Protein AF-A0A960W9N9-F1 (afdb_monomer_lite)

Secondary structure (DSSP, 8-state):
-GGGS-HHHHHHHHHHHHHTT--HHHHHHHHHHHTTS-HHHHHHHHHHHHT-TTT-GGGTTTSTT--HHHHHHHHHHHH-HHHHHHHHHTT--HHHHHHHHTSTTHHHHHHHHHHHHHHHHHH---THHHHHHHHHHHHT-HHHHHHHHHHHHT--HHHHHHHTT-TTHHHHHHHHHHTTGGGHHHHHHHHHTT-HHHHHHHHHHHHHHHHHHGGGEEEEEEEETTEEEEEEEEEETTEEEEEEEETTS-EEEEEEEEPPPHHHHHHHHHHHHHHHHHHHHHHHHHHHHHHHHHHHHHTT-GGGHHHHHHHHHHHHHHHHHHHHHHHTPPPPP-TTS-HHHHHHHHHHHHHHHIIIIIHHHHHHHHHHHHHHHHHHHT---HHHHHHHHHHHHHHHHHHHHHHHTTT-EE-SSSSS--EE-TTTSSSGGGHHHH-------HHHHHHHHHHHHT--TT-EEEEE--SS-HHHHHHHHHHHHHHHHSTTSEEEEE-SSS-HHHHHHHHHHTT--GGGEEEE-GGGTTTS---HHHHHHHHHHHHT--GGGEEEEES--TTHHHHHHTT-EEEEPPP-TTS-PPPP-TT--TTTTSS--

Structure (mmCIF, N/CA/C/O backbone):
data_AF-A0A960W9N9-F1
#
_entry.id   AF-A0A960W9N9-F1
#
loop_
_atom_site.group_PDB
_atom_site.id
_atom_site.type_symbol
_atom_site.label_atom_id
_atom_site.label_alt_id
_atom_site.label_comp_id
_atom_site.label_asym_id
_atom_site.label_entity_id
_atom_site.label_seq_id
_atom_site.pdbx_PDB_ins_code
_atom_site.Cartn_x
_atom_site.Cartn_y
_atom_site.Cartn_z
_atom_site.occupancy
_atom_site.B_iso_or_equiv
_atom_site.auth_seq_id
_atom_site.auth_comp_id
_atom_site.auth_asym_id
_atom_site.auth_atom_id
_atom_site.pdbx_PDB_model_num
ATOM 1 N N . PHE A 1 1 ? -15.116 -11.077 15.214 1.00 41.94 1 PHE A N 1
ATOM 2 C CA . PHE A 1 1 ? -14.418 -9.921 15.804 1.00 41.94 1 PHE A CA 1
ATOM 3 C C . PHE A 1 1 ? -12.898 -10.100 15.790 1.00 41.94 1 PHE A C 1
ATOM 5 O O . PHE A 1 1 ? -12.298 -9.708 14.805 1.00 41.94 1 PHE A O 1
ATOM 12 N N . PHE A 1 2 ? -12.277 -10.793 16.759 1.00 36.09 2 PHE A N 1
ATOM 13 C CA . PHE A 1 2 ? -10.808 -10.943 16.854 1.00 36.09 2 PHE A CA 1
ATOM 14 C C . PHE A 1 2 ? -10.116 -11.471 15.586 1.00 36.09 2 PHE A C 1
ATOM 16 O O . PHE A 1 2 ? -9.052 -10.987 15.229 1.00 36.09 2 PHE A O 1
ATOM 23 N N . ARG A 1 3 ? -10.729 -12.426 14.871 1.00 33.81 3 ARG A N 1
ATOM 24 C CA . ARG A 1 3 ? -10.195 -12.954 13.598 1.00 33.81 3 ARG A CA 1
ATOM 25 C C . ARG A 1 3 ? -10.234 -11.956 12.430 1.00 33.81 3 ARG A C 1
ATOM 27 O O . ARG A 1 3 ? -9.559 -12.191 11.439 1.00 33.81 3 ARG A O 1
ATOM 34 N N . GLY A 1 4 ? -11.030 -10.891 12.541 1.00 35.19 4 GLY A N 1
ATOM 35 C CA . GLY A 1 4 ? -11.170 -9.841 11.528 1.00 35.19 4 GLY A CA 1
ATOM 36 C C . GLY A 1 4 ? -10.399 -8.554 11.839 1.00 35.19 4 GLY A C 1
ATOM 37 O O . GLY A 1 4 ? -10.338 -7.700 10.970 1.00 35.19 4 GLY A O 1
ATOM 38 N N . MET A 1 5 ? -9.821 -8.417 13.040 1.00 39.88 5 MET A N 1
ATOM 39 C CA . MET A 1 5 ? -8.949 -7.287 13.394 1.00 39.88 5 MET A CA 1
ATOM 40 C C . MET A 1 5 ? -7.557 -7.481 12.800 1.00 39.88 5 MET A C 1
ATOM 42 O O . MET A 1 5 ? -7.064 -8.621 12.775 1.00 39.88 5 MET A O 1
ATOM 46 N N . MET A 1 6 ? -6.910 -6.384 12.399 1.00 44.50 6 MET A N 1
ATOM 47 C CA . MET A 1 6 ? -5.508 -6.415 11.988 1.00 44.50 6 MET A CA 1
ATOM 48 C C . MET A 1 6 ? -4.624 -6.871 13.155 1.00 44.50 6 MET A C 1
ATOM 50 O O . MET A 1 6 ? -4.976 -6.731 14.327 1.00 44.50 6 MET A O 1
ATOM 54 N N . GLU A 1 7 ? -3.481 -7.477 12.849 1.00 41.94 7 GLU A N 1
ATOM 55 C CA . GLU A 1 7 ? -2.617 -8.099 13.857 1.00 41.94 7 GLU A CA 1
ATOM 56 C C . GLU A 1 7 ? -2.076 -7.087 14.879 1.00 41.94 7 GLU A C 1
ATOM 58 O O . GLU A 1 7 ? -2.021 -7.394 16.065 1.00 41.94 7 GLU A O 1
ATOM 63 N N . GLN A 1 8 ? -1.814 -5.849 14.453 1.00 43.81 8 GLN A N 1
ATOM 64 C CA . GLN A 1 8 ? -1.417 -4.738 15.324 1.00 43.81 8 GLN A CA 1
ATOM 65 C C . GLN A 1 8 ? -2.553 -4.269 16.238 1.00 43.81 8 GLN A C 1
ATOM 67 O O . GLN A 1 8 ? -2.349 -4.119 17.437 1.00 43.81 8 GLN A O 1
ATOM 72 N N . GLU A 1 9 ? -3.773 -4.109 15.717 1.00 41.94 9 GLU A N 1
ATOM 73 C CA . GLU A 1 9 ? -4.945 -3.768 16.538 1.00 41.94 9 GLU A CA 1
ATOM 74 C C . GLU A 1 9 ? -5.228 -4.868 17.559 1.00 41.94 9 GLU A C 1
ATOM 76 O O . GLU A 1 9 ? -5.617 -4.605 18.693 1.00 41.94 9 GLU A O 1
ATOM 81 N N . ARG A 1 10 ? -5.006 -6.123 17.159 1.00 48.94 10 ARG A N 1
ATOM 82 C CA . ARG A 1 10 ? -5.126 -7.290 18.023 1.00 48.94 10 ARG A CA 1
ATOM 83 C C . ARG A 1 10 ? -4.040 -7.309 19.092 1.00 48.94 10 ARG A C 1
ATOM 85 O O . ARG A 1 10 ? -4.369 -7.561 20.244 1.00 48.94 10 ARG A O 1
ATOM 92 N N . ALA A 1 11 ? -2.785 -7.049 18.733 1.00 46.03 11 ALA A N 1
ATOM 93 C CA . ALA A 1 11 ? -1.658 -6.989 19.659 1.00 46.03 11 ALA A CA 1
ATOM 94 C C . ALA A 1 11 ? -1.823 -5.837 20.655 1.00 46.03 11 ALA A C 1
ATOM 96 O O . ALA A 1 11 ? -1.733 -6.075 21.855 1.00 46.03 11 ALA A O 1
ATOM 97 N N . HIS A 1 12 ? -2.181 -4.643 20.180 1.00 48.12 12 HIS A N 1
ATOM 98 C CA . HIS A 1 12 ? -2.466 -3.479 21.011 1.00 48.12 12 HIS A CA 1
ATOM 99 C C . HIS A 1 12 ? -3.680 -3.710 21.917 1.00 48.12 12 HIS A C 1
ATOM 101 O O . HIS A 1 12 ? -3.610 -3.478 23.120 1.00 48.12 12 HIS A O 1
ATOM 107 N N . LEU A 1 13 ? -4.785 -4.252 21.388 1.00 50.84 13 LEU A N 1
ATOM 108 C CA . LEU A 1 13 ? -5.940 -4.617 22.207 1.00 50.84 13 LEU A CA 1
ATOM 109 C C . LEU A 1 13 ? -5.546 -5.655 23.264 1.00 50.84 13 LEU A C 1
ATOM 111 O O . LEU A 1 13 ? -5.914 -5.506 24.420 1.00 50.84 13 LEU A O 1
ATOM 115 N N . LEU A 1 14 ? -4.781 -6.691 22.911 1.00 55.34 14 LEU A N 1
ATOM 116 C CA . LEU A 1 14 ? -4.309 -7.698 23.864 1.00 55.34 14 LEU A CA 1
ATOM 117 C C . LEU A 1 14 ? -3.344 -7.116 24.902 1.00 55.34 14 LEU A C 1
ATOM 119 O O . LEU A 1 14 ? -3.404 -7.521 26.060 1.00 55.34 14 LEU A O 1
ATOM 123 N N . GLU A 1 15 ? -2.481 -6.180 24.519 1.00 56.88 15 GLU A N 1
ATOM 124 C CA . GLU A 1 15 ? -1.581 -5.454 25.412 1.00 56.88 15 GLU A CA 1
ATOM 125 C C . GLU A 1 15 ? -2.373 -4.597 26.400 1.00 56.88 15 GLU A C 1
ATOM 127 O O . GLU A 1 15 ? -2.171 -4.721 27.605 1.00 56.88 15 GLU A O 1
ATOM 132 N N . VAL A 1 16 ? -3.338 -3.808 25.920 1.00 52.38 16 VAL A N 1
ATOM 133 C CA . VAL A 1 16 ? -4.254 -3.035 26.766 1.00 52.38 16 VAL A CA 1
ATOM 134 C C . VAL A 1 16 ? -5.034 -3.977 27.684 1.00 52.38 16 VAL A C 1
ATOM 136 O O . VAL A 1 16 ? -5.051 -3.783 28.895 1.00 52.38 16 VAL A O 1
ATOM 139 N N . LEU A 1 17 ? -5.610 -5.062 27.163 1.00 57.22 17 LEU A N 1
ATOM 140 C CA . LEU A 1 17 ? -6.333 -6.047 27.975 1.00 57.22 17 LEU A CA 1
ATOM 141 C C . LEU A 1 17 ? -5.434 -6.713 29.033 1.00 57.22 17 LEU A C 1
ATOM 143 O O . LEU A 1 17 ? -5.900 -6.981 30.141 1.00 57.22 17 LEU A O 1
ATOM 147 N N . ARG A 1 18 ? -4.152 -6.957 28.726 1.00 59.28 18 ARG A N 1
ATOM 148 C CA . ARG A 1 18 ? -3.152 -7.476 29.678 1.00 59.28 18 ARG A CA 1
ATOM 149 C C . ARG A 1 18 ? -2.779 -6.434 30.729 1.00 59.28 18 ARG A C 1
ATOM 151 O O . ARG A 1 18 ? -2.795 -6.752 31.914 1.00 59.28 18 ARG A O 1
ATOM 158 N N . ARG A 1 19 ? -2.484 -5.197 30.320 1.00 62.06 19 ARG A N 1
ATOM 159 C CA . ARG A 1 19 ? -2.124 -4.081 31.211 1.00 62.06 19 ARG A CA 1
ATOM 160 C C . ARG A 1 19 ? -3.228 -3.794 32.220 1.00 62.06 19 ARG A C 1
ATOM 162 O O . ARG A 1 19 ? -2.964 -3.507 33.382 1.00 62.06 19 ARG A O 1
ATOM 169 N N . GLU A 1 20 ? -4.468 -3.898 31.766 1.00 59.50 20 GLU A N 1
ATOM 170 C CA . GLU A 1 20 ? -5.657 -3.588 32.547 1.00 59.50 20 GLU A CA 1
ATOM 171 C C . GLU A 1 20 ? -6.197 -4.803 33.337 1.00 59.50 20 GLU A C 1
ATOM 173 O O . GLU A 1 20 ? -7.249 -4.686 33.966 1.00 59.50 20 GLU A O 1
ATOM 178 N N . ASN A 1 21 ? -5.484 -5.946 33.338 1.00 62.69 21 ASN A N 1
ATOM 179 C CA . ASN A 1 21 ? -5.860 -7.210 34.002 1.00 62.69 21 ASN A CA 1
ATOM 180 C C . ASN A 1 21 ? -7.305 -7.652 33.709 1.00 62.69 21 ASN A C 1
ATOM 182 O O . ASN A 1 21 ? -8.035 -8.108 34.590 1.00 62.69 21 ASN A O 1
ATOM 186 N N . VAL A 1 22 ? -7.730 -7.500 32.458 1.00 62.78 22 VAL A N 1
ATOM 187 C CA . VAL A 1 22 ? -9.099 -7.810 32.044 1.00 62.78 22 VAL A CA 1
ATOM 188 C C . VAL A 1 22 ? -9.300 -9.322 31.990 1.00 62.78 22 VAL A C 1
ATOM 190 O O . VAL A 1 22 ? -8.474 -10.033 31.417 1.00 62.78 22 VAL A O 1
ATOM 193 N N . ASP A 1 23 ? -10.422 -9.823 32.518 1.00 68.12 23 ASP A N 1
ATOM 194 C CA . ASP A 1 23 ? -10.844 -11.210 32.291 1.00 68.12 23 ASP A CA 1
ATOM 195 C C . ASP A 1 23 ? -11.113 -11.413 30.791 1.00 68.12 23 ASP A C 1
ATOM 197 O O . ASP A 1 23 ? -12.156 -11.042 30.248 1.00 68.12 23 ASP A O 1
ATOM 201 N N . GLN A 1 24 ? -10.127 -11.982 30.098 1.00 63.19 24 GLN A N 1
ATOM 202 C CA . GLN A 1 24 ? -10.151 -12.140 28.646 1.00 63.19 24 GLN A CA 1
ATOM 203 C C . GLN A 1 24 ? -11.313 -13.023 28.175 1.00 63.19 24 GLN A C 1
ATOM 205 O O . GLN A 1 24 ? -11.804 -12.829 27.066 1.00 63.19 24 GLN A O 1
ATOM 210 N N . TYR A 1 25 ? -11.785 -13.958 29.006 1.00 65.31 25 TYR A N 1
ATOM 211 C CA . TYR A 1 25 ? -12.893 -14.847 28.667 1.00 65.31 25 TYR A CA 1
ATOM 212 C C . TYR A 1 25 ? -14.239 -14.124 28.768 1.00 65.31 25 TYR A C 1
ATOM 214 O O . TYR A 1 25 ? -15.043 -14.184 27.838 1.00 65.31 25 TYR A O 1
ATOM 222 N N . GLN A 1 26 ? -14.476 -13.387 29.855 1.00 64.44 26 GLN A N 1
ATOM 223 C CA . GLN A 1 26 ? -15.695 -12.585 30.001 1.00 64.44 26 GLN A CA 1
ATOM 224 C C . GLN A 1 26 ? -15.746 -11.433 28.990 1.00 64.44 26 GLN A C 1
ATOM 226 O O . GLN A 1 26 ? -16.806 -11.152 28.430 1.00 64.44 26 GLN A O 1
ATOM 231 N N . PHE A 1 27 ? -14.600 -10.818 28.691 1.00 68.31 27 PHE A N 1
ATOM 232 C CA . PHE A 1 27 ? -14.493 -9.813 27.638 1.00 68.31 27 PHE A CA 1
ATOM 233 C C . PHE A 1 27 ? -14.740 -10.406 26.242 1.00 68.31 27 PHE A C 1
ATOM 235 O O . PHE A 1 27 ? -15.470 -9.818 25.447 1.00 68.31 27 PHE A O 1
ATOM 242 N N . ALA A 1 28 ? -14.215 -11.600 25.945 1.00 63.75 28 ALA A N 1
ATOM 243 C CA . ALA A 1 28 ? -14.501 -12.301 24.693 1.00 63.75 28 ALA A CA 1
ATOM 244 C C . ALA A 1 28 ? -15.988 -12.670 24.556 1.00 63.75 28 ALA A C 1
ATOM 246 O O . ALA A 1 28 ? -16.558 -12.476 23.485 1.00 63.75 28 ALA A O 1
ATOM 247 N N . LEU A 1 29 ? -16.641 -13.120 25.635 1.00 64.88 29 LEU A N 1
ATOM 248 C CA . LEU A 1 29 ? -18.089 -13.365 25.662 1.00 64.88 29 LEU A CA 1
ATOM 249 C C . LEU A 1 29 ? -18.901 -12.083 25.429 1.00 64.88 29 LEU A C 1
ATOM 251 O O . LEU A 1 29 ? -19.945 -12.125 24.777 1.00 64.88 29 LEU A O 1
ATOM 255 N N . LEU A 1 30 ? -18.438 -10.949 25.961 1.00 69.94 30 LEU A N 1
ATOM 256 C CA . LEU A 1 30 ? -19.050 -9.642 25.736 1.00 69.94 30 LEU A CA 1
ATOM 257 C C . LEU A 1 30 ? -18.908 -9.207 24.274 1.00 69.94 30 LEU A C 1
ATOM 259 O O . LEU A 1 30 ? -19.885 -8.757 23.682 1.00 69.94 30 LEU A O 1
ATOM 263 N N . LEU A 1 31 ? -17.736 -9.411 23.669 1.00 62.78 31 LEU A N 1
ATOM 264 C CA . LEU A 1 31 ? -17.500 -9.143 22.250 1.00 62.78 31 LEU A CA 1
ATOM 265 C C . LEU A 1 31 ? -18.307 -10.071 21.333 1.00 62.78 31 LEU A C 1
ATOM 267 O O . LEU A 1 31 ? -18.851 -9.608 20.337 1.00 62.78 31 LEU A O 1
ATOM 271 N N . GLU A 1 32 ? -18.428 -11.361 21.658 1.00 61.69 32 GLU A N 1
ATOM 272 C CA . GLU A 1 32 ? -19.247 -12.306 20.887 1.00 61.69 32 GLU A CA 1
ATOM 273 C C . GLU A 1 32 ? -20.735 -11.960 20.939 1.00 61.69 32 GLU A C 1
ATOM 275 O O . GLU A 1 32 ? -21.400 -11.988 19.906 1.00 61.69 32 GLU A O 1
ATOM 280 N N . LYS A 1 33 ? -21.253 -11.580 22.113 1.00 60.66 33 LYS A N 1
ATOM 281 C CA . LYS A 1 33 ? -22.633 -11.087 22.250 1.00 60.66 33 LYS A CA 1
ATOM 282 C C . LYS A 1 33 ? -22.827 -9.733 21.572 1.00 60.66 33 LYS A C 1
ATOM 284 O O . LYS A 1 33 ? -23.882 -9.491 20.994 1.00 60.66 33 LYS A O 1
ATOM 289 N N . GLY A 1 34 ? -21.805 -8.880 21.610 1.00 58.25 34 GLY A N 1
ATOM 290 C CA . GLY A 1 34 ? -21.810 -7.566 20.980 1.00 58.25 34 GLY A CA 1
ATOM 291 C C . GLY A 1 34 ? -21.893 -7.610 19.455 1.00 58.25 34 GLY A C 1
ATOM 292 O O . GLY A 1 34 ? -22.412 -6.681 18.857 1.00 58.25 34 GLY A O 1
ATOM 293 N N . LEU A 1 35 ? -21.472 -8.704 18.810 1.00 52.91 35 LEU A N 1
ATOM 294 C CA . LEU A 1 35 ? -21.544 -8.842 17.348 1.00 52.91 35 LEU A CA 1
ATOM 295 C C . LEU A 1 35 ? -22.972 -8.849 16.786 1.00 52.91 35 LEU A C 1
ATOM 297 O O . LEU A 1 35 ? -23.150 -8.621 15.592 1.00 52.91 35 LEU A O 1
ATOM 301 N N . THR A 1 36 ? -23.972 -9.142 17.616 1.00 57.59 36 THR A N 1
ATOM 302 C CA . THR A 1 36 ? -25.386 -9.213 17.212 1.00 57.59 36 THR A CA 1
ATOM 303 C C . THR A 1 36 ? -26.282 -8.243 17.977 1.00 57.59 36 THR A C 1
ATOM 305 O O . THR A 1 36 ? -27.488 -8.243 17.754 1.00 57.59 36 THR A O 1
ATOM 308 N N . ALA A 1 37 ? -25.714 -7.473 18.905 1.00 62.34 37 ALA A N 1
ATOM 309 C CA . ALA A 1 37 ? -26.440 -6.587 19.806 1.00 62.34 37 ALA A CA 1
ATOM 310 C C . ALA A 1 37 ? -26.409 -5.137 19.297 1.00 62.34 37 ALA A C 1
ATOM 312 O O . ALA A 1 37 ? -25.469 -4.733 18.613 1.00 62.34 37 ALA A O 1
ATOM 313 N N . GLY A 1 38 ? -27.430 -4.349 19.634 1.00 62.69 38 GLY A N 1
ATOM 314 C CA . GLY A 1 38 ? -27.467 -2.921 19.304 1.00 62.69 38 GLY A CA 1
ATOM 315 C C . GLY A 1 38 ? -26.445 -2.103 20.106 1.00 62.69 38 GLY A C 1
ATOM 316 O O . GLY A 1 38 ? -25.980 -2.531 21.163 1.00 62.69 38 GLY A O 1
ATOM 317 N N . THR A 1 39 ? -26.125 -0.889 19.647 1.00 67.94 39 THR A N 1
ATOM 318 C CA . THR A 1 39 ? -25.152 0.020 20.289 1.00 67.94 39 THR A CA 1
ATOM 319 C C . THR A 1 39 ? -25.426 0.236 21.787 1.00 67.94 39 THR A C 1
ATOM 321 O O . THR A 1 39 ? -24.508 0.185 22.604 1.00 67.94 39 THR A O 1
ATOM 324 N N . GLU A 1 40 ? -26.693 0.400 22.175 1.00 72.44 40 GLU A N 1
ATOM 325 C CA . GLU A 1 40 ? -27.110 0.562 23.578 1.00 72.44 40 GLU A CA 1
ATOM 326 C C . GLU A 1 40 ? -26.917 -0.706 24.419 1.00 72.44 40 GLU A C 1
ATOM 328 O O . GLU A 1 40 ? -26.537 -0.638 25.590 1.00 72.44 40 GLU A O 1
ATOM 333 N N . GLU A 1 41 ? -27.164 -1.875 23.830 1.00 71.31 41 GLU A N 1
ATOM 334 C CA . GLU A 1 41 ? -27.017 -3.171 24.492 1.00 71.31 41 GLU A CA 1
ATOM 335 C C . GLU A 1 41 ? -25.538 -3.488 24.726 1.00 71.31 41 GLU A C 1
ATOM 337 O O . GLU A 1 41 ? -25.167 -3.935 25.814 1.00 71.31 41 GLU A O 1
ATOM 342 N N . ILE A 1 42 ? -24.686 -3.185 23.737 1.00 70.00 42 ILE A N 1
ATOM 343 C CA . ILE A 1 42 ? -23.227 -3.264 23.856 1.00 70.00 42 ILE A CA 1
ATOM 344 C C . ILE A 1 42 ? -22.757 -2.329 24.965 1.00 70.00 42 ILE A C 1
ATOM 346 O O . ILE A 1 42 ? -22.061 -2.768 25.880 1.00 70.00 42 ILE A O 1
ATOM 350 N N . PHE A 1 43 ? -23.166 -1.060 24.925 1.00 74.06 43 PHE A N 1
ATOM 351 C CA . PHE A 1 43 ? -22.769 -0.077 25.927 1.00 74.06 43 PHE A CA 1
ATOM 352 C C . PHE A 1 43 ? -23.200 -0.499 27.338 1.00 74.06 43 PHE A C 1
ATOM 354 O O . PHE A 1 43 ? -22.387 -0.509 28.261 1.00 74.06 43 PHE A O 1
ATOM 361 N N . THR A 1 44 ? -24.444 -0.948 27.501 1.00 75.88 44 THR A N 1
ATOM 362 C CA . THR A 1 44 ? -24.962 -1.451 28.779 1.00 75.88 44 THR A CA 1
ATOM 363 C C . THR A 1 44 ? -24.173 -2.667 29.267 1.00 75.88 44 THR A C 1
ATOM 365 O O . THR A 1 44 ? -23.834 -2.756 30.449 1.00 75.88 44 THR A O 1
ATOM 368 N N . ALA A 1 45 ? -23.841 -3.604 28.375 1.00 73.69 45 ALA A N 1
ATOM 369 C CA . ALA A 1 45 ? -23.017 -4.758 28.714 1.00 73.69 45 ALA A CA 1
ATOM 370 C C . ALA A 1 45 ? -21.609 -4.335 29.157 1.00 73.69 45 ALA A C 1
ATOM 372 O O . ALA A 1 45 ? -21.121 -4.842 30.167 1.00 73.69 45 ALA A O 1
ATOM 373 N N . VAL A 1 46 ? -20.985 -3.378 28.458 1.00 75.19 46 VAL A N 1
ATOM 374 C CA . VAL A 1 46 ? -19.663 -2.828 28.801 1.00 75.19 46 VAL A CA 1
ATOM 375 C C . VAL A 1 46 ? -19.701 -2.125 30.153 1.00 75.19 46 VAL A C 1
ATOM 377 O O . VAL A 1 46 ? -18.862 -2.410 31.001 1.00 75.19 46 VAL A O 1
ATOM 380 N N . VAL A 1 47 ? -20.692 -1.268 30.407 1.00 77.81 47 VAL A N 1
ATOM 381 C CA . VAL A 1 47 ? -20.852 -0.572 31.693 1.00 77.81 47 VAL A CA 1
ATOM 382 C C . VAL A 1 47 ? -21.053 -1.560 32.838 1.00 77.81 47 VAL A C 1
ATOM 384 O O . VAL A 1 47 ? -20.426 -1.417 33.884 1.00 77.81 47 VAL A O 1
ATOM 387 N N . ASN A 1 48 ? -21.868 -2.597 32.646 1.00 76.62 48 ASN A N 1
ATOM 388 C CA . ASN A 1 48 ? -22.067 -3.633 33.661 1.00 76.62 48 ASN A CA 1
ATOM 389 C C . ASN A 1 48 ? -20.800 -4.467 33.896 1.00 76.62 48 ASN A C 1
ATOM 391 O O . ASN A 1 48 ? -20.520 -4.864 35.026 1.00 76.62 48 ASN A O 1
ATOM 395 N N . TYR A 1 49 ? -20.028 -4.722 32.840 1.00 77.06 49 TYR A N 1
ATOM 396 C CA . TYR A 1 49 ? -18.765 -5.448 32.910 1.00 77.06 49 TYR A CA 1
ATOM 397 C C . TYR A 1 49 ? -17.682 -4.642 33.640 1.00 77.06 49 TYR A C 1
ATOM 399 O O . TYR A 1 49 ? -17.069 -5.143 34.581 1.00 77.06 49 TYR A O 1
ATOM 407 N N . VAL A 1 50 ? -17.503 -3.371 33.271 1.00 71.75 50 VAL A N 1
ATOM 408 C CA . VAL A 1 50 ? -16.559 -2.436 33.905 1.00 71.75 50 VAL A CA 1
ATOM 409 C C . VAL A 1 50 ? -16.984 -2.091 35.332 1.00 71.75 50 VAL A C 1
ATOM 411 O O . VAL A 1 50 ? -16.150 -1.982 36.227 1.00 71.75 50 VAL A O 1
ATOM 414 N N . GLY A 1 51 ? -18.288 -1.956 35.567 1.00 71.81 51 GLY A N 1
ATOM 415 C CA . GLY A 1 51 ? -18.863 -1.682 36.878 1.00 71.81 51 GLY A CA 1
ATOM 416 C C . GLY A 1 51 ? -18.798 -2.862 37.845 1.00 71.81 51 GLY A C 1
ATOM 417 O O . GLY A 1 51 ? -19.033 -2.657 39.036 1.00 71.81 51 GLY A O 1
ATOM 418 N N . ASN A 1 52 ? -18.464 -4.070 37.374 1.00 75.31 52 ASN A N 1
ATOM 419 C CA . ASN A 1 52 ? -18.341 -5.250 38.218 1.00 75.31 52 ASN A CA 1
ATOM 420 C C . ASN A 1 52 ? -17.047 -5.184 39.055 1.00 75.31 52 ASN A C 1
ATOM 422 O O . ASN A 1 52 ? -15.951 -5.358 38.512 1.00 75.31 52 ASN A O 1
ATOM 426 N N . PRO A 1 53 ? -17.141 -5.017 40.388 1.00 69.94 53 PRO A N 1
ATOM 427 C CA . PRO A 1 53 ? -15.971 -4.876 41.250 1.00 69.94 53 PRO A CA 1
ATOM 428 C C . PRO A 1 53 ? -15.120 -6.152 41.332 1.00 69.94 53 PRO A C 1
ATOM 430 O O . PRO A 1 53 ? -13.961 -6.075 41.731 1.00 69.94 53 PRO A O 1
ATOM 433 N N . ALA A 1 54 ? -15.670 -7.313 40.952 1.00 69.56 54 ALA A N 1
ATOM 434 C CA . ALA A 1 54 ? -14.917 -8.562 40.857 1.00 69.56 54 ALA A CA 1
ATOM 435 C C . ALA A 1 54 ? -14.010 -8.618 39.615 1.00 69.56 54 ALA A C 1
ATOM 437 O O . ALA A 1 54 ? -13.041 -9.370 39.616 1.00 69.56 54 ALA A O 1
ATOM 438 N N . VAL A 1 55 ? -14.322 -7.834 38.578 1.00 65.62 55 VAL A N 1
ATOM 439 C CA . VAL A 1 55 ? -13.577 -7.791 37.311 1.00 65.62 55 VAL A CA 1
ATOM 440 C C . VAL A 1 55 ? -12.670 -6.560 37.255 1.00 65.62 55 VAL A C 1
ATOM 442 O O . VAL A 1 55 ? -11.500 -6.687 36.911 1.00 65.62 55 VAL A O 1
ATOM 445 N N . TYR A 1 56 ? -13.161 -5.383 37.665 1.00 67.06 56 TYR A N 1
ATOM 446 C CA . TYR A 1 56 ? -12.368 -4.148 37.735 1.00 67.06 56 TYR A CA 1
ATOM 447 C C . TYR A 1 56 ? -12.407 -3.507 39.132 1.00 67.06 56 TYR A C 1
ATOM 449 O O . TYR A 1 56 ? -13.121 -2.523 39.360 1.00 67.06 56 TYR A O 1
ATOM 457 N N . PRO A 1 57 ? -11.574 -3.988 40.074 1.00 67.81 57 PRO A N 1
ATOM 458 C CA . PRO A 1 57 ? -11.544 -3.484 41.448 1.00 67.81 57 PRO A CA 1
ATOM 459 C C . PRO A 1 57 ? -11.245 -1.984 41.560 1.00 67.81 57 PRO A C 1
ATOM 461 O O . PRO A 1 57 ? -11.707 -1.327 42.486 1.00 67.81 57 PRO A O 1
ATOM 464 N N . ARG A 1 58 ? -10.505 -1.411 40.604 1.00 67.12 58 ARG A N 1
ATOM 465 C CA . ARG A 1 58 ? -10.155 0.020 40.601 1.00 67.12 58 ARG A CA 1
ATOM 466 C C . ARG A 1 58 ? -11.351 0.958 40.422 1.00 67.12 58 ARG A C 1
ATOM 468 O O . ARG A 1 58 ? -11.301 2.092 40.877 1.00 67.12 58 ARG A O 1
ATOM 475 N N . PHE A 1 59 ? -12.408 0.498 39.750 1.00 70.56 59 PHE A N 1
ATOM 476 C CA . PHE A 1 59 ? -13.634 1.274 39.556 1.00 70.56 59 PHE A CA 1
ATOM 477 C C . PHE A 1 59 ? -14.672 0.955 40.632 1.00 70.56 59 PHE A C 1
ATOM 479 O O . PHE A 1 59 ? -15.664 1.664 40.750 1.00 70.56 59 PHE A O 1
ATOM 486 N N . ALA A 1 60 ? -14.420 -0.058 41.469 1.00 71.56 60 ALA A N 1
ATOM 487 C CA . ALA A 1 60 ? -15.341 -0.511 42.503 1.00 71.56 60 ALA A CA 1
ATOM 488 C C . ALA A 1 60 ? -15.748 0.596 43.477 1.00 71.56 60 ALA A C 1
ATOM 490 O O . ALA A 1 60 ? -16.856 0.555 43.998 1.00 71.56 60 ALA A O 1
ATOM 491 N N . GLU A 1 61 ? -14.869 1.565 43.746 1.00 74.94 61 GLU A N 1
ATOM 492 C CA . GLU A 1 61 ? -15.158 2.684 44.645 1.00 74.94 61 GLU A CA 1
ATOM 493 C C . GLU A 1 61 ? -16.039 3.748 43.972 1.00 74.94 61 GLU A C 1
ATOM 495 O O . GLU A 1 61 ? -16.989 4.238 44.583 1.00 74.94 61 GLU A O 1
ATOM 500 N N . SER A 1 62 ? -15.797 4.049 42.691 1.00 71.94 62 SER A N 1
ATOM 501 C CA . SER A 1 62 ? -16.565 5.031 41.918 1.00 71.94 62 SER A CA 1
ATOM 502 C C . SER A 1 62 ? -17.913 4.495 41.417 1.00 71.94 62 SER A C 1
ATOM 504 O O . SER A 1 62 ? -18.835 5.293 41.216 1.00 71.94 62 SER A O 1
ATOM 506 N N . THR A 1 63 ? -18.065 3.173 41.279 1.00 76.19 63 THR A N 1
ATOM 507 C CA . THR A 1 63 ? -19.310 2.484 40.883 1.00 76.19 63 THR A CA 1
ATOM 508 C C . THR A 1 63 ? -20.075 1.872 42.062 1.00 76.19 63 THR A C 1
ATOM 510 O O . THR A 1 63 ? -21.167 1.329 41.882 1.00 76.19 63 THR A O 1
ATOM 513 N N . ARG A 1 64 ? -19.547 1.974 43.291 1.00 78.06 64 ARG A N 1
ATOM 514 C CA . ARG A 1 64 ? -20.124 1.330 44.479 1.00 78.06 64 ARG A CA 1
ATOM 515 C C . ARG A 1 64 ? -21.570 1.752 44.723 1.00 78.06 64 ARG A C 1
ATOM 517 O O . ARG A 1 64 ? -21.848 2.923 44.961 1.00 78.06 64 ARG A O 1
ATOM 524 N N . GLY A 1 65 ? -22.475 0.774 44.759 1.00 73.88 65 GLY A N 1
ATOM 525 C CA . GLY A 1 65 ? -23.887 1.004 45.078 1.00 73.88 65 GLY A CA 1
ATOM 526 C C . GLY A 1 65 ? -24.664 1.767 44.002 1.00 73.88 65 GLY A C 1
ATOM 527 O O . GLY A 1 65 ? -25.819 2.096 44.244 1.00 73.88 65 GLY A O 1
ATOM 528 N N . LYS A 1 66 ? -24.050 2.021 42.840 1.00 80.12 66 LYS A N 1
ATOM 529 C CA . LYS A 1 66 ? -24.688 2.647 41.684 1.00 80.12 66 LYS A CA 1
ATOM 530 C C . LYS A 1 66 ? -25.240 1.569 40.758 1.00 80.12 66 LYS A C 1
ATOM 532 O O . LYS A 1 66 ? -24.603 0.545 40.520 1.00 80.12 66 LYS A O 1
ATOM 537 N N . SER A 1 67 ? -26.437 1.798 40.246 1.00 79.88 67 SER A N 1
ATOM 538 C CA . SER A 1 67 ? -27.029 1.029 39.157 1.00 79.88 67 SER A CA 1
ATOM 539 C C . SER A 1 67 ? -26.257 1.246 37.851 1.00 79.88 67 SER A C 1
ATOM 541 O O . SER A 1 67 ? -25.568 2.252 37.682 1.00 79.88 67 SER A O 1
ATOM 543 N N . GLY A 1 68 ? -26.399 0.327 36.890 1.00 71.25 68 GLY A N 1
ATOM 544 C CA . GLY A 1 68 ? -25.780 0.475 35.566 1.00 71.25 68 GLY A CA 1
ATOM 545 C C . GLY A 1 68 ? -26.168 1.783 34.863 1.00 71.25 68 GLY A C 1
ATOM 546 O O . GLY A 1 68 ? -25.333 2.386 34.200 1.00 71.25 68 GLY A O 1
ATOM 547 N N . VAL A 1 69 ? -27.393 2.276 35.085 1.00 79.38 69 VAL A N 1
ATOM 548 C CA . VAL A 1 69 ? -27.857 3.572 34.561 1.00 79.38 69 VAL A CA 1
ATOM 549 C C . VAL A 1 69 ? -27.122 4.737 35.227 1.00 79.38 69 VAL A C 1
ATOM 551 O O . VAL A 1 69 ? -26.647 5.626 34.538 1.00 79.38 69 VAL A O 1
ATOM 554 N N . GLU A 1 70 ? -26.947 4.728 36.550 1.00 83.44 70 GLU A N 1
ATOM 555 C CA . GLU A 1 70 ? -26.189 5.783 37.245 1.00 83.44 70 GLU A CA 1
ATOM 556 C C . GLU A 1 70 ? -24.710 5.801 36.834 1.00 83.44 70 GLU A C 1
ATOM 558 O O . GLU A 1 70 ? -24.097 6.865 36.762 1.00 83.44 70 GLU A O 1
ATOM 563 N N . ILE A 1 71 ? -24.130 4.635 36.538 1.00 79.50 71 ILE A N 1
ATOM 564 C CA . ILE A 1 71 ? -22.769 4.538 35.999 1.00 79.50 71 ILE A CA 1
ATOM 565 C C . ILE A 1 71 ? -22.727 5.074 34.561 1.00 79.50 71 ILE A C 1
ATOM 567 O O . ILE A 1 71 ? -21.823 5.837 34.237 1.00 79.50 71 ILE A O 1
ATOM 571 N N . ALA A 1 72 ? -23.708 4.737 33.719 1.00 78.25 72 ALA A N 1
ATOM 572 C CA . ALA A 1 72 ? -23.833 5.274 32.364 1.00 78.25 72 ALA A CA 1
ATOM 573 C C . ALA A 1 72 ? -23.912 6.809 32.360 1.00 78.25 72 ALA A C 1
ATOM 575 O O . ALA A 1 72 ? -23.158 7.454 31.628 1.00 78.25 72 ALA A O 1
ATOM 576 N N . VAL A 1 73 ? -24.758 7.394 33.212 1.00 82.12 73 VAL A N 1
ATOM 577 C CA . VAL A 1 73 ? -24.890 8.852 33.384 1.00 82.12 73 VAL A CA 1
ATOM 578 C C . VAL A 1 73 ? -23.541 9.476 33.735 1.00 82.12 73 VAL A C 1
ATOM 580 O O . VAL A 1 73 ? -23.107 10.420 33.082 1.00 82.12 73 VAL A O 1
ATOM 583 N N . LEU A 1 74 ? -22.827 8.894 34.704 1.00 81.06 74 LEU A N 1
ATOM 584 C CA . LEU A 1 74 ? -21.496 9.366 35.089 1.00 81.06 74 LEU A CA 1
ATOM 585 C C . LEU A 1 74 ? -20.497 9.295 33.939 1.00 81.06 74 LEU A C 1
ATOM 587 O O . LEU A 1 74 ? -19.668 10.188 33.808 1.00 81.06 74 LEU A O 1
ATOM 591 N N . VAL A 1 75 ? -20.550 8.251 33.115 1.00 76.94 75 VAL A N 1
ATOM 592 C CA . VAL A 1 75 ? -19.685 8.145 31.938 1.00 76.94 75 VAL A CA 1
ATOM 593 C C . VAL A 1 75 ? -20.002 9.268 30.943 1.00 76.94 75 VAL A C 1
ATOM 595 O O . VAL A 1 75 ? -19.084 9.973 30.536 1.00 76.94 75 VAL A O 1
ATOM 598 N N . ALA A 1 76 ? -21.277 9.512 30.625 1.00 80.31 76 ALA A N 1
ATOM 599 C CA . ALA A 1 76 ? -21.672 10.603 29.727 1.00 80.31 76 ALA A CA 1
ATOM 600 C C . ALA A 1 76 ? -21.217 11.978 30.239 1.00 80.31 76 ALA A C 1
ATOM 602 O O . ALA A 1 76 ? -20.588 12.741 29.505 1.00 80.31 76 ALA A O 1
ATOM 603 N N . ASP A 1 77 ? -21.476 12.251 31.520 1.00 83.81 77 ASP A N 1
ATOM 604 C CA . ASP A 1 77 ? -21.174 13.527 32.176 1.00 83.81 77 ASP A CA 1
ATOM 605 C C . ASP A 1 77 ? -19.679 13.827 32.270 1.00 83.81 77 ASP A C 1
ATOM 607 O O . ASP A 1 77 ? -19.302 14.983 32.428 1.00 83.81 77 ASP A O 1
ATOM 611 N N . ASN A 1 78 ? -18.821 12.807 32.200 1.00 81.31 78 ASN A N 1
ATOM 612 C CA . ASN A 1 78 ? -17.371 12.985 32.246 1.00 81.31 78 ASN A CA 1
ATOM 613 C C . ASN A 1 78 ? -16.713 12.908 30.861 1.00 81.31 78 ASN A C 1
ATOM 615 O O . ASN A 1 78 ? -15.622 13.447 30.690 1.00 81.31 78 ASN A O 1
ATOM 619 N N . SER A 1 79 ? -17.339 12.246 29.882 1.00 78.75 79 SER A N 1
ATOM 620 C CA . SER A 1 79 ? -16.763 12.060 28.545 1.00 78.75 79 SER A CA 1
ATOM 621 C C . SER A 1 79 ? -17.045 13.228 27.599 1.00 78.75 79 SER A C 1
ATOM 623 O O . SER A 1 79 ? -16.115 13.711 26.960 1.00 78.75 79 SER A O 1
ATOM 625 N N . PHE A 1 80 ? -18.296 13.695 27.505 1.00 84.94 80 PHE A N 1
ATOM 626 C CA . PHE A 1 80 ? -18.661 14.834 26.651 1.00 84.94 80 PHE A CA 1
ATOM 627 C C . PHE A 1 80 ? -19.889 15.569 27.227 1.00 84.94 80 PHE A C 1
ATOM 629 O O . PHE A 1 80 ? -21.010 15.371 26.752 1.00 84.94 80 PHE A O 1
ATOM 636 N N . PRO A 1 81 ? -19.697 16.430 28.246 1.00 86.12 81 PRO A N 1
ATOM 637 C CA . PRO A 1 81 ? -20.797 17.025 29.009 1.00 86.12 81 PRO A CA 1
ATOM 638 C C . PRO A 1 81 ? -21.771 17.844 28.152 1.00 86.12 81 PRO A C 1
ATOM 640 O O . PRO A 1 81 ? -22.981 17.738 28.328 1.00 86.12 81 PRO A O 1
ATOM 643 N N . GLU A 1 82 ? -21.251 18.623 27.198 1.00 86.19 82 GLU A N 1
ATOM 644 C CA . GLU A 1 82 ? -22.057 19.487 26.322 1.00 86.19 82 GLU A CA 1
ATOM 645 C C . GLU A 1 82 ? -22.983 18.669 25.411 1.00 86.19 82 GLU A C 1
ATOM 647 O O . GLU A 1 82 ? -24.183 18.934 25.332 1.00 86.19 82 GLU A O 1
ATOM 652 N N . LEU A 1 83 ? -22.454 17.615 24.777 1.00 86.50 83 LEU A N 1
ATOM 653 C CA . LEU A 1 83 ? -23.252 16.694 23.969 1.00 86.50 83 LEU A CA 1
ATOM 654 C C . LEU A 1 83 ? -24.271 15.939 24.832 1.00 86.50 83 LEU A C 1
ATOM 656 O O . LEU A 1 83 ? -25.415 15.774 24.417 1.00 86.50 83 LEU A O 1
ATOM 660 N N . ALA A 1 84 ? -23.882 15.506 26.035 1.00 87.19 84 ALA A N 1
ATOM 661 C CA . ALA A 1 84 ? -24.782 14.819 26.955 1.00 87.19 84 ALA A CA 1
ATOM 662 C C . ALA A 1 84 ? -25.970 15.707 27.358 1.00 87.19 84 ALA A C 1
ATOM 664 O O . ALA A 1 84 ? -27.121 15.282 27.272 1.00 87.19 84 ALA A O 1
ATOM 665 N N . GLU A 1 85 ? -25.708 16.957 27.750 1.00 88.38 85 GLU A N 1
ATOM 666 C CA . GLU A 1 85 ? -26.742 17.944 28.076 1.00 88.38 85 GLU A CA 1
ATOM 667 C C . GLU A 1 85 ? -27.673 18.193 26.887 1.00 88.38 85 GLU A C 1
ATOM 669 O O . GLU A 1 85 ? -28.895 18.225 27.048 1.00 88.38 85 GLU A O 1
ATOM 674 N N . LYS A 1 86 ? -27.107 18.292 25.682 1.00 83.56 86 LYS A N 1
ATOM 675 C CA . LYS A 1 86 ? -27.873 18.504 24.459 1.00 83.56 86 LYS A CA 1
ATOM 676 C C . LYS A 1 86 ? -28.773 17.318 24.106 1.00 83.56 86 LYS A C 1
ATOM 678 O O . LYS A 1 86 ? -29.948 17.500 23.821 1.00 83.56 86 LYS A O 1
ATOM 683 N N . LEU A 1 87 ? -28.272 16.089 24.174 1.00 84.00 87 LEU A N 1
ATOM 684 C CA . LEU A 1 87 ? -29.083 14.892 23.916 1.00 84.00 87 LEU A CA 1
ATOM 685 C C . LEU A 1 87 ? -30.197 14.718 24.968 1.00 84.00 87 LEU A C 1
ATOM 687 O O . LEU A 1 87 ? -31.304 14.281 24.644 1.00 84.00 87 LEU A O 1
ATOM 691 N N . ARG A 1 88 ? -29.936 15.103 26.225 1.00 87.12 88 ARG A N 1
ATOM 692 C CA . ARG A 1 88 ? -30.951 15.116 27.293 1.00 87.12 88 ARG A CA 1
ATOM 693 C C . ARG A 1 88 ? -32.018 16.173 27.080 1.00 87.12 88 ARG A C 1
ATOM 695 O O . ARG A 1 88 ? -33.187 15.894 27.327 1.00 87.12 88 ARG A O 1
ATOM 702 N N . SER A 1 89 ? -31.641 17.374 26.641 1.00 82.31 89 SER A N 1
ATOM 703 C CA . SER A 1 89 ? -32.608 18.441 26.366 1.00 82.31 89 SER A CA 1
ATOM 704 C C . SER A 1 89 ? -33.537 18.079 25.206 1.00 82.31 89 SER A C 1
ATOM 706 O O . SER A 1 89 ? -34.699 18.482 25.219 1.00 82.31 89 SER A O 1
ATOM 708 N N . GLN A 1 90 ? -33.063 17.234 24.284 1.00 74.81 90 GLN A N 1
ATOM 709 C CA . GLN A 1 90 ? -33.879 16.614 23.242 1.00 74.81 90 GLN A CA 1
ATOM 710 C C . GLN A 1 90 ? -34.803 15.506 23.785 1.00 74.81 90 GLN A C 1
ATOM 712 O O . GLN A 1 90 ? -35.770 15.149 23.134 1.00 74.81 90 GLN A O 1
ATOM 717 N N . GLY A 1 91 ? -34.602 14.993 25.004 1.00 77.25 91 GLY A N 1
ATOM 718 C CA . GLY A 1 91 ? -35.490 14.008 25.639 1.00 77.25 91 GLY A CA 1
ATOM 719 C C . GLY A 1 91 ? -35.073 12.547 25.452 1.00 77.25 91 GLY A C 1
ATOM 720 O O . GLY A 1 91 ? -35.886 11.644 25.665 1.00 77.25 91 GLY A O 1
ATOM 721 N N . MET A 1 92 ? -33.817 12.292 25.071 1.00 79.88 92 MET A N 1
ATOM 722 C CA . MET A 1 92 ? -33.279 10.932 24.981 1.00 79.88 92 MET A CA 1
ATOM 723 C C . MET A 1 92 ? -33.092 10.292 26.361 1.00 79.88 92 MET A C 1
ATOM 725 O O . MET A 1 92 ? -32.852 10.971 27.360 1.00 79.88 92 MET A O 1
ATOM 729 N N . ASN A 1 93 ? -33.175 8.960 26.419 1.00 84.56 93 ASN A N 1
ATOM 730 C CA . ASN A 1 93 ? -32.914 8.233 27.659 1.00 84.56 93 ASN A CA 1
ATOM 731 C C . ASN A 1 93 ? -31.409 8.244 27.999 1.00 84.56 93 ASN A C 1
ATOM 733 O O . ASN A 1 93 ? -30.563 8.279 27.107 1.00 84.56 93 ASN A O 1
ATOM 737 N N . GLU A 1 94 ? -31.072 8.170 29.288 1.00 83.75 94 GLU A N 1
ATOM 738 C CA . GLU A 1 94 ? -29.681 8.293 29.754 1.00 83.75 94 GLU A CA 1
ATOM 739 C C . GLU A 1 94 ? -28.740 7.221 29.187 1.00 83.75 94 GLU A C 1
ATOM 741 O O . GLU A 1 94 ? -27.570 7.496 28.964 1.00 83.75 94 GLU A O 1
ATOM 746 N N . VAL A 1 95 ? -29.223 6.009 28.901 1.00 80.69 95 VAL A N 1
ATOM 747 C CA . VAL A 1 95 ? -28.384 4.944 28.326 1.00 80.69 95 VAL A CA 1
ATOM 748 C C . VAL A 1 95 ? -28.025 5.262 26.872 1.00 80.69 95 VAL A C 1
ATOM 750 O O . VAL A 1 95 ? -26.869 5.103 26.484 1.00 80.69 95 VAL A O 1
ATOM 753 N N . SER A 1 96 ? -28.982 5.768 26.091 1.00 80.56 96 SER A N 1
ATOM 754 C CA . SER A 1 96 ? -28.778 6.252 24.721 1.00 80.56 96 SER A CA 1
ATOM 755 C C . SER A 1 96 ? -27.838 7.456 24.680 1.00 80.56 96 SER A C 1
ATOM 757 O O . SER A 1 96 ? -26.927 7.496 23.853 1.00 80.56 96 SER A O 1
ATOM 759 N N . VAL A 1 97 ? -28.032 8.417 25.597 1.00 84.25 97 VAL A N 1
ATOM 760 C CA . VAL A 1 97 ? -27.163 9.596 25.751 1.00 84.25 97 VAL A CA 1
ATOM 761 C C . VAL A 1 97 ? -25.725 9.142 25.969 1.00 84.25 97 VAL A C 1
ATOM 763 O O . VAL A 1 97 ? -24.825 9.544 25.233 1.00 84.25 97 VAL A O 1
ATOM 766 N N . SER A 1 98 ? -25.507 8.249 26.934 1.00 82.38 98 SER A N 1
ATOM 767 C CA . SER A 1 98 ? -24.176 7.742 27.240 1.00 82.38 98 SER A CA 1
ATOM 768 C C . SER A 1 98 ? -23.564 6.956 26.091 1.00 82.38 98 SER A C 1
ATOM 770 O O . SER A 1 98 ? -22.396 7.176 25.785 1.00 82.38 98 SER A O 1
ATOM 772 N N . ALA A 1 99 ? -24.338 6.095 25.424 1.00 77.81 99 ALA A N 1
ATOM 773 C CA . ALA A 1 99 ? -23.867 5.315 24.283 1.00 77.81 99 ALA A CA 1
ATOM 774 C C . ALA A 1 99 ? -23.398 6.207 23.117 1.00 77.81 99 ALA A C 1
ATOM 776 O O . ALA A 1 99 ? -22.360 5.930 22.517 1.00 77.81 99 ALA A O 1
ATOM 777 N N . LEU A 1 100 ? -24.112 7.303 22.828 1.00 77.56 100 LEU A N 1
ATOM 778 C CA . LEU A 1 100 ? -23.715 8.285 21.809 1.00 77.56 100 LEU A CA 1
ATOM 779 C C . LEU A 1 100 ? -22.479 9.083 22.217 1.00 77.56 100 LEU A C 1
ATOM 781 O O . LEU A 1 100 ? -21.573 9.272 21.406 1.00 77.56 100 LEU A O 1
ATOM 785 N N . VAL A 1 101 ? -22.429 9.532 23.469 1.00 82.06 101 VAL A N 1
ATOM 786 C CA . VAL A 1 101 ? -21.340 10.363 23.996 1.00 82.06 101 VAL A CA 1
ATOM 787 C C . VAL A 1 101 ? -20.001 9.627 24.002 1.00 82.06 101 VAL A C 1
ATOM 789 O O . VAL A 1 101 ? -18.966 10.247 23.767 1.00 82.06 101 VAL A O 1
ATOM 792 N N . VAL A 1 102 ? -20.003 8.310 24.225 1.00 70.75 102 VAL A N 1
ATOM 793 C CA . VAL A 1 102 ? -18.773 7.499 24.175 1.00 70.75 102 VAL A CA 1
ATOM 794 C C . VAL A 1 102 ? -18.469 6.917 22.798 1.00 70.75 102 VAL A C 1
ATOM 796 O O . VAL A 1 102 ? -17.474 6.209 22.639 1.00 70.75 102 VAL A O 1
ATOM 799 N N . SER A 1 103 ? -19.327 7.158 21.806 1.00 69.69 103 SER A N 1
ATOM 800 C CA . SER A 1 103 ? -19.100 6.648 20.459 1.00 69.69 103 SER A CA 1
ATOM 801 C C . SER A 1 103 ? -17.939 7.403 19.783 1.00 69.69 103 SER A C 1
ATOM 803 O O . SER A 1 103 ? -17.783 8.610 19.998 1.00 69.69 103 SER A O 1
ATOM 805 N N . PRO A 1 104 ? -17.125 6.738 18.935 1.00 59.59 104 PRO A N 1
ATOM 806 C CA . PRO A 1 104 ? -15.997 7.376 18.248 1.00 59.59 104 PRO A CA 1
ATOM 807 C C . PRO A 1 104 ? -16.330 8.690 17.507 1.00 59.59 104 PRO A C 1
ATOM 809 O O . PRO A 1 104 ? -15.467 9.566 17.462 1.00 59.59 104 PRO A O 1
ATOM 812 N N . PRO A 1 105 ? -17.547 8.896 16.954 1.00 68.19 105 PRO A N 1
ATOM 813 C CA . PRO A 1 105 ? -17.900 10.154 16.305 1.00 68.19 105 PRO A CA 1
ATOM 814 C C . PRO A 1 105 ? -18.634 11.183 17.196 1.00 68.19 105 PRO A C 1
ATOM 816 O O . PRO A 1 105 ? -19.335 12.029 16.646 1.00 68.19 105 PRO A O 1
ATOM 819 N N . ALA A 1 106 ? -18.492 11.186 18.531 1.00 72.62 106 ALA A N 1
ATOM 820 C CA . ALA A 1 106 ? -19.214 12.116 19.425 1.00 72.62 106 ALA A CA 1
ATOM 821 C C . ALA A 1 106 ? -19.147 13.602 18.994 1.00 72.62 106 ALA A C 1
ATOM 823 O O . ALA A 1 106 ? -20.171 14.280 18.921 1.00 72.62 106 ALA A O 1
ATOM 824 N N . VAL A 1 107 ? -17.967 14.096 18.595 1.00 73.19 107 VAL A N 1
ATOM 825 C CA . VAL A 1 107 ? -17.802 15.466 18.057 1.00 73.19 107 VAL A CA 1
ATOM 826 C C . VAL A 1 107 ? -18.647 15.685 16.793 1.00 73.19 107 VAL A C 1
ATOM 828 O O . VAL A 1 107 ? -19.292 16.721 16.651 1.00 73.19 107 VAL A O 1
ATOM 831 N N . LYS A 1 108 ? -18.679 14.705 15.880 1.00 73.69 108 LYS A N 1
ATOM 832 C CA . LYS A 1 108 ? -19.461 14.775 14.633 1.00 73.69 108 LYS A CA 1
ATOM 833 C C . LYS A 1 108 ? -20.968 14.751 14.913 1.00 73.69 108 LYS A C 1
ATOM 835 O O . LYS A 1 108 ? -21.717 15.441 14.231 1.00 73.69 108 LYS A O 1
ATOM 840 N N . ILE A 1 109 ? -21.406 14.004 15.930 1.00 76.81 109 ILE A N 1
ATOM 841 C CA . ILE A 1 109 ? -22.809 13.979 16.375 1.00 76.81 109 ILE A CA 1
ATOM 842 C C . ILE A 1 109 ? -23.217 15.346 16.933 1.00 76.81 109 ILE A C 1
ATOM 844 O O . ILE A 1 109 ? -24.278 15.852 16.577 1.00 76.81 109 ILE A O 1
ATOM 848 N N . MET A 1 110 ? -22.367 15.969 17.758 1.00 78.25 110 MET A N 1
ATOM 849 C CA . MET A 1 110 ? -22.626 17.306 18.299 1.00 78.25 110 MET A CA 1
ATOM 850 C C . MET A 1 110 ? -22.767 18.353 17.190 1.00 78.25 110 MET A C 1
ATOM 852 O O . MET A 1 110 ? -23.764 19.071 17.155 1.00 78.25 110 MET A O 1
ATOM 856 N N . LEU A 1 111 ? -21.826 18.370 16.240 1.00 72.75 111 LEU A N 1
ATOM 857 C CA . LEU A 1 111 ? -21.883 19.250 15.069 1.00 72.75 111 LEU A CA 1
ATOM 858 C C . LEU A 1 111 ? -23.150 19.013 14.235 1.00 72.75 111 LEU A C 1
ATOM 860 O O . LEU A 1 111 ? -23.786 19.967 13.795 1.00 72.75 111 LEU A O 1
ATOM 864 N N . GLY A 1 112 ? -23.548 17.751 14.059 1.00 72.44 112 GLY A N 1
ATOM 865 C CA . GLY A 1 112 ? -24.788 17.392 13.376 1.00 72.44 112 GLY A CA 1
ATOM 866 C C . GLY A 1 112 ? -26.037 17.919 14.059 1.00 72.44 112 GLY A C 1
ATOM 867 O O . GLY A 1 112 ? -26.911 18.476 13.403 1.00 72.44 112 GLY A O 1
ATOM 868 N N . LEU A 1 113 ? -26.102 17.798 15.382 1.00 75.62 113 LEU A N 1
ATOM 869 C CA . LEU A 1 113 ? -27.199 18.337 16.178 1.00 75.62 113 LEU A CA 1
ATOM 870 C C . LEU A 1 113 ? -27.245 19.865 16.144 1.00 75.62 113 LEU A C 1
ATOM 872 O O . LEU A 1 113 ? -28.320 20.436 16.016 1.00 75.62 113 LEU A O 1
ATOM 876 N N . ASP A 1 114 ? -26.100 20.546 16.264 1.00 74.50 114 ASP A N 1
ATOM 877 C CA . ASP A 1 114 ? -26.017 22.013 16.123 1.00 74.50 114 ASP A CA 1
ATOM 878 C C . ASP A 1 114 ? -26.534 22.475 14.761 1.00 74.50 114 ASP A C 1
ATOM 880 O O . ASP A 1 114 ? -27.238 23.481 14.652 1.00 74.50 114 ASP A O 1
ATOM 884 N N . PHE A 1 115 ? -26.205 21.710 13.727 1.00 71.50 115 PHE A N 1
ATOM 885 C CA . PHE A 1 115 ? -26.653 21.973 12.378 1.00 71.50 115 PHE A CA 1
ATOM 886 C C . PHE A 1 115 ? -28.165 21.732 12.195 1.00 71.50 115 PHE A C 1
ATOM 888 O O . PHE A 1 115 ? -28.845 22.581 11.615 1.00 71.50 115 PHE A O 1
ATOM 895 N N . LEU A 1 116 ? -28.716 20.632 12.719 1.00 69.88 116 LEU A N 1
ATOM 896 C CA . LEU A 1 116 ? -30.148 20.319 12.617 1.00 69.88 116 LEU A CA 1
ATOM 897 C C . LEU A 1 116 ? -31.029 21.283 13.422 1.00 69.88 116 LEU A C 1
ATOM 899 O O . LEU A 1 116 ? -32.011 21.779 12.872 1.00 69.88 116 LEU A O 1
ATOM 903 N N . ASP A 1 117 ? -30.651 21.627 14.658 1.00 69.38 117 ASP A N 1
ATOM 904 C CA . ASP A 1 117 ? -31.383 22.603 15.486 1.00 69.38 117 ASP A CA 1
ATOM 905 C C . ASP A 1 117 ? -31.522 23.960 14.773 1.00 69.38 117 ASP A C 1
ATOM 907 O O . ASP A 1 117 ? -32.542 24.651 14.864 1.00 69.38 117 ASP A O 1
ATOM 911 N N . PHE A 1 118 ? -30.490 24.357 14.023 1.00 65.75 118 PHE A N 1
ATOM 912 C CA . PHE A 1 118 ? -30.539 25.561 13.203 1.00 65.75 118 PHE A CA 1
ATOM 913 C C . PHE A 1 118 ? -31.559 25.437 12.059 1.00 65.75 118 PHE A C 1
ATOM 915 O O . PHE A 1 118 ? -32.345 26.367 11.856 1.00 65.75 118 PHE A O 1
ATOM 922 N N . LEU A 1 119 ? -31.597 24.309 11.339 1.00 60.97 119 LEU A N 1
ATOM 923 C CA . LEU A 1 119 ? -32.582 24.074 10.271 1.00 60.97 119 LEU A CA 1
ATOM 924 C C . LEU A 1 119 ? -34.025 24.061 10.808 1.00 60.97 119 LEU A C 1
ATOM 926 O O . LEU A 1 119 ? -34.934 24.603 10.170 1.00 60.97 119 LEU A O 1
ATOM 930 N N . GLU A 1 120 ? -34.241 23.491 11.996 1.00 64.94 120 GLU A N 1
ATOM 931 C CA . GLU A 1 120 ? -35.550 23.477 12.663 1.00 64.94 120 GLU A CA 1
ATOM 932 C C . GLU A 1 120 ? -36.067 24.895 12.947 1.00 64.94 120 GLU A C 1
ATOM 934 O O . GLU A 1 120 ? -37.257 25.177 12.758 1.00 64.94 120 GLU A O 1
ATOM 939 N N . SER A 1 121 ? -35.167 25.818 13.306 1.00 60.66 121 SER A N 1
ATOM 940 C CA . SER A 1 121 ? -35.512 27.217 13.586 1.00 60.66 121 SER A CA 1
ATOM 941 C C . SER A 1 121 ? -36.041 28.000 12.368 1.00 60.66 121 SER A C 1
ATOM 943 O O . SER A 1 121 ? -36.775 28.973 12.554 1.00 60.66 121 SER A O 1
ATOM 945 N N . ASP A 1 122 ? -35.734 27.572 11.133 1.00 55.06 122 ASP A N 1
ATOM 946 C CA . ASP A 1 122 ? -36.135 28.260 9.889 1.00 55.06 122 ASP A CA 1
ATOM 947 C C . ASP A 1 122 ? -37.368 27.624 9.207 1.00 55.06 122 ASP A C 1
ATOM 949 O O . ASP A 1 122 ? -38.115 28.322 8.517 1.00 55.06 122 ASP A O 1
ATOM 953 N N . LYS A 1 123 ? -37.641 26.321 9.415 1.00 50.31 123 LYS A N 1
ATOM 954 C CA . LYS A 1 123 ? -38.718 25.592 8.701 1.00 50.31 123 LYS A CA 1
ATOM 955 C C . LYS A 1 123 ? -39.975 25.281 9.507 1.00 50.31 123 LYS A C 1
ATOM 957 O O . LYS A 1 123 ? -40.992 24.956 8.893 1.00 50.31 123 LYS A O 1
ATOM 962 N N . GLY A 1 124 ? -39.940 25.322 10.842 1.00 49.97 124 GLY A N 1
ATOM 963 C CA . GLY A 1 124 ? -41.081 24.886 11.662 1.00 49.97 124 GLY A CA 1
ATOM 964 C C . GLY A 1 124 ? -41.533 23.442 11.374 1.00 49.97 124 GLY A C 1
ATOM 965 O O . GLY A 1 124 ? -42.663 23.073 11.701 1.00 49.97 124 GLY A O 1
ATOM 966 N N . ARG A 1 125 ? -40.673 22.637 10.729 1.00 50.47 125 ARG A N 1
ATOM 967 C CA . ARG A 1 125 ? -40.821 21.184 10.656 1.00 50.47 125 ARG A CA 1
ATOM 968 C C . ARG A 1 125 ? -40.480 20.649 12.044 1.00 50.47 125 ARG A C 1
ATOM 970 O O . ARG A 1 125 ? -39.566 21.149 12.686 1.00 50.47 125 ARG A O 1
ATOM 977 N N . ALA A 1 126 ? -41.349 19.771 12.527 1.00 45.12 126 ALA A N 1
ATOM 978 C CA . ALA A 1 126 ? -41.516 19.463 13.934 1.00 45.12 126 ALA A CA 1
ATOM 979 C C . ALA A 1 126 ? -40.218 18.981 14.594 1.00 45.12 126 ALA A C 1
ATOM 981 O O . ALA A 1 126 ? -39.481 18.211 13.994 1.00 45.12 126 ALA A O 1
ATOM 982 N N . VAL A 1 127 ? -40.071 19.372 15.862 1.00 49.66 127 VAL A N 1
ATOM 983 C CA . VAL A 1 127 ? -39.189 18.889 16.949 1.00 49.66 127 VAL A CA 1
ATOM 984 C C . VAL A 1 127 ? -38.817 17.390 16.896 1.00 49.66 127 VAL A C 1
ATOM 986 O O . VAL A 1 127 ? -37.875 16.948 17.543 1.00 49.66 127 VAL A O 1
ATOM 989 N N . ASP A 1 128 ? -39.556 16.589 16.133 1.00 56.44 128 ASP A N 1
ATOM 990 C CA . ASP A 1 128 ? -39.364 15.159 15.965 1.00 56.44 128 ASP A CA 1
ATOM 991 C C . ASP A 1 128 ? -38.116 14.802 15.127 1.00 56.44 128 ASP A C 1
ATOM 993 O O . ASP A 1 128 ? -37.553 13.736 15.355 1.00 56.44 128 ASP A O 1
ATOM 997 N N . SER A 1 129 ? -37.644 15.655 14.205 1.00 57.59 129 SER A N 1
ATOM 998 C CA . SER A 1 129 ? -36.512 15.346 13.303 1.00 57.59 129 SER A CA 1
ATOM 999 C C . SER A 1 129 ? -35.136 15.407 13.991 1.00 57.59 129 SER A C 1
ATOM 1001 O O . SER A 1 129 ? -34.336 14.478 13.848 1.00 57.59 129 SER A O 1
ATOM 1003 N N . ALA A 1 130 ? -34.843 16.441 14.793 1.00 61.38 130 ALA A N 1
ATOM 1004 C CA . ALA A 1 130 ? -33.613 16.499 15.598 1.00 61.38 130 ALA A CA 1
ATOM 1005 C C . ALA A 1 130 ? -33.572 15.425 16.696 1.00 61.38 130 ALA A C 1
ATOM 1007 O O . ALA A 1 130 ? -32.495 15.029 17.132 1.00 61.38 130 ALA A O 1
ATOM 1008 N N . LEU A 1 131 ? -34.735 14.917 17.107 1.00 61.66 131 LEU A N 1
ATOM 1009 C CA . LEU A 1 131 ? -34.890 13.784 18.019 1.00 61.66 131 LEU A CA 1
ATOM 1010 C C . LEU A 1 131 ? -34.672 12.430 17.324 1.00 61.66 131 LEU A C 1
ATOM 1012 O O . LEU A 1 131 ? -34.039 11.528 17.882 1.00 61.66 131 LEU A O 1
ATOM 1016 N N . GLN A 1 132 ? -35.181 12.286 16.099 1.00 63.31 132 GLN A N 1
ATOM 1017 C CA . GLN A 1 132 ? -35.041 11.077 15.286 1.00 63.31 132 GLN A CA 1
ATOM 1018 C C . GLN A 1 132 ? -33.616 10.892 14.775 1.00 63.31 132 GLN A C 1
ATOM 1020 O O . GLN A 1 132 ? -33.150 9.758 14.715 1.00 63.31 132 GLN A O 1
ATOM 1025 N N . PHE A 1 133 ? -32.885 11.972 14.488 1.00 70.75 133 PHE A N 1
ATOM 1026 C CA . PHE A 1 133 ? -31.526 11.878 13.961 1.00 70.75 133 PHE A CA 1
ATOM 1027 C C . PHE A 1 133 ? -30.541 11.141 14.900 1.00 70.75 133 PHE A C 1
ATOM 1029 O O . PHE A 1 133 ? -29.948 10.157 14.457 1.00 70.75 133 PHE A O 1
ATOM 1036 N N . PRO A 1 134 ? -30.380 11.493 16.193 1.00 71.88 134 PRO A N 1
ATOM 1037 C CA . PRO A 1 134 ? -29.530 10.749 17.129 1.00 71.88 134 PRO A CA 1
ATOM 1038 C C . PRO A 1 134 ? -30.006 9.316 17.383 1.00 71.88 134 PRO A C 1
ATOM 1040 O O . PRO A 1 134 ? -29.188 8.408 17.532 1.00 71.88 134 PRO A O 1
ATOM 1043 N N . ALA A 1 135 ? -31.324 9.095 17.423 1.00 67.06 135 ALA A N 1
ATOM 1044 C CA . ALA A 1 135 ? -31.906 7.766 17.600 1.00 67.06 135 ALA A CA 1
ATOM 1045 C C . ALA A 1 135 ? -31.647 6.861 16.378 1.00 67.06 135 ALA A C 1
ATOM 1047 O O . ALA A 1 135 ? -31.312 5.679 16.513 1.00 67.06 135 ALA A O 1
ATOM 1048 N N . ALA A 1 136 ? -31.735 7.419 15.172 1.00 67.19 136 ALA A N 1
ATOM 1049 C CA . ALA A 1 136 ? -31.411 6.734 13.931 1.00 67.19 136 ALA A CA 1
ATOM 1050 C C . ALA A 1 136 ? -29.907 6.475 13.788 1.00 67.19 136 ALA A C 1
ATOM 1052 O O . ALA A 1 136 ? -29.509 5.406 13.333 1.00 67.19 136 ALA A O 1
ATOM 1053 N N . MET A 1 137 ? -29.088 7.416 14.251 1.00 68.19 137 MET A N 1
ATOM 1054 C CA . MET A 1 137 ? -27.636 7.301 14.358 1.00 68.19 137 MET A CA 1
ATOM 1055 C C . MET A 1 137 ? -27.202 6.167 15.297 1.00 68.19 137 MET A C 1
ATOM 1057 O O . MET A 1 137 ? -26.335 5.374 14.940 1.00 68.19 137 MET A O 1
ATOM 1061 N N . LEU A 1 138 ? -27.835 6.034 16.470 1.00 62.78 138 LEU A N 1
ATOM 1062 C CA . LEU A 1 138 ? -27.599 4.921 17.403 1.00 62.78 138 LEU A CA 1
ATOM 1063 C C . LEU A 1 138 ? -27.934 3.555 16.810 1.00 62.78 138 LEU A C 1
ATOM 1065 O O . LEU A 1 138 ? -27.254 2.567 17.097 1.00 62.78 138 LEU A O 1
ATOM 1069 N N . SER A 1 139 ? -29.010 3.505 16.028 1.00 63.12 139 SER A N 1
ATOM 1070 C CA . SER A 1 139 ? -29.527 2.278 15.425 1.00 63.12 139 SER A CA 1
ATOM 1071 C C . SER A 1 139 ? -28.906 1.963 14.061 1.00 63.12 139 SER A C 1
ATOM 1073 O O . SER A 1 139 ? -29.136 0.871 13.544 1.00 63.12 139 SER A O 1
ATOM 1075 N N . GLY A 1 140 ? -28.141 2.892 13.469 1.00 65.88 140 GLY A N 1
ATOM 1076 C CA . GLY A 1 140 ? -27.669 2.796 12.084 1.00 65.88 140 GLY A CA 1
ATOM 1077 C C . GLY A 1 140 ? -28.817 2.633 11.082 1.00 65.88 140 GLY A C 1
ATOM 1078 O O . GLY A 1 140 ? -28.654 1.977 10.053 1.00 65.88 140 GLY A O 1
ATOM 1079 N N . SER A 1 141 ? -30.010 3.137 11.418 1.00 70.56 141 SER A N 1
ATOM 1080 C CA . SER A 1 141 ? -31.221 2.842 10.655 1.00 70.56 141 SER A CA 1
ATOM 1081 C C . SER A 1 141 ? -31.228 3.555 9.303 1.00 70.56 141 SER A C 1
ATOM 1083 O O . SER A 1 141 ? -30.820 4.709 9.167 1.00 70.56 141 SER A O 1
ATOM 1085 N N . GLN A 1 142 ? -31.759 2.867 8.294 1.00 76.75 142 GLN A N 1
ATOM 1086 C CA . GLN A 1 142 ? -31.949 3.431 6.959 1.00 76.75 142 GLN A CA 1
ATOM 1087 C C . GLN A 1 142 ? -32.916 4.629 6.969 1.00 76.75 142 GLN A C 1
ATOM 1089 O O . GLN A 1 142 ? -32.781 5.530 6.148 1.00 76.75 142 GLN A O 1
ATOM 1094 N N . GLU A 1 143 ? -33.873 4.660 7.899 1.00 76.19 143 GLU A N 1
ATOM 1095 C CA . GLU A 1 143 ? -34.890 5.713 7.994 1.00 76.19 143 GLU A CA 1
ATOM 1096 C C . GLU A 1 143 ? -34.275 7.089 8.284 1.00 76.19 143 GLU A C 1
ATOM 1098 O O . GLU A 1 143 ? -34.558 8.037 7.551 1.00 76.19 143 GLU A O 1
ATOM 1103 N N . GLY A 1 144 ? -33.364 7.201 9.259 1.00 72.44 144 GLY A N 1
ATOM 1104 C CA . GLY A 1 144 ? -32.715 8.491 9.539 1.00 72.44 144 GLY A CA 1
ATOM 1105 C C . GLY A 1 144 ? -31.749 8.943 8.451 1.00 72.44 144 GLY A C 1
ATOM 1106 O O . GLY A 1 144 ? -31.610 10.141 8.209 1.00 72.44 144 GLY A O 1
ATOM 1107 N N . LEU A 1 145 ? -31.131 8.005 7.728 1.00 79.00 145 LEU A N 1
ATOM 1108 C CA . LEU A 1 145 ? -30.350 8.335 6.538 1.00 79.00 145 LEU A CA 1
ATOM 1109 C C . LEU A 1 145 ? -31.242 8.921 5.433 1.00 79.00 145 LEU A C 1
ATOM 1111 O O . LEU A 1 145 ? -30.886 9.931 4.832 1.00 79.00 145 LEU A O 1
ATOM 1115 N N . LEU A 1 146 ? -32.417 8.335 5.183 1.00 81.44 146 LEU A N 1
ATOM 1116 C CA . LEU A 1 146 ? -33.367 8.855 4.194 1.00 81.44 146 LEU A CA 1
ATOM 1117 C C . LEU A 1 146 ? -33.891 10.250 4.569 1.00 81.44 146 LEU A C 1
ATOM 1119 O O . LEU A 1 146 ? -34.022 11.108 3.695 1.00 81.44 146 LEU A O 1
ATOM 1123 N N . GLU A 1 147 ? -34.146 10.504 5.852 1.00 75.88 147 GLU A N 1
ATOM 1124 C CA . GLU A 1 147 ? -34.547 11.827 6.338 1.00 75.88 147 GLU A CA 1
ATOM 1125 C C . GLU A 1 147 ? -33.436 12.870 6.139 1.00 75.88 147 GLU A C 1
ATOM 1127 O O . GLU A 1 147 ? -33.684 13.951 5.598 1.00 75.88 147 GLU A O 1
ATOM 1132 N N . LEU A 1 148 ? -32.192 12.516 6.478 1.00 76.88 148 LEU A N 1
ATOM 1133 C CA . LEU A 1 148 ? -31.017 13.359 6.261 1.00 76.88 148 LEU A CA 1
ATOM 1134 C C . LEU A 1 148 ? -30.831 13.703 4.770 1.00 76.88 148 LEU A C 1
ATOM 1136 O O . LEU A 1 148 ? -30.576 14.857 4.420 1.00 76.88 148 LEU A O 1
ATOM 1140 N N . ILE A 1 149 ? -31.023 12.724 3.881 1.00 81.44 149 ILE A N 1
ATOM 1141 C CA . ILE A 1 149 ? -30.991 12.912 2.422 1.00 81.44 149 ILE A CA 1
ATOM 1142 C C . ILE A 1 149 ? -32.108 13.859 1.961 1.00 81.44 149 ILE A C 1
ATOM 1144 O O . ILE A 1 149 ? -31.875 14.747 1.134 1.00 81.44 149 ILE A O 1
ATOM 1148 N N . SER A 1 150 ? -33.319 13.701 2.501 1.00 78.25 150 SER A N 1
ATOM 1149 C CA . SER A 1 150 ? -34.447 14.583 2.193 1.00 78.25 150 SER A CA 1
ATOM 1150 C C . SER A 1 150 ? -34.142 16.029 2.583 1.00 78.25 150 SER A C 1
ATOM 1152 O O . SER A 1 150 ? -34.377 16.942 1.792 1.00 78.25 150 SER A O 1
ATOM 1154 N N . LEU A 1 151 ? -33.573 16.254 3.772 1.00 75.69 151 LEU A N 1
ATOM 1155 C CA . LEU A 1 151 ? -33.177 17.585 4.240 1.00 75.69 151 LEU A CA 1
ATOM 1156 C C . LEU A 1 151 ? -32.085 18.201 3.355 1.00 75.69 151 LEU A C 1
ATOM 1158 O O . LEU A 1 151 ? -32.187 19.374 2.984 1.00 75.69 151 LEU A O 1
ATOM 1162 N N . TYR A 1 152 ? -31.090 17.402 2.961 1.00 78.50 152 TYR A N 1
ATOM 1163 C CA . TYR A 1 152 ? -30.001 17.841 2.090 1.00 78.50 152 TYR A CA 1
ATOM 1164 C C . TYR A 1 152 ? -30.513 18.394 0.751 1.00 78.50 152 TYR A C 1
ATOM 1166 O O . TYR A 1 152 ? -30.103 19.476 0.324 1.00 78.50 152 TYR A O 1
ATOM 1174 N N . TYR A 1 153 ? -31.469 17.711 0.113 1.00 78.06 153 TYR A N 1
ATOM 1175 C CA . TYR A 1 153 ? -32.011 18.134 -1.183 1.00 78.06 153 TYR A CA 1
ATOM 1176 C C . TYR A 1 153 ? -33.151 19.164 -1.115 1.00 78.06 153 TYR A C 1
ATOM 1178 O O . TYR A 1 153 ? -33.441 19.808 -2.126 1.00 78.06 153 TYR A O 1
ATOM 1186 N N . GLU A 1 154 ? -33.806 19.343 0.034 1.00 73.12 154 GLU A N 1
ATOM 1187 C CA . GLU A 1 154 ? -34.945 20.262 0.215 1.00 73.12 154 GLU A CA 1
ATOM 1188 C C . GLU A 1 154 ? -34.563 21.623 0.831 1.00 73.12 154 GLU A C 1
ATOM 1190 O O . GLU A 1 154 ? -35.397 22.295 1.451 1.00 73.12 154 GLU A O 1
ATOM 1195 N N . SER A 1 155 ? -33.306 22.056 0.685 1.00 60.72 155 SER A N 1
ATOM 1196 C CA . SER A 1 155 ? -32.842 23.314 1.281 1.00 60.72 155 SER A CA 1
ATOM 1197 C C . SER A 1 155 ? -33.323 24.586 0.533 1.00 60.72 155 SER A C 1
ATOM 1199 O O . SER A 1 155 ? -33.303 24.661 -0.698 1.00 60.72 155 SER A O 1
ATOM 1201 N N . SER A 1 156 ? -33.783 25.599 1.277 1.00 55.72 156 SER A N 1
ATOM 1202 C CA . SER A 1 156 ? -34.381 26.873 0.848 1.00 55.72 156 SER A CA 1
ATOM 1203 C C . SER A 1 156 ? -33.338 27.899 0.366 1.00 55.72 156 SER A C 1
ATOM 1205 O O . SER A 1 156 ? -32.144 27.750 0.595 1.00 55.72 156 SER A O 1
ATOM 1207 N N . GLU A 1 157 ? -33.768 28.990 -0.281 1.00 50.94 157 GLU A N 1
ATOM 1208 C CA . GLU A 1 157 ? -32.886 30.100 -0.712 1.00 50.94 157 GLU A CA 1
ATOM 1209 C C . GLU A 1 157 ? -32.141 30.798 0.445 1.00 50.94 157 GLU A C 1
ATOM 1211 O O . GLU A 1 157 ? -31.003 31.223 0.266 1.00 50.94 157 GLU A O 1
ATOM 1216 N N . LYS A 1 158 ? -32.732 30.879 1.646 1.00 49.66 158 LYS A N 1
ATOM 1217 C CA . LYS A 1 158 ? -32.057 31.416 2.844 1.00 49.66 158 LYS A CA 1
ATOM 1218 C C . LYS A 1 158 ? -31.004 30.457 3.388 1.00 49.66 158 LYS A C 1
ATOM 1220 O O . LYS A 1 158 ? -29.937 30.898 3.810 1.00 49.66 158 LYS A O 1
ATOM 1225 N N . GLU A 1 159 ? -31.286 29.157 3.336 1.00 54.59 159 GLU A N 1
ATOM 1226 C CA . GLU A 1 159 ? -30.301 28.120 3.637 1.00 54.59 159 GLU A CA 1
ATOM 1227 C C . GLU A 1 159 ? -29.155 28.218 2.620 1.00 54.59 159 GLU A C 1
ATOM 1229 O O . GLU A 1 159 ? -28.012 28.353 3.035 1.00 54.59 159 GLU A O 1
ATOM 1234 N N . LYS A 1 160 ? -29.434 28.351 1.313 1.00 53.38 160 LYS A N 1
ATOM 1235 C CA . LYS A 1 160 ? -28.420 28.635 0.272 1.00 53.38 160 LYS A CA 1
ATOM 1236 C C . LYS A 1 160 ? -27.593 29.899 0.558 1.00 53.38 160 LYS A C 1
ATOM 1238 O O . LYS A 1 160 ? -26.384 29.904 0.324 1.00 53.38 160 LYS A O 1
ATOM 1243 N N . GLU A 1 161 ? -28.198 30.951 1.112 1.00 51.03 161 GLU A N 1
ATOM 1244 C CA . GLU A 1 161 ? -27.490 32.173 1.517 1.00 51.03 161 GLU A CA 1
ATOM 1245 C C . GLU A 1 161 ? -26.553 31.946 2.722 1.00 51.03 161 GLU A C 1
ATOM 1247 O O . GLU A 1 161 ? -25.464 32.520 2.772 1.00 51.03 161 GLU A O 1
ATOM 1252 N N . TYR A 1 162 ? -26.916 31.084 3.675 1.00 53.84 162 TYR A N 1
ATOM 1253 C CA . TYR A 1 162 ? -26.049 30.707 4.799 1.00 53.84 162 TYR A CA 1
ATOM 1254 C C . TYR A 1 162 ? -24.940 29.721 4.373 1.00 53.84 162 TYR A C 1
ATOM 1256 O O . TYR A 1 162 ? -23.780 29.920 4.736 1.00 53.84 162 TYR A O 1
ATOM 1264 N N . ILE A 1 163 ? -25.261 28.750 3.504 1.00 50.88 163 ILE A N 1
ATOM 1265 C CA . ILE A 1 163 ? -24.322 27.837 2.815 1.00 50.88 163 ILE A CA 1
ATOM 1266 C C . ILE A 1 163 ? -23.232 28.630 2.089 1.00 50.88 163 ILE A C 1
ATOM 1268 O O . ILE A 1 163 ? -22.051 28.305 2.173 1.00 50.88 163 ILE A O 1
ATOM 1272 N N . SER A 1 164 ? -23.608 29.728 1.430 1.00 47.09 164 SER A N 1
ATOM 1273 C CA . SER A 1 164 ? -22.668 30.589 0.704 1.00 47.09 164 SER A CA 1
ATOM 1274 C C . SER A 1 164 ? -21.698 31.378 1.601 1.00 47.09 164 SER A C 1
ATOM 1276 O O . SER A 1 164 ? -20.676 31.865 1.119 1.00 47.09 164 SER A O 1
ATOM 1278 N N . LYS A 1 165 ? -21.988 31.510 2.906 1.00 47.94 165 LYS A N 1
ATOM 1279 C CA . LYS A 1 165 ? -21.195 32.308 3.861 1.00 47.94 165 LYS A CA 1
ATOM 1280 C C . LYS A 1 165 ? -20.171 31.483 4.652 1.00 47.94 165 LYS A C 1
ATOM 1282 O O . LYS A 1 165 ? -19.339 32.081 5.336 1.00 47.94 165 LYS A O 1
ATOM 1287 N N . ARG A 1 166 ? -20.180 30.144 4.556 1.00 54.03 166 ARG A N 1
ATOM 1288 C CA . ARG A 1 166 ? -19.207 29.257 5.221 1.00 54.03 166 ARG A CA 1
ATOM 1289 C C . ARG A 1 166 ? -18.688 28.158 4.279 1.00 54.03 166 ARG A C 1
ATOM 1291 O O . ARG A 1 166 ? -19.453 27.274 3.909 1.00 54.03 166 ARG A O 1
ATOM 1298 N N . PRO A 1 167 ? -17.376 28.124 3.978 1.00 51.09 167 PRO A N 1
ATOM 1299 C CA . PRO A 1 167 ? -16.748 27.020 3.241 1.00 51.09 167 PRO A CA 1
ATOM 1300 C C . PRO A 1 167 ? -16.941 25.622 3.872 1.00 51.09 167 PRO A C 1
ATOM 1302 O O . PRO A 1 167 ? -16.743 24.622 3.191 1.00 51.09 167 PRO A O 1
ATOM 1305 N N . SER A 1 168 ? -17.325 25.541 5.154 1.00 56.41 168 SER A N 1
ATOM 1306 C CA . SER A 1 168 ? -17.458 24.304 5.937 1.00 56.41 168 SER A CA 1
ATOM 1307 C C . SER A 1 168 ? -18.754 23.521 5.704 1.00 56.41 168 SER A C 1
ATOM 1309 O O . SER A 1 168 ? -18.834 22.372 6.108 1.00 56.41 168 SER A O 1
ATOM 1311 N N . TYR A 1 169 ? -19.763 24.073 5.028 1.00 68.06 169 TYR A N 1
ATOM 1312 C CA . TYR A 1 169 ? -21.096 23.457 4.998 1.00 68.06 169 TYR A CA 1
ATOM 1313 C C . TYR A 1 169 ? -21.175 22.130 4.223 1.00 68.06 169 TYR A C 1
ATOM 1315 O O . TYR A 1 169 ? -21.803 21.166 4.654 1.00 68.06 169 TYR A O 1
ATOM 1323 N N . ARG A 1 170 ? -20.502 22.047 3.069 1.00 73.25 170 ARG A N 1
ATOM 1324 C CA . ARG A 1 170 ? -20.396 20.789 2.310 1.00 73.25 170 ARG A CA 1
ATOM 1325 C C . ARG A 1 170 ? -19.629 19.730 3.103 1.00 73.25 170 ARG A C 1
ATOM 1327 O O . ARG A 1 170 ? -19.966 18.552 3.043 1.00 73.25 170 ARG A O 1
ATOM 1334 N N . GLN A 1 171 ? -18.645 20.167 3.890 1.00 76.19 171 GLN A N 1
ATOM 1335 C CA . GLN A 1 171 ? -17.897 19.307 4.801 1.00 76.19 171 GLN A CA 1
ATOM 1336 C C . GLN A 1 171 ? -18.757 18.858 5.988 1.00 76.19 171 GLN A C 1
ATOM 1338 O O . GLN A 1 171 ? -18.633 17.714 6.397 1.00 76.19 171 GLN A O 1
ATOM 1343 N N . GLU A 1 172 ? -19.645 19.708 6.505 1.00 75.69 172 GLU A N 1
ATOM 1344 C CA . GLU A 1 172 ? -20.600 19.373 7.569 1.00 75.69 172 GLU A CA 1
ATOM 1345 C C . GLU A 1 172 ? -21.604 18.308 7.088 1.00 75.69 172 GLU A C 1
ATOM 1347 O O . GLU A 1 172 ? -21.761 17.284 7.746 1.00 75.69 172 GLU A O 1
ATOM 1352 N N . TRP A 1 173 ? -22.185 18.440 5.887 1.00 80.56 173 TRP A N 1
ATOM 1353 C CA . TRP A 1 173 ? -22.997 17.360 5.297 1.00 80.56 173 TRP A CA 1
ATOM 1354 C C . TRP A 1 173 ? -22.194 16.090 5.035 1.00 80.56 173 TRP A C 1
ATOM 1356 O O . TRP A 1 173 ? -22.661 14.998 5.349 1.00 80.56 173 TRP A O 1
ATOM 1366 N N . ALA A 1 174 ? -20.980 16.208 4.493 1.00 83.06 174 ALA A N 1
ATOM 1367 C CA . ALA A 1 174 ? -20.100 15.061 4.293 1.00 83.06 174 ALA A CA 1
ATOM 1368 C C . ALA A 1 174 ? -19.785 14.358 5.623 1.00 83.06 174 ALA A C 1
ATOM 1370 O O . ALA A 1 174 ? -19.765 13.133 5.678 1.00 83.06 174 ALA A O 1
ATOM 1371 N N . GLN A 1 175 ? -19.589 15.112 6.708 1.00 78.81 175 GLN A N 1
ATOM 1372 C CA . GLN A 1 175 ? -19.415 14.560 8.049 1.00 78.81 175 GLN A CA 1
ATOM 1373 C C . GLN A 1 175 ? -20.665 13.808 8.505 1.00 78.81 175 GLN A C 1
ATOM 1375 O O . GLN A 1 175 ? -20.521 12.690 8.996 1.00 78.81 175 GLN A O 1
ATOM 1380 N N . LEU A 1 176 ? -21.865 14.351 8.282 1.00 79.31 176 LEU A N 1
ATOM 1381 C CA . LEU A 1 176 ? -23.121 13.685 8.642 1.00 79.31 176 LEU A CA 1
ATOM 1382 C C . LEU A 1 176 ? -23.359 12.409 7.843 1.00 79.31 176 LEU A C 1
ATOM 1384 O O . LEU A 1 176 ? -23.683 11.382 8.428 1.00 79.31 176 LEU A O 1
ATOM 1388 N N . PHE A 1 177 ? -23.134 12.426 6.531 1.00 83.56 177 PHE A N 1
ATOM 1389 C CA . PHE A 1 177 ? -23.239 11.216 5.717 1.00 83.56 177 PHE A CA 1
ATOM 1390 C C . PHE A 1 177 ? -22.131 10.202 6.032 1.00 83.56 177 PHE A C 1
ATOM 1392 O O . PHE A 1 177 ? -22.395 9.003 5.997 1.00 83.56 177 PHE A O 1
ATOM 1399 N N . SER A 1 178 ? -20.929 10.646 6.435 1.00 83.31 178 SER A N 1
ATOM 1400 C CA . SER A 1 178 ? -19.834 9.732 6.811 1.00 83.31 178 SER A CA 1
ATOM 1401 C C . SER A 1 178 ? -20.151 8.875 8.034 1.00 83.31 178 SER A C 1
ATOM 1403 O O . SER A 1 178 ? -19.569 7.807 8.199 1.00 83.31 178 SER A O 1
ATOM 1405 N N . LEU A 1 179 ? -21.090 9.317 8.875 1.00 78.12 179 LEU A N 1
ATOM 1406 C CA . LEU A 1 179 ? -21.576 8.545 10.014 1.00 78.12 179 LEU A CA 1
ATOM 1407 C C . LEU A 1 179 ? -22.296 7.253 9.606 1.00 78.12 179 LEU A C 1
ATOM 1409 O O . LEU A 1 179 ? -22.262 6.277 10.348 1.00 78.12 179 LEU A O 1
ATOM 1413 N N . TYR A 1 180 ? -22.912 7.246 8.423 1.00 79.44 180 TYR A N 1
ATOM 1414 C CA . TYR A 1 180 ? -23.600 6.091 7.844 1.00 79.44 180 TYR A CA 1
ATOM 1415 C C . TYR A 1 180 ? -22.699 5.283 6.904 1.00 79.44 180 TYR A C 1
ATOM 1417 O O . TYR A 1 180 ? -23.179 4.397 6.202 1.00 79.44 180 TYR A O 1
ATOM 1425 N N . GLY A 1 181 ? -21.404 5.605 6.854 1.00 80.38 181 GLY A N 1
ATOM 1426 C CA . GLY A 1 181 ? -20.452 4.937 5.985 1.00 80.38 181 GLY A CA 1
ATOM 1427 C C . GLY A 1 181 ? -20.717 5.174 4.498 1.00 80.38 181 GLY A C 1
ATOM 1428 O O . GLY A 1 181 ? -21.323 6.162 4.068 1.00 80.38 181 GLY A O 1
ATOM 1429 N N . VAL A 1 182 ? -20.224 4.239 3.694 1.00 84.00 182 VAL A N 1
ATOM 1430 C CA . VAL A 1 182 ? -20.316 4.277 2.231 1.00 84.00 182 VAL A CA 1
ATOM 1431 C C . VAL A 1 182 ? -21.729 3.937 1.733 1.00 84.00 182 VAL A C 1
ATOM 1433 O O . VAL A 1 182 ? -22.094 4.240 0.598 1.00 84.00 182 VAL A O 1
ATOM 1436 N N . GLU A 1 183 ? -22.552 3.352 2.601 1.00 81.00 183 GLU A N 1
ATOM 1437 C CA . GLU A 1 183 ? -23.956 3.014 2.384 1.00 81.00 183 GLU A CA 1
ATOM 1438 C C . GLU A 1 183 ? -24.843 4.249 2.169 1.00 81.00 183 GLU A C 1
ATOM 1440 O O . GLU A 1 183 ? -25.901 4.144 1.548 1.00 81.00 183 GLU A O 1
ATOM 1445 N N . SER A 1 184 ? -24.394 5.427 2.611 1.00 86.19 184 SER A N 1
ATOM 1446 C CA . SER A 1 184 ? -25.050 6.709 2.326 1.00 86.19 184 SER A CA 1
ATOM 1447 C C . SER A 1 184 ? -25.065 7.061 0.838 1.00 86.19 184 SER A C 1
ATOM 1449 O O . SER A 1 184 ? -26.023 7.657 0.342 1.00 86.19 184 SER A O 1
ATOM 1451 N N . VAL A 1 185 ? -24.027 6.660 0.103 1.00 88.81 185 VAL A N 1
ATOM 1452 C CA . VAL A 1 185 ? -23.788 7.118 -1.266 1.00 88.81 185 VAL A CA 1
ATOM 1453 C C . VAL A 1 185 ? -24.823 6.569 -2.262 1.00 88.81 185 VAL A C 1
ATOM 1455 O O . VAL A 1 185 ? -25.377 7.368 -3.016 1.00 88.81 185 VAL A O 1
ATOM 1458 N N . PRO A 1 186 ? -25.159 5.263 -2.293 1.00 86.88 186 PRO A N 1
ATOM 1459 C CA . PRO A 1 186 ? -26.211 4.761 -3.177 1.00 86.88 186 PRO A CA 1
ATOM 1460 C C . PRO A 1 186 ? -27.572 5.425 -2.937 1.00 86.88 186 PRO A C 1
ATOM 1462 O O . PRO A 1 186 ? -28.247 5.779 -3.898 1.00 86.88 186 PRO A O 1
ATOM 1465 N N . LEU A 1 187 ? -27.956 5.648 -1.675 1.00 87.44 187 LEU A N 1
ATOM 1466 C CA . LEU A 1 187 ? -29.249 6.257 -1.345 1.00 87.44 187 LEU A CA 1
ATOM 1467 C C . LEU A 1 187 ? -29.298 7.746 -1.712 1.00 87.44 187 LEU A C 1
ATOM 1469 O O . LEU A 1 187 ? -30.333 8.231 -2.169 1.00 87.44 187 LEU A O 1
ATOM 1473 N N . LEU A 1 188 ? -28.177 8.464 -1.578 1.00 88.81 188 LEU A N 1
ATOM 1474 C CA . LEU A 1 188 ? -28.035 9.822 -2.111 1.00 88.81 188 LEU A CA 1
ATOM 1475 C C . LEU A 1 188 ? -28.255 9.841 -3.629 1.00 88.81 188 LEU A C 1
ATOM 1477 O O . LEU A 1 188 ? -29.016 10.670 -4.128 1.00 88.81 188 LEU A O 1
ATOM 1481 N N . LEU A 1 189 ? -27.652 8.891 -4.354 1.00 88.12 189 LEU A N 1
ATOM 1482 C CA . LEU A 1 189 ? -27.803 8.780 -5.808 1.00 88.12 189 LEU A CA 1
ATOM 1483 C C . LEU A 1 189 ? -29.245 8.467 -6.216 1.00 88.12 189 LEU A C 1
ATOM 1485 O O . LEU A 1 189 ? -29.768 9.070 -7.153 1.00 88.12 189 LEU A O 1
ATOM 1489 N N . GLU A 1 190 ? -29.900 7.552 -5.502 1.00 87.94 190 GLU A N 1
ATOM 1490 C CA . GLU A 1 190 ? -31.310 7.221 -5.719 1.00 87.94 190 GLU A CA 1
ATOM 1491 C C . GLU A 1 190 ? -32.230 8.427 -5.470 1.00 87.94 190 GLU A C 1
ATOM 1493 O O . GLU A 1 190 ? -33.159 8.657 -6.240 1.00 87.94 190 GLU A O 1
ATOM 1498 N N . ALA A 1 191 ? -31.963 9.249 -4.452 1.00 85.31 191 ALA A N 1
ATOM 1499 C CA . ALA A 1 191 ? -32.762 10.442 -4.158 1.00 85.31 191 ALA A CA 1
ATOM 1500 C C . ALA A 1 191 ? -32.470 11.642 -5.085 1.00 85.31 191 ALA A C 1
ATOM 1502 O O . ALA A 1 191 ? -33.317 12.533 -5.252 1.00 85.31 191 ALA A O 1
ATOM 1503 N N . ALA A 1 192 ? -31.286 11.675 -5.702 1.00 85.06 192 ALA A N 1
ATOM 1504 C CA . ALA A 1 192 ? -30.930 12.645 -6.736 1.00 85.06 192 ALA A CA 1
ATOM 1505 C C . ALA A 1 192 ? -31.600 12.363 -8.089 1.00 85.06 192 ALA A C 1
ATOM 1507 O O . ALA A 1 192 ? -31.674 13.266 -8.923 1.00 85.06 192 ALA A O 1
ATOM 1508 N N . HIS A 1 193 ? -32.040 11.119 -8.304 1.00 79.62 193 HIS A N 1
ATOM 1509 C CA . HIS A 1 193 ? -32.466 10.548 -9.579 1.00 79.62 193 HIS A CA 1
ATOM 1510 C C . HIS A 1 193 ? -33.208 11.528 -10.504 1.00 79.62 193 HIS A C 1
ATOM 1512 O O . HIS A 1 193 ? -34.229 12.108 -10.140 1.00 79.62 193 HIS A O 1
ATOM 1518 N N . GLU A 1 194 ? -32.683 11.671 -11.727 1.00 70.25 194 GLU A N 1
ATOM 1519 C CA . GLU A 1 194 ? -33.236 12.482 -12.827 1.00 70.25 194 GLU A CA 1
ATOM 1520 C C . GLU A 1 194 ? -33.368 13.995 -12.555 1.00 70.25 194 GLU A C 1
ATOM 1522 O O . GLU A 1 194 ? -33.968 14.711 -13.356 1.00 70.25 194 GLU A O 1
ATOM 1527 N N . ILE A 1 195 ? -32.748 14.513 -11.487 1.00 83.38 195 ILE A N 1
ATOM 1528 C CA . ILE A 1 195 ? -32.690 15.950 -11.190 1.00 83.38 195 ILE A CA 1
ATOM 1529 C C . ILE A 1 195 ? -31.237 16.434 -11.352 1.00 83.38 195 ILE A C 1
ATOM 1531 O O . ILE A 1 195 ? -30.418 16.210 -10.454 1.00 83.38 195 ILE A O 1
ATOM 1535 N N . PRO A 1 196 ? -30.885 17.096 -12.476 1.00 81.25 196 PRO A N 1
ATOM 1536 C CA . PRO A 1 196 ? -29.508 17.495 -12.783 1.00 81.25 196 PRO A CA 1
ATOM 1537 C C . PRO A 1 196 ? -28.822 18.295 -11.671 1.00 81.25 196 PRO A C 1
ATOM 1539 O O . PRO A 1 196 ? -27.651 18.069 -11.377 1.00 81.25 196 PRO A O 1
ATOM 1542 N N . GLU A 1 197 ? -29.553 19.188 -11.004 1.00 80.69 197 GLU A N 1
ATOM 1543 C CA . GLU A 1 197 ? -29.027 20.003 -9.909 1.00 80.69 197 GLU A CA 1
ATOM 1544 C C . GLU A 1 197 ? -28.642 19.150 -8.694 1.00 80.69 197 GLU A C 1
ATOM 1546 O O . GLU A 1 197 ? -27.621 19.401 -8.059 1.00 80.69 197 GLU A O 1
ATOM 1551 N N . ARG A 1 198 ? -29.422 18.107 -8.385 1.00 84.88 198 ARG A N 1
ATOM 1552 C CA . ARG A 1 198 ? -29.142 17.198 -7.262 1.00 84.88 198 ARG A CA 1
ATOM 1553 C C . ARG A 1 198 ? -27.964 16.280 -7.550 1.00 84.88 198 ARG A C 1
ATOM 1555 O O . ARG A 1 198 ? -27.186 15.998 -6.641 1.00 84.88 198 ARG A O 1
ATOM 1562 N N . ILE A 1 199 ? -27.822 15.846 -8.802 1.00 81.38 199 ILE A N 1
ATOM 1563 C CA . ILE A 1 199 ? -26.668 15.064 -9.258 1.00 81.38 199 ILE A CA 1
ATOM 1564 C C . ILE A 1 199 ? -25.391 15.903 -9.124 1.00 81.38 199 ILE A C 1
ATOM 1566 O O . ILE A 1 199 ? -24.414 15.422 -8.557 1.00 81.38 199 ILE A O 1
ATOM 1570 N N . ALA A 1 200 ? -25.420 17.174 -9.541 1.00 80.69 200 ALA A N 1
ATOM 1571 C CA . ALA A 1 200 ? -24.290 18.089 -9.372 1.00 80.69 200 ALA A CA 1
ATOM 1572 C C . ALA A 1 200 ? -23.949 18.332 -7.887 1.00 80.69 200 ALA A C 1
ATOM 1574 O O . ALA A 1 200 ? -22.789 18.232 -7.496 1.00 80.69 200 ALA A O 1
ATOM 1575 N N . MET A 1 201 ? -24.956 18.565 -7.034 1.00 83.38 201 MET A N 1
ATOM 1576 C CA . MET A 1 201 ? -24.751 18.698 -5.582 1.00 83.38 201 MET A CA 1
ATOM 1577 C C . MET A 1 201 ? -24.106 17.445 -4.974 1.00 83.38 201 MET A C 1
ATOM 1579 O O . MET A 1 201 ? -23.163 17.543 -4.191 1.00 83.38 201 MET A O 1
ATOM 1583 N N . MET A 1 202 ? -24.582 16.260 -5.365 1.00 86.62 202 MET A N 1
ATOM 1584 C CA . MET A 1 202 ? -24.014 14.990 -4.919 1.00 86.62 202 MET A CA 1
ATOM 1585 C C . MET A 1 202 ? -22.564 14.813 -5.382 1.00 86.62 202 MET A C 1
ATOM 1587 O O . MET A 1 202 ? -21.726 14.391 -4.589 1.00 86.62 202 MET A O 1
ATOM 1591 N N . GLN A 1 203 ? -22.256 15.135 -6.642 1.00 83.94 203 GLN A N 1
ATOM 1592 C CA . GLN A 1 203 ? -20.895 15.073 -7.187 1.00 83.94 203 GLN A CA 1
ATOM 1593 C C . GLN A 1 203 ? -19.919 15.898 -6.347 1.00 83.94 203 GLN A C 1
ATOM 1595 O O . GLN A 1 203 ? -18.861 15.399 -5.971 1.00 83.94 203 GLN A O 1
ATOM 1600 N N . GLU A 1 204 ? -20.301 17.123 -5.983 1.00 82.88 204 GLU A N 1
ATOM 1601 C CA . GLU A 1 204 ? -19.478 17.979 -5.128 1.00 82.88 204 GLU A CA 1
ATOM 1602 C C . GLU A 1 204 ? -19.330 17.428 -3.700 1.00 82.88 204 GLU A C 1
ATOM 1604 O O . GLU A 1 204 ? -18.277 17.591 -3.081 1.00 82.88 204 GLU A O 1
ATOM 1609 N N . LEU A 1 205 ? -20.374 16.787 -3.163 1.00 86.50 205 LEU A N 1
ATOM 1610 C CA . LEU A 1 205 ? -20.381 16.207 -1.819 1.00 86.50 205 LEU A CA 1
ATOM 1611 C C . LEU A 1 205 ? -19.477 14.972 -1.705 1.00 86.50 205 LEU A C 1
ATOM 1613 O O . LEU A 1 205 ? -18.823 14.801 -0.677 1.00 86.50 205 LEU A O 1
ATOM 1617 N N . ILE A 1 206 ? -19.426 14.125 -2.739 1.00 88.31 206 ILE A N 1
ATOM 1618 C CA . ILE A 1 206 ? -18.667 12.864 -2.719 1.00 88.31 206 ILE A CA 1
ATOM 1619 C C . ILE A 1 206 ? -17.182 13.095 -2.437 1.00 88.31 206 ILE A C 1
ATOM 1621 O O . ILE A 1 206 ? -16.589 12.340 -1.671 1.00 88.31 206 ILE A O 1
ATOM 1625 N N . ASP A 1 207 ? -16.583 14.149 -2.989 1.00 84.19 207 ASP A N 1
ATOM 1626 C CA . ASP A 1 207 ? -15.168 14.452 -2.755 1.00 84.19 207 ASP A CA 1
ATOM 1627 C C . ASP A 1 207 ? -14.870 14.739 -1.280 1.00 84.19 207 ASP A C 1
ATOM 1629 O O . ASP A 1 207 ? -13.853 14.291 -0.745 1.00 84.19 207 ASP A O 1
ATOM 1633 N N . ASP A 1 208 ? -15.752 15.474 -0.601 1.00 86.44 208 ASP A N 1
ATOM 1634 C CA . ASP A 1 208 ? -15.598 15.746 0.827 1.00 86.44 208 ASP A CA 1
ATOM 1635 C C . ASP A 1 208 ? -16.001 14.537 1.677 1.00 86.44 208 ASP A C 1
ATOM 1637 O O . ASP A 1 208 ? -15.361 14.282 2.695 1.00 86.44 208 ASP A O 1
ATOM 1641 N N . LEU A 1 209 ? -16.983 13.743 1.241 1.00 86.81 209 LEU A N 1
ATOM 1642 C CA . LEU A 1 209 ? -17.358 12.493 1.899 1.00 86.81 209 LEU A CA 1
ATOM 1643 C C . LEU A 1 209 ? -16.216 11.474 1.861 1.00 86.81 209 LEU A C 1
ATOM 1645 O O . LEU A 1 209 ? -15.895 10.899 2.895 1.00 86.81 209 LEU A O 1
ATOM 1649 N N . ASN A 1 210 ? -15.532 11.315 0.727 1.00 85.44 210 ASN A N 1
ATOM 1650 C CA . ASN A 1 210 ? -14.339 10.470 0.613 1.00 85.44 210 ASN A CA 1
ATOM 1651 C C . ASN A 1 210 ? -13.244 10.894 1.601 1.00 85.44 210 ASN A C 1
ATOM 1653 O O . ASN A 1 210 ? -12.614 10.045 2.224 1.00 85.44 210 ASN A O 1
ATOM 1657 N N . LYS A 1 211 ? -13.043 12.204 1.812 1.00 83.69 211 LYS A N 1
ATOM 1658 C CA . LYS A 1 211 ? -12.094 12.692 2.832 1.00 83.69 211 LYS A CA 1
ATOM 1659 C C . LYS A 1 211 ? -12.514 12.300 4.250 1.00 83.69 211 LYS A C 1
ATOM 1661 O O . LYS A 1 211 ? -11.646 12.088 5.087 1.00 83.69 211 LYS A O 1
ATOM 1666 N N . GLN A 1 212 ? -13.819 12.227 4.528 1.00 82.25 212 GLN A N 1
ATOM 1667 C CA . GLN A 1 212 ? -14.348 11.854 5.845 1.00 82.25 212 GLN A CA 1
ATOM 1668 C C . GLN A 1 212 ? -14.389 10.339 6.084 1.00 82.25 212 GLN A C 1
ATOM 1670 O O . GLN A 1 212 ? -14.212 9.915 7.224 1.00 82.25 212 GLN A O 1
ATOM 1675 N N . LEU A 1 213 ? -14.632 9.542 5.038 1.00 75.75 213 LEU A N 1
ATOM 1676 C CA . LEU A 1 213 ? -14.630 8.074 5.081 1.00 75.75 213 LEU A CA 1
ATOM 1677 C C . LEU A 1 213 ? -13.209 7.492 5.183 1.00 75.75 213 LEU A C 1
ATOM 1679 O O . LEU A 1 213 ? -13.039 6.349 5.605 1.00 75.75 213 LEU A O 1
ATOM 1683 N N . GLY A 1 214 ? -12.189 8.278 4.832 1.00 74.06 214 GLY A N 1
ATOM 1684 C CA . GLY A 1 214 ? -10.792 7.864 4.885 1.00 74.06 214 GLY A CA 1
ATOM 1685 C C . GLY A 1 214 ? -10.409 6.965 3.711 1.00 74.06 214 GLY A C 1
ATOM 1686 O O . GLY A 1 214 ? -11.012 7.003 2.644 1.00 74.06 214 GLY A O 1
ATOM 1687 N N . THR A 1 215 ? -9.365 6.160 3.887 1.00 67.69 215 THR A N 1
ATOM 1688 C CA . THR A 1 215 ? -8.773 5.353 2.808 1.00 67.69 215 THR A CA 1
ATOM 1689 C C . THR A 1 215 ? -9.414 3.969 2.641 1.00 67.69 215 THR A C 1
ATOM 1691 O O . THR A 1 215 ? -9.049 3.229 1.732 1.00 67.69 215 THR A O 1
ATOM 1694 N N . GLN A 1 216 ? -10.388 3.620 3.488 1.00 67.56 216 GLN A N 1
ATOM 1695 C CA . GLN A 1 216 ? -11.069 2.315 3.502 1.00 67.56 216 GLN A CA 1
ATOM 1696 C C . GLN A 1 216 ? -12.308 2.254 2.598 1.00 67.56 216 GLN A C 1
ATOM 1698 O O . GLN A 1 216 ? -12.866 1.178 2.368 1.00 67.56 216 GLN A O 1
ATOM 1703 N N . ALA A 1 217 ? -12.753 3.400 2.084 1.00 81.25 217 ALA A N 1
ATOM 1704 C CA . ALA A 1 217 ? -13.844 3.490 1.132 1.00 81.25 217 ALA A CA 1
ATOM 1705 C C . ALA A 1 217 ? -13.577 4.600 0.114 1.00 81.25 217 ALA A C 1
ATOM 1707 O O . ALA A 1 217 ? -12.945 5.611 0.408 1.00 81.25 217 ALA A O 1
ATOM 1708 N N . TYR A 1 218 ? -14.074 4.405 -1.098 1.00 84.25 218 TYR A N 1
ATOM 1709 C CA . TYR A 1 218 ? -13.965 5.351 -2.194 1.00 84.25 218 TYR A CA 1
ATOM 1710 C C . TYR A 1 218 ? -15.261 5.345 -2.993 1.00 84.25 218 TYR A C 1
ATOM 1712 O O . TYR A 1 218 ? -15.716 4.290 -3.423 1.00 84.25 218 TYR A O 1
ATOM 1720 N N . ALA A 1 219 ? -15.826 6.517 -3.248 1.00 87.56 219 ALA A N 1
ATOM 1721 C CA . ALA A 1 219 ? -16.895 6.709 -4.214 1.00 87.56 219 ALA A CA 1
ATOM 1722 C C . ALA A 1 219 ? -16.446 7.705 -5.287 1.00 87.56 219 ALA A C 1
ATOM 1724 O O . ALA A 1 219 ? -15.864 8.738 -4.977 1.00 87.56 219 ALA A O 1
ATOM 1725 N N . GLY A 1 220 ? -16.711 7.429 -6.558 1.00 87.75 220 GLY A N 1
ATOM 1726 C CA . GLY A 1 220 ? -16.291 8.318 -7.635 1.00 87.75 220 GLY A CA 1
ATOM 1727 C C . GLY A 1 220 ? -17.082 8.112 -8.912 1.00 87.75 220 GLY A C 1
ATOM 1728 O O . GLY A 1 220 ? -17.462 6.991 -9.255 1.00 87.75 220 GLY A O 1
ATOM 1729 N N . PHE A 1 221 ? -17.337 9.207 -9.622 1.00 85.88 221 PHE A N 1
ATOM 1730 C CA . PHE A 1 221 ? -17.949 9.154 -10.942 1.00 85.88 221 PHE A CA 1
ATOM 1731 C C . PHE A 1 221 ? -16.897 8.795 -11.997 1.00 85.88 221 PHE A C 1
ATOM 1733 O O . PHE A 1 221 ? -15.785 9.326 -12.006 1.00 85.88 221 PHE A O 1
ATOM 1740 N N . HIS A 1 222 ? -17.248 7.878 -12.895 1.00 85.12 222 HIS A N 1
ATOM 1741 C CA . HIS A 1 222 ? -16.394 7.408 -13.981 1.00 85.12 222 HIS A CA 1
ATOM 1742 C C . HIS A 1 222 ? -17.165 7.365 -15.299 1.00 85.12 222 HIS A C 1
ATOM 1744 O O . HIS A 1 222 ? -18.388 7.272 -15.327 1.00 85.12 222 HIS A O 1
ATOM 1750 N N . GLN A 1 223 ? -16.427 7.382 -16.407 1.00 81.44 223 GLN A N 1
ATOM 1751 C CA . GLN A 1 223 ? -16.969 7.108 -17.735 1.00 81.44 223 GLN A CA 1
ATOM 1752 C C . GLN A 1 223 ? -16.756 5.630 -18.066 1.00 81.44 223 GLN A C 1
ATOM 1754 O O . GLN A 1 223 ? -15.622 5.146 -18.037 1.00 81.44 223 GLN A O 1
ATOM 1759 N N . HIS A 1 224 ? -17.830 4.915 -18.392 1.00 73.81 224 HIS A N 1
ATOM 1760 C CA . HIS A 1 224 ? -17.786 3.522 -18.827 1.00 73.81 224 HIS A CA 1
ATOM 1761 C C . HIS A 1 224 ? -18.673 3.343 -20.057 1.00 73.81 224 HIS A C 1
ATOM 1763 O O . HIS A 1 224 ? -19.854 3.668 -20.026 1.00 73.81 224 HIS A O 1
ATOM 1769 N N . GLU A 1 225 ? -18.078 2.891 -21.165 1.00 77.25 225 GLU A N 1
ATOM 1770 C CA . GLU A 1 225 ? -18.771 2.698 -22.452 1.00 77.25 225 GLU A CA 1
ATOM 1771 C C . GLU A 1 225 ? -19.547 3.939 -22.951 1.00 77.25 225 GLU A C 1
ATOM 1773 O O . GLU A 1 225 ? -20.554 3.832 -23.644 1.00 77.25 225 GLU A O 1
ATOM 1778 N N . GLY A 1 226 ? -19.067 5.143 -22.615 1.00 74.75 226 GLY A N 1
ATOM 1779 C CA . GLY A 1 226 ? -19.700 6.412 -22.997 1.00 74.75 226 GLY A CA 1
ATOM 1780 C C . GLY A 1 226 ? -20.876 6.841 -22.112 1.00 74.75 226 GLY A C 1
ATOM 1781 O O . GLY A 1 226 ? -21.500 7.859 -22.408 1.00 74.75 226 GLY A O 1
ATOM 1782 N N . ALA A 1 227 ? -21.167 6.100 -21.039 1.00 78.56 227 ALA A N 1
ATOM 1783 C CA . ALA A 1 227 ? -22.112 6.483 -20.000 1.00 78.56 227 ALA A CA 1
ATOM 1784 C C . ALA A 1 227 ? -21.380 6.864 -18.704 1.00 78.56 227 ALA A C 1
ATOM 1786 O O . ALA A 1 227 ? -20.377 6.254 -18.326 1.00 78.56 227 ALA A O 1
ATOM 1787 N N . GLU A 1 228 ? -21.912 7.861 -18.000 1.00 84.44 228 GLU A N 1
ATOM 1788 C CA . GLU A 1 228 ? -21.467 8.187 -16.650 1.00 84.44 228 GLU A CA 1
ATOM 1789 C C . GLU A 1 228 ? -22.009 7.146 -15.659 1.00 84.44 228 GLU A C 1
ATOM 1791 O O . GLU A 1 228 ? -23.187 6.778 -15.687 1.00 84.44 228 GLU A O 1
ATOM 1796 N N . ILE A 1 229 ? -21.129 6.654 -14.795 1.00 89.38 229 ILE A N 1
ATOM 1797 C CA . ILE A 1 229 ? -21.418 5.671 -13.752 1.00 89.38 229 ILE A CA 1
ATOM 1798 C C . ILE A 1 229 ? -20.836 6.151 -12.426 1.00 89.38 229 ILE A C 1
ATOM 1800 O O . ILE A 1 229 ? -19.853 6.889 -12.403 1.00 89.38 229 ILE A O 1
ATOM 1804 N N . LEU A 1 230 ? -21.404 5.689 -11.318 1.00 89.88 230 LEU A N 1
ATOM 1805 C CA .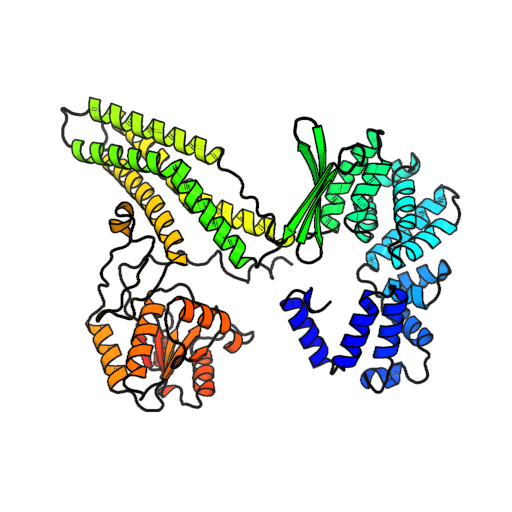 LEU A 1 230 ? -20.843 5.874 -9.989 1.00 89.88 230 LEU A CA 1
ATOM 1806 C C . LEU A 1 230 ? -20.218 4.561 -9.522 1.00 89.88 230 LEU A C 1
ATOM 1808 O O . LEU A 1 230 ? -20.908 3.550 -9.397 1.00 89.88 230 LEU A O 1
ATOM 1812 N N . ARG A 1 231 ? -18.917 4.564 -9.245 1.00 91.75 231 ARG A N 1
ATOM 1813 C CA . ARG A 1 231 ? -18.207 3.412 -8.688 1.00 91.75 231 ARG A CA 1
ATOM 1814 C C . ARG A 1 231 ? -17.968 3.637 -7.206 1.00 91.75 231 ARG A C 1
ATOM 1816 O O . ARG A 1 231 ? -17.507 4.700 -6.809 1.00 91.75 231 ARG A O 1
ATOM 1823 N N . ILE A 1 232 ? -18.265 2.625 -6.410 1.00 91.38 232 ILE A N 1
ATOM 1824 C CA . ILE A 1 232 ? -18.111 2.629 -4.963 1.00 91.38 232 ILE A CA 1
ATOM 1825 C C . ILE A 1 232 ? -17.277 1.412 -4.583 1.00 91.38 232 ILE A C 1
ATOM 1827 O O . ILE A 1 232 ? -17.673 0.291 -4.877 1.00 91.38 232 ILE A O 1
ATOM 1831 N N . ALA A 1 233 ? -16.138 1.621 -3.940 1.00 89.50 233 ALA A N 1
ATOM 1832 C CA . ALA A 1 233 ? -15.277 0.580 -3.408 1.00 89.50 233 ALA A CA 1
ATOM 1833 C C . ALA A 1 233 ? -15.205 0.702 -1.883 1.00 89.50 233 ALA A C 1
ATOM 1835 O O . ALA A 1 233 ? -15.048 1.807 -1.373 1.00 89.50 233 ALA A O 1
ATOM 1836 N N . PHE A 1 234 ? -15.323 -0.403 -1.154 1.00 89.75 234 PHE A N 1
ATOM 1837 C CA . PHE A 1 234 ? -15.151 -0.432 0.301 1.00 89.75 234 PHE A CA 1
ATOM 1838 C C . PHE A 1 234 ? -14.669 -1.801 0.780 1.00 89.75 234 PHE A C 1
ATOM 1840 O O . PHE A 1 234 ? -14.905 -2.819 0.125 1.00 89.75 234 PHE A O 1
ATOM 1847 N N . GLU A 1 235 ? -13.998 -1.832 1.927 1.00 86.25 235 GLU A N 1
ATOM 1848 C CA . GLU A 1 235 ? -13.536 -3.076 2.542 1.00 86.25 235 GLU A CA 1
ATOM 1849 C C . GLU A 1 235 ? -14.649 -3.695 3.403 1.00 86.25 235 GLU A C 1
ATOM 1851 O O . GLU A 1 235 ? -15.230 -3.044 4.270 1.00 86.25 235 GLU A O 1
ATOM 1856 N N . LYS A 1 236 ? -14.960 -4.977 3.190 1.00 82.88 236 LYS A N 1
ATOM 1857 C CA . LYS A 1 236 ? -15.900 -5.738 4.021 1.00 82.88 236 LYS A CA 1
ATOM 1858 C C . LYS A 1 236 ? -15.450 -7.187 4.130 1.00 82.88 236 LYS A C 1
ATOM 1860 O O . LYS A 1 236 ? -15.271 -7.855 3.123 1.00 82.88 236 LYS A O 1
ATOM 1865 N N . ASN A 1 237 ? -15.324 -7.704 5.354 1.00 79.25 237 ASN A N 1
ATOM 1866 C CA . ASN A 1 237 ? -15.011 -9.116 5.622 1.00 79.25 237 ASN A CA 1
ATOM 1867 C C . ASN A 1 237 ? -13.761 -9.649 4.880 1.00 79.25 237 ASN A C 1
ATOM 1869 O O . ASN A 1 237 ? -13.824 -10.727 4.298 1.00 79.25 237 ASN A O 1
ATOM 1873 N N . GLN A 1 238 ? -12.636 -8.917 4.899 1.00 78.25 238 GLN A N 1
ATOM 1874 C CA . GLN A 1 238 ? -11.408 -9.258 4.144 1.00 78.25 238 GLN A CA 1
ATOM 1875 C C . GLN A 1 238 ? -11.599 -9.293 2.617 1.00 78.25 238 GLN A C 1
ATOM 1877 O O . GLN A 1 238 ? -10.860 -9.963 1.898 1.00 78.25 238 GLN A O 1
ATOM 1882 N N . GLN A 1 239 ? -12.593 -8.571 2.106 1.00 86.62 239 GLN A N 1
ATOM 1883 C CA . GLN A 1 239 ? -12.822 -8.412 0.679 1.00 86.62 239 GLN A CA 1
ATOM 1884 C C . GLN A 1 239 ? -12.922 -6.933 0.333 1.00 86.62 239 GLN A C 1
ATOM 1886 O O . GLN A 1 239 ? -13.531 -6.155 1.066 1.00 86.62 239 GLN A O 1
ATOM 1891 N N . ASN A 1 240 ? -12.380 -6.562 -0.818 1.00 89.56 240 ASN A N 1
ATOM 1892 C CA . ASN A 1 240 ? -12.741 -5.317 -1.466 1.00 89.56 240 ASN A CA 1
ATOM 1893 C C . ASN A 1 240 ? -14.035 -5.549 -2.239 1.00 89.56 240 ASN A C 1
ATOM 1895 O O . ASN A 1 240 ? -14.086 -6.355 -3.173 1.00 89.56 240 ASN A O 1
ATOM 1899 N N . VAL A 1 241 ? -15.081 -4.838 -1.838 1.00 92.06 241 VAL A N 1
ATOM 1900 C CA . VAL A 1 241 ? -16.371 -4.821 -2.516 1.00 92.06 241 VAL A CA 1
ATOM 1901 C C . VAL A 1 241 ? -16.393 -3.611 -3.427 1.00 92.06 241 VAL A C 1
ATOM 1903 O O . VAL A 1 241 ? -16.261 -2.484 -2.960 1.00 92.06 241 VAL A O 1
ATOM 1906 N N . ILE A 1 242 ? -16.573 -3.834 -4.724 1.00 92.31 242 ILE A N 1
ATOM 1907 C CA . ILE A 1 242 ? -16.668 -2.769 -5.716 1.00 92.31 242 ILE A CA 1
ATOM 1908 C C . ILE A 1 242 ? -18.043 -2.841 -6.367 1.00 92.31 242 ILE A C 1
ATOM 1910 O O . ILE A 1 242 ? -18.342 -3.755 -7.129 1.00 92.31 242 ILE A O 1
ATOM 1914 N N . ARG A 1 243 ? -18.882 -1.851 -6.094 1.00 93.00 243 ARG A N 1
ATOM 1915 C CA . ARG A 1 243 ? -20.211 -1.701 -6.679 1.00 93.00 243 ARG A CA 1
ATOM 1916 C C . ARG A 1 243 ? -20.206 -0.600 -7.718 1.00 93.00 243 ARG A C 1
ATOM 1918 O O . ARG A 1 243 ? -19.714 0.497 -7.468 1.00 93.00 243 ARG A O 1
ATOM 1925 N N . THR A 1 244 ? -20.799 -0.877 -8.865 1.00 93.00 244 THR A N 1
ATOM 1926 C CA . THR A 1 244 ? -20.977 0.105 -9.930 1.00 93.00 244 THR A CA 1
ATOM 1927 C C . THR A 1 244 ? -22.453 0.390 -10.096 1.00 93.00 244 THR A C 1
ATOM 1929 O O . THR A 1 244 ? -23.234 -0.527 -10.333 1.00 93.00 244 THR A O 1
ATOM 1932 N N . TYR A 1 245 ? -22.830 1.657 -10.008 1.00 90.50 245 TYR A N 1
ATOM 1933 C CA . TYR A 1 245 ? -24.190 2.143 -10.165 1.00 90.50 245 TYR A CA 1
ATOM 1934 C C . TYR A 1 245 ? -24.301 3.005 -11.418 1.00 90.50 245 TYR A C 1
ATOM 1936 O O . TYR A 1 245 ? -23.384 3.732 -11.794 1.00 90.50 245 TYR A O 1
ATOM 1944 N N . SER A 1 246 ? -25.460 2.952 -12.058 1.00 88.50 246 SER A N 1
ATOM 1945 C CA . SER A 1 246 ? -25.862 3.970 -13.028 1.00 88.50 246 SER A CA 1
ATOM 1946 C C . SER A 1 246 ? -26.137 5.293 -12.311 1.00 88.50 246 SER A C 1
ATOM 1948 O O . SER A 1 246 ? -26.520 5.282 -11.143 1.00 88.50 246 SER A O 1
ATOM 1950 N N . ILE A 1 247 ? -26.076 6.426 -13.019 1.00 84.44 247 ILE A N 1
ATOM 1951 C CA . ILE A 1 247 ? -26.542 7.725 -12.484 1.00 84.44 247 ILE A CA 1
ATOM 1952 C C . ILE A 1 247 ? -28.012 7.708 -12.026 1.00 84.44 247 ILE A C 1
ATOM 1954 O O . ILE A 1 247 ? -28.458 8.605 -11.323 1.00 84.44 247 ILE A O 1
ATOM 1958 N N . GLN A 1 248 ? -28.772 6.681 -12.419 1.00 80.06 248 GLN A N 1
ATOM 1959 C CA . GLN A 1 248 ? -30.146 6.455 -11.987 1.00 80.06 248 GLN A CA 1
ATOM 1960 C C . GLN A 1 248 ? -30.257 5.784 -10.607 1.00 80.06 248 GLN A C 1
ATOM 1962 O O . GLN A 1 248 ? -31.375 5.497 -10.191 1.00 80.06 248 GLN A O 1
ATOM 1967 N N . GLY A 1 249 ? -29.150 5.467 -9.932 1.00 78.25 249 GLY A N 1
ATOM 1968 C CA . GLY A 1 249 ? -29.168 4.741 -8.656 1.00 78.25 249 GLY A CA 1
ATOM 1969 C C . GLY A 1 249 ? -29.245 3.219 -8.800 1.00 78.25 249 GLY A C 1
ATOM 1970 O O . GLY A 1 249 ? -29.144 2.499 -7.817 1.00 78.25 249 GLY A O 1
ATOM 1971 N N . LYS A 1 250 ? -29.370 2.677 -10.019 1.00 87.69 250 LYS A N 1
ATOM 1972 C CA . LYS A 1 250 ? -29.447 1.219 -10.218 1.00 87.69 250 LYS A CA 1
ATOM 1973 C C . LYS A 1 250 ? -28.064 0.586 -10.180 1.00 87.69 250 LYS A C 1
ATOM 1975 O O . LYS A 1 250 ? -27.206 0.992 -10.967 1.00 87.69 250 LYS A O 1
ATOM 1980 N N . LEU A 1 251 ? -27.892 -0.436 -9.341 1.00 90.19 251 LEU A N 1
ATOM 1981 C CA . LEU A 1 251 ? -26.706 -1.293 -9.328 1.00 90.19 251 LEU A CA 1
ATOM 1982 C C . LEU A 1 251 ? -26.573 -2.019 -10.676 1.00 90.19 251 LEU A C 1
ATOM 1984 O O . LEU A 1 251 ? -27.489 -2.716 -11.111 1.00 90.19 251 LEU A O 1
ATOM 1988 N N . ILE A 1 252 ? -25.430 -1.835 -11.330 1.00 91.06 252 ILE A N 1
ATOM 1989 C CA . ILE A 1 252 ? -25.063 -2.463 -12.603 1.00 91.06 252 ILE A CA 1
ATOM 1990 C C . ILE A 1 252 ? -24.240 -3.723 -12.329 1.00 91.06 252 ILE A C 1
ATOM 1992 O O . ILE A 1 252 ? -24.570 -4.795 -12.831 1.00 91.06 252 ILE A O 1
ATOM 1996 N N . THR A 1 253 ? -23.182 -3.601 -11.521 1.00 92.75 253 THR A N 1
ATOM 1997 C CA . THR A 1 253 ? -22.283 -4.709 -11.172 1.00 92.75 253 THR A CA 1
ATOM 1998 C C . THR A 1 253 ? -21.837 -4.636 -9.716 1.00 92.75 253 THR A C 1
ATOM 2000 O O . THR A 1 253 ? -21.724 -3.555 -9.137 1.00 92.75 253 THR A O 1
ATOM 2003 N N . GLU A 1 254 ? -21.558 -5.801 -9.135 1.00 93.81 254 GLU A N 1
ATOM 2004 C CA . GLU A 1 254 ? -20.866 -5.954 -7.857 1.00 93.81 254 GLU A CA 1
ATOM 2005 C C . GLU A 1 254 ? -19.701 -6.929 -8.068 1.00 93.81 254 GLU A C 1
ATOM 2007 O O . GLU A 1 254 ? -19.904 -8.063 -8.501 1.00 93.81 254 GLU A O 1
ATOM 2012 N N . GLU A 1 255 ? -18.482 -6.468 -7.803 1.00 93.38 255 GLU A N 1
ATOM 2013 C CA . GLU A 1 255 ? -17.263 -7.271 -7.823 1.00 93.38 255 GLU A CA 1
ATOM 2014 C C . GLU A 1 255 ? -16.775 -7.483 -6.391 1.00 93.38 255 GLU A C 1
ATOM 2016 O O . GLU A 1 255 ? -16.748 -6.550 -5.585 1.00 93.38 255 GLU A O 1
ATOM 2021 N N . LEU A 1 256 ? -16.361 -8.711 -6.093 1.00 91.88 256 LEU A N 1
ATOM 2022 C CA . LEU A 1 256 ? -15.828 -9.103 -4.796 1.00 91.88 256 LEU A CA 1
ATOM 2023 C C . LEU A 1 256 ? -14.413 -9.627 -5.001 1.00 91.88 256 LEU A C 1
ATOM 2025 O O . LEU A 1 256 ? -14.218 -10.631 -5.688 1.00 91.88 256 LEU A O 1
ATOM 2029 N N . HIS A 1 257 ? -13.441 -8.955 -4.395 1.00 90.81 257 HIS A N 1
ATOM 2030 C CA . HIS A 1 257 ? -12.033 -9.321 -4.494 1.00 90.81 257 HIS A CA 1
ATOM 2031 C C . HIS A 1 257 ? -11.501 -9.667 -3.114 1.00 90.81 257 HIS A C 1
ATOM 2033 O O . HIS A 1 257 ? -11.547 -8.845 -2.206 1.00 90.81 257 HIS A O 1
ATOM 2039 N N . GLU A 1 258 ? -11.003 -10.887 -2.949 1.00 89.12 258 GLU A N 1
ATOM 2040 C CA . GLU A 1 258 ? -10.348 -11.299 -1.707 1.00 89.12 258 GLU A CA 1
ATOM 2041 C C . GLU A 1 258 ? -9.088 -10.460 -1.464 1.00 89.12 258 GLU A C 1
ATOM 2043 O O . GLU A 1 258 ? -8.303 -10.239 -2.393 1.00 89.12 258 GLU A O 1
ATOM 2048 N N . ILE A 1 259 ? -8.921 -9.985 -0.227 1.00 83.12 259 ILE A N 1
ATOM 2049 C CA . ILE A 1 259 ? -7.736 -9.254 0.218 1.00 83.12 259 ILE A CA 1
ATOM 2050 C C . ILE A 1 259 ? -6.691 -10.273 0.669 1.00 83.12 259 ILE A C 1
ATOM 2052 O O . ILE A 1 259 ? -6.900 -11.012 1.630 1.00 83.12 259 ILE A O 1
ATOM 2056 N N . PHE A 1 260 ? -5.544 -10.281 -0.002 1.00 73.56 260 PHE A N 1
ATOM 2057 C CA . PHE A 1 260 ? -4.413 -11.133 0.361 1.00 73.56 260 PHE A CA 1
ATOM 2058 C C . PHE A 1 260 ? -3.353 -10.343 1.147 1.00 73.56 260 PHE A C 1
ATOM 2060 O O . PHE A 1 260 ? -3.341 -9.108 1.102 1.00 73.56 260 PHE A O 1
ATOM 2067 N N . PRO A 1 261 ? -2.423 -11.024 1.848 1.00 65.31 261 PRO A N 1
ATOM 2068 C CA . PRO A 1 261 ? -1.331 -10.359 2.552 1.00 65.31 261 PRO A CA 1
ATOM 2069 C C . PRO A 1 261 ? -0.548 -9.415 1.632 1.00 65.31 261 PRO A C 1
ATOM 2071 O O . PRO A 1 261 ? -0.079 -9.827 0.566 1.00 65.31 261 PRO A O 1
ATOM 2074 N N . TYR A 1 262 ? -0.375 -8.163 2.064 1.00 55.88 262 TYR A N 1
ATOM 2075 C CA . TYR A 1 262 ? 0.171 -7.072 1.250 1.00 55.88 262 TYR A CA 1
ATOM 2076 C C . TYR A 1 262 ? 1.484 -7.435 0.545 1.00 55.88 262 TYR A C 1
ATOM 2078 O O . TYR A 1 262 ? 1.597 -7.282 -0.669 1.00 55.88 262 TYR A O 1
ATOM 2086 N N . ASN A 1 263 ? 2.436 -8.022 1.276 1.00 52.25 263 ASN A N 1
ATOM 2087 C CA . ASN A 1 263 ? 3.737 -8.422 0.731 1.00 52.25 263 ASN A CA 1
ATOM 2088 C C . ASN A 1 263 ? 3.627 -9.486 -0.370 1.00 52.25 263 ASN A C 1
ATOM 2090 O O . ASN A 1 263 ? 4.410 -9.477 -1.316 1.00 52.25 263 ASN A O 1
ATOM 2094 N N . THR A 1 264 ? 2.642 -10.383 -0.278 1.00 58.72 264 THR A N 1
ATOM 2095 C CA . THR A 1 264 ? 2.415 -11.415 -1.301 1.00 58.72 264 THR A CA 1
ATOM 2096 C C . THR A 1 264 ? 1.864 -10.791 -2.579 1.00 58.72 264 THR A C 1
ATOM 2098 O O . THR A 1 264 ? 2.343 -11.093 -3.670 1.00 58.72 264 THR A O 1
ATOM 2101 N N . VAL A 1 265 ? 0.894 -9.879 -2.454 1.00 62.97 265 VAL A N 1
ATOM 2102 C CA . VAL A 1 265 ? 0.305 -9.207 -3.619 1.00 62.97 265 VAL A CA 1
ATOM 2103 C C . VAL A 1 265 ? 1.299 -8.252 -4.259 1.00 62.97 265 VAL A C 1
ATOM 2105 O O . VAL A 1 265 ? 1.468 -8.294 -5.470 1.00 62.97 265 VAL A O 1
ATOM 2108 N N . LEU A 1 266 ? 2.004 -7.436 -3.473 1.00 62.12 266 LEU A N 1
ATOM 2109 C CA . LEU A 1 266 ? 3.014 -6.508 -3.983 1.00 62.12 266 LEU A CA 1
ATOM 2110 C C . LEU A 1 266 ? 4.113 -7.246 -4.756 1.00 62.12 266 LEU A C 1
ATOM 2112 O O . LEU A 1 266 ? 4.486 -6.827 -5.851 1.00 62.12 266 LEU A O 1
ATOM 2116 N N . ARG A 1 267 ? 4.571 -8.386 -4.228 1.00 61.16 267 ARG A N 1
ATOM 2117 C CA . ARG A 1 267 ? 5.503 -9.281 -4.918 1.00 61.16 267 ARG A CA 1
ATOM 2118 C C . ARG A 1 267 ? 4.944 -9.742 -6.265 1.00 61.16 267 ARG A C 1
ATOM 2120 O O . ARG A 1 267 ? 5.615 -9.588 -7.281 1.00 61.16 267 ARG A O 1
ATOM 2127 N N . GLN A 1 268 ? 3.707 -10.238 -6.294 1.00 68.62 268 GLN A N 1
ATOM 2128 C CA . GLN A 1 268 ? 3.070 -10.671 -7.540 1.00 68.62 268 GLN A CA 1
ATOM 2129 C C . GLN A 1 268 ? 2.910 -9.520 -8.546 1.00 68.62 268 GLN A C 1
ATOM 2131 O O . GLN A 1 268 ? 3.194 -9.700 -9.726 1.00 68.62 268 GLN A O 1
ATOM 2136 N N . LEU A 1 269 ? 2.540 -8.321 -8.085 1.00 72.31 269 LEU A N 1
ATOM 2137 C CA . LEU A 1 269 ? 2.425 -7.131 -8.931 1.00 72.31 269 LEU A CA 1
ATOM 2138 C C . LEU A 1 269 ? 3.766 -6.751 -9.571 1.00 72.31 269 LEU A C 1
ATOM 2140 O O . LEU A 1 269 ? 3.801 -6.397 -10.747 1.00 72.31 269 LEU A O 1
ATOM 2144 N N . ILE A 1 270 ? 4.873 -6.849 -8.829 1.00 67.81 270 ILE A N 1
ATOM 2145 C CA . ILE A 1 270 ? 6.223 -6.605 -9.358 1.00 67.81 270 ILE A CA 1
ATOM 2146 C C . ILE A 1 270 ? 6.598 -7.666 -10.403 1.00 67.81 270 ILE A C 1
ATOM 2148 O O . ILE A 1 270 ? 7.140 -7.319 -11.456 1.00 67.81 270 ILE A O 1
ATOM 2152 N N . ILE A 1 271 ? 6.279 -8.943 -10.164 1.00 69.62 271 ILE A N 1
ATOM 2153 C CA . ILE A 1 271 ? 6.509 -10.029 -11.134 1.00 69.62 271 ILE A CA 1
ATOM 2154 C C . ILE A 1 271 ? 5.733 -9.762 -12.423 1.00 69.62 271 ILE A C 1
ATOM 2156 O O . ILE A 1 271 ? 6.322 -9.753 -13.507 1.00 69.62 271 ILE A O 1
ATOM 2160 N N . ASP A 1 272 ? 4.433 -9.493 -12.310 1.00 75.19 272 ASP A N 1
ATOM 2161 C CA . ASP A 1 272 ? 3.564 -9.213 -13.450 1.00 75.19 272 ASP A CA 1
ATOM 2162 C C . ASP A 1 272 ? 4.088 -8.006 -14.240 1.00 75.19 272 ASP A C 1
ATOM 2164 O O . ASP A 1 272 ? 4.167 -8.047 -15.472 1.00 75.19 272 ASP A O 1
ATOM 2168 N N . GLN A 1 273 ? 4.559 -6.973 -13.536 1.00 75.38 273 GLN A N 1
ATOM 2169 C CA . GLN A 1 273 ? 5.159 -5.788 -14.141 1.00 75.38 273 GLN A CA 1
ATOM 2170 C C . GLN A 1 273 ? 6.501 -6.083 -14.824 1.00 75.38 273 GLN A C 1
ATOM 2172 O O . GLN A 1 273 ? 6.783 -5.528 -15.888 1.00 75.38 273 GLN A O 1
ATOM 2177 N N . THR A 1 274 ? 7.318 -6.981 -14.272 1.00 71.88 274 THR A N 1
ATOM 2178 C CA . THR A 1 274 ? 8.574 -7.440 -14.890 1.00 71.88 274 THR A CA 1
ATOM 2179 C C . THR A 1 274 ? 8.301 -8.212 -16.183 1.00 71.88 274 THR A C 1
ATOM 2181 O O . THR A 1 274 ? 8.983 -8.024 -17.193 1.00 71.88 274 THR A O 1
ATOM 2184 N N . ILE A 1 275 ? 7.302 -9.099 -16.170 1.00 75.50 275 ILE A N 1
ATOM 2185 C CA . ILE A 1 275 ? 6.901 -9.896 -17.336 1.00 75.50 275 ILE A CA 1
ATOM 2186 C C . ILE A 1 275 ? 6.345 -8.981 -18.427 1.00 75.50 275 ILE A C 1
ATOM 2188 O O . ILE A 1 275 ? 6.714 -9.105 -19.598 1.00 75.50 275 ILE A O 1
ATOM 2192 N N . LEU A 1 276 ? 5.482 -8.040 -18.043 1.00 78.19 276 LEU A N 1
ATOM 2193 C CA . LEU A 1 276 ? 4.913 -7.049 -18.947 1.00 78.19 276 LEU A CA 1
ATOM 2194 C C . LEU A 1 276 ? 6.002 -6.173 -19.578 1.00 78.19 276 LEU A C 1
ATOM 2196 O O . LEU A 1 276 ? 5.985 -5.961 -20.791 1.00 78.19 276 LEU A O 1
ATOM 2200 N N . THR A 1 277 ? 6.972 -5.731 -18.774 1.00 75.62 277 THR A N 1
ATOM 2201 C CA . THR A 1 277 ? 8.161 -4.997 -19.228 1.00 75.62 277 THR A CA 1
ATOM 2202 C C . THR A 1 277 ? 8.918 -5.777 -20.296 1.00 75.62 277 THR A C 1
ATOM 2204 O O . THR A 1 277 ? 9.127 -5.277 -21.399 1.00 75.62 277 THR A O 1
ATOM 2207 N N . GLU A 1 278 ? 9.305 -7.017 -20.001 1.00 73.81 278 GLU A N 1
ATOM 2208 C CA . GLU A 1 278 ? 10.102 -7.822 -20.929 1.00 73.81 278 GLU A CA 1
ATOM 2209 C C . GLU A 1 278 ? 9.352 -8.049 -22.245 1.00 73.81 278 GLU A C 1
ATOM 2211 O O . GLU A 1 278 ? 9.904 -7.859 -23.327 1.00 73.81 278 GLU A O 1
ATOM 2216 N N . LYS A 1 279 ? 8.054 -8.360 -22.160 1.00 80.38 279 LYS A N 1
ATOM 2217 C CA . LYS A 1 279 ? 7.198 -8.571 -23.330 1.00 80.38 279 LYS A CA 1
ATOM 2218 C C . LYS A 1 279 ? 7.080 -7.327 -24.213 1.00 80.38 279 LYS A C 1
ATOM 2220 O O . LYS A 1 279 ? 7.005 -7.450 -25.434 1.00 80.38 279 LYS A O 1
ATOM 2225 N N . LEU A 1 280 ? 6.997 -6.140 -23.614 1.00 79.75 280 LEU A N 1
ATOM 2226 C CA . LEU A 1 280 ? 6.771 -4.893 -24.346 1.00 79.75 280 LEU A CA 1
ATOM 2227 C C . LEU A 1 280 ? 8.073 -4.266 -24.874 1.00 79.75 280 LEU A C 1
ATOM 2229 O O . LEU A 1 280 ? 8.085 -3.738 -25.991 1.00 79.75 280 LEU A O 1
ATOM 2233 N N . PHE A 1 281 ? 9.164 -4.348 -24.107 1.00 80.12 281 PHE A N 1
ATOM 2234 C CA . PHE A 1 281 ? 10.404 -3.605 -24.358 1.00 80.12 281 PHE A CA 1
ATOM 2235 C C . PHE A 1 281 ? 11.599 -4.496 -24.756 1.00 80.12 281 PHE A C 1
ATOM 2237 O O . PHE A 1 281 ? 12.493 -4.015 -25.455 1.00 80.12 281 PHE A O 1
ATOM 2244 N N . GLY A 1 282 ? 11.622 -5.782 -24.381 1.00 77.88 282 GLY A N 1
ATOM 2245 C CA . GLY A 1 282 ? 12.807 -6.654 -24.462 1.00 77.88 282 GLY A CA 1
ATOM 2246 C C . GLY A 1 282 ? 13.411 -6.813 -25.866 1.00 77.88 282 GLY A C 1
ATOM 2247 O O . GLY A 1 282 ? 14.618 -6.616 -26.057 1.00 77.88 282 GLY A O 1
ATOM 2248 N N . ASP A 1 283 ? 12.587 -7.094 -26.880 1.00 82.38 283 ASP A N 1
ATOM 2249 C CA . ASP A 1 283 ? 13.056 -7.280 -28.266 1.00 82.38 283 ASP A CA 1
ATOM 2250 C C . ASP A 1 283 ? 13.628 -5.990 -28.868 1.00 82.38 283 ASP A C 1
ATOM 2252 O O . ASP A 1 283 ? 14.666 -5.993 -29.536 1.00 82.38 283 ASP A O 1
ATOM 2256 N N . LYS A 1 284 ? 12.971 -4.859 -28.603 1.00 85.56 284 LYS A N 1
ATOM 2257 C CA . LYS A 1 284 ? 13.388 -3.543 -29.101 1.00 85.56 284 LYS A CA 1
ATOM 2258 C C . LYS A 1 284 ? 14.683 -3.082 -28.432 1.00 85.56 284 LYS A C 1
ATOM 2260 O O . LYS A 1 284 ? 15.585 -2.632 -29.131 1.00 85.56 284 LYS A O 1
ATOM 2265 N N . LEU A 1 285 ? 14.815 -3.272 -27.116 1.00 81.94 285 LEU A N 1
ATOM 2266 C CA . LEU A 1 285 ? 16.057 -3.004 -26.382 1.00 81.94 285 LEU A CA 1
ATOM 2267 C C . LEU A 1 285 ? 17.215 -3.856 -26.916 1.00 81.94 285 LEU A C 1
ATOM 2269 O O . LEU A 1 285 ? 18.283 -3.325 -27.211 1.00 81.94 285 LEU A O 1
ATOM 2273 N N . SER A 1 286 ? 16.987 -5.155 -27.134 1.00 82.12 286 SER A N 1
ATOM 2274 C CA . SER A 1 286 ? 17.989 -6.059 -27.723 1.00 82.12 286 SER A CA 1
ATOM 2275 C C . SER A 1 286 ? 18.467 -5.578 -29.093 1.00 82.12 286 SER A C 1
ATOM 2277 O O . SER A 1 286 ? 19.656 -5.649 -29.406 1.00 82.12 286 SER A O 1
ATOM 2279 N N . ARG A 1 287 ? 17.538 -5.071 -29.910 1.00 86.19 287 ARG A N 1
ATOM 2280 C CA . ARG A 1 287 ? 17.834 -4.550 -31.242 1.00 86.19 287 ARG A CA 1
ATOM 2281 C C . ARG A 1 287 ? 18.658 -3.265 -31.184 1.00 86.19 287 ARG A C 1
ATOM 2283 O O . ARG A 1 287 ? 19.634 -3.173 -31.920 1.00 86.19 287 ARG A O 1
ATOM 2290 N N . ILE A 1 288 ? 18.325 -2.319 -30.302 1.00 86.44 288 ILE A N 1
ATOM 2291 C CA . ILE A 1 288 ? 19.140 -1.107 -30.108 1.00 86.44 288 ILE A CA 1
ATOM 2292 C C . ILE A 1 288 ? 20.546 -1.488 -29.634 1.00 86.44 288 ILE A C 1
ATOM 2294 O O . ILE A 1 288 ? 21.516 -1.023 -30.220 1.00 86.44 288 ILE A O 1
ATOM 2298 N N . MET A 1 289 ? 20.683 -2.387 -28.652 1.00 85.56 289 MET A N 1
ATOM 2299 C CA . MET A 1 289 ? 21.999 -2.844 -28.181 1.00 85.56 289 MET A CA 1
ATOM 2300 C C . MET A 1 289 ? 22.856 -3.421 -29.314 1.00 85.56 289 MET A C 1
ATOM 2302 O O . MET A 1 289 ? 24.044 -3.110 -29.407 1.00 85.56 289 MET A O 1
ATOM 2306 N N . ALA A 1 290 ? 22.262 -4.240 -30.188 1.00 86.69 290 ALA A N 1
ATOM 2307 C CA . ALA A 1 290 ? 22.959 -4.815 -31.334 1.00 86.69 290 ALA A CA 1
ATOM 2308 C C . ALA A 1 290 ? 23.415 -3.738 -32.333 1.00 86.69 290 ALA A C 1
ATOM 2310 O O . ALA A 1 290 ? 24.569 -3.760 -32.759 1.00 86.69 290 ALA A O 1
ATOM 2311 N N . LEU A 1 291 ? 22.542 -2.775 -32.656 1.00 89.75 291 LEU A N 1
ATOM 2312 C CA . LEU A 1 291 ? 22.862 -1.651 -33.542 1.00 89.75 291 LEU A CA 1
ATOM 2313 C C . LEU A 1 291 ? 23.980 -0.779 -32.958 1.00 89.75 291 LEU A C 1
ATOM 2315 O O . LEU A 1 291 ? 24.952 -0.488 -33.648 1.00 89.75 291 LEU A O 1
ATOM 2319 N N . THR A 1 292 ? 23.896 -0.415 -31.677 1.00 87.31 292 THR A N 1
ATOM 2320 C CA . THR A 1 292 ? 24.907 0.415 -31.005 1.00 87.31 292 THR A CA 1
ATOM 2321 C C . THR A 1 292 ? 26.265 -0.278 -30.948 1.00 87.31 292 THR A C 1
ATOM 2323 O O . THR A 1 292 ? 27.291 0.357 -31.195 1.00 87.31 292 THR A O 1
ATOM 2326 N N . LYS A 1 293 ? 26.290 -1.589 -30.679 1.00 86.94 293 LYS A N 1
ATOM 2327 C CA . LYS A 1 293 ? 27.527 -2.377 -30.699 1.00 86.94 293 LYS A CA 1
ATOM 2328 C C . LYS A 1 293 ? 28.134 -2.443 -32.102 1.00 86.94 293 LYS A C 1
ATOM 2330 O O . LYS A 1 293 ? 29.323 -2.196 -32.255 1.00 86.94 293 LYS A O 1
ATOM 2335 N N . GLN A 1 294 ? 27.308 -2.681 -33.120 1.00 88.62 294 GLN A N 1
ATOM 2336 C CA . GLN A 1 294 ? 27.747 -2.682 -34.514 1.00 88.62 294 GLN A CA 1
ATOM 2337 C C . GLN A 1 294 ? 28.346 -1.327 -34.926 1.00 88.62 294 GLN A C 1
ATOM 2339 O O . GLN A 1 294 ? 29.370 -1.297 -35.600 1.00 88.62 294 GLN A O 1
ATOM 2344 N N . ILE A 1 295 ? 27.757 -0.208 -34.488 1.00 87.50 295 ILE A N 1
ATOM 2345 C CA . ILE A 1 295 ? 28.308 1.130 -34.750 1.00 87.50 295 ILE A CA 1
ATOM 2346 C C . ILE A 1 295 ? 29.670 1.309 -34.064 1.00 87.50 295 ILE A C 1
ATOM 2348 O O . ILE A 1 295 ? 30.606 1.801 -34.693 1.00 87.50 295 ILE A O 1
ATOM 2352 N N . LEU A 1 296 ? 29.805 0.892 -32.800 1.00 85.50 296 LEU A N 1
ATOM 2353 C CA . LEU A 1 296 ? 31.076 0.971 -32.071 1.00 85.50 296 LEU A CA 1
ATOM 2354 C C . LEU A 1 296 ? 32.184 0.126 -32.709 1.00 85.50 296 LEU A C 1
ATOM 2356 O O . LEU A 1 296 ? 33.334 0.555 -32.696 1.00 85.50 296 LEU A O 1
ATOM 2360 N N . ASP A 1 297 ? 31.841 -1.024 -33.290 1.00 83.88 297 ASP A N 1
ATOM 2361 C CA . ASP A 1 297 ? 32.791 -1.894 -33.992 1.00 83.88 297 ASP A CA 1
ATOM 2362 C C . ASP A 1 297 ? 33.226 -1.309 -35.359 1.00 83.88 297 ASP A C 1
ATOM 2364 O O . ASP A 1 297 ? 34.280 -1.670 -35.878 1.00 83.88 297 ASP A O 1
ATOM 2368 N N . MET A 1 298 ? 32.441 -0.388 -35.943 1.00 80.25 298 MET A N 1
ATOM 2369 C CA . MET A 1 298 ? 32.678 0.226 -37.265 1.00 80.25 298 MET A CA 1
ATOM 2370 C C . MET A 1 298 ? 33.345 1.614 -37.209 1.00 80.25 298 MET A C 1
ATOM 2372 O O . MET A 1 298 ? 33.733 2.152 -38.245 1.00 80.25 298 MET A O 1
ATOM 2376 N N . LYS A 1 299 ? 33.459 2.218 -36.021 1.00 62.72 299 LYS A N 1
ATOM 2377 C CA . LYS A 1 299 ? 33.724 3.658 -35.839 1.00 62.72 299 LYS A CA 1
ATOM 2378 C C . LYS A 1 299 ? 35.087 4.170 -36.330 1.00 62.72 299 LYS A C 1
ATOM 2380 O O . LYS A 1 299 ? 35.224 5.365 -36.571 1.00 62.72 299 LYS A O 1
ATOM 2385 N N . ASP A 1 300 ? 36.073 3.288 -36.497 1.00 58.03 300 ASP A N 1
ATOM 2386 C CA . ASP A 1 300 ? 37.436 3.658 -36.914 1.00 58.03 300 ASP A CA 1
ATOM 2387 C C . ASP A 1 300 ? 37.638 3.623 -38.442 1.00 58.03 300 ASP A C 1
ATOM 2389 O O . ASP A 1 300 ? 38.740 3.879 -38.934 1.00 58.03 300 ASP A O 1
ATOM 2393 N N . ASP A 1 301 ? 36.581 3.342 -39.213 1.00 64.75 301 ASP A N 1
ATOM 2394 C CA . ASP A 1 301 ? 36.653 3.210 -40.666 1.00 64.75 301 ASP A CA 1
ATOM 2395 C C . ASP A 1 301 ? 35.828 4.285 -41.398 1.00 64.75 301 ASP A C 1
ATOM 2397 O O . ASP A 1 301 ? 34.594 4.259 -41.443 1.00 64.75 301 ASP A O 1
ATOM 2401 N N . LYS A 1 302 ? 36.529 5.235 -42.034 1.00 63.75 302 LYS A N 1
ATOM 2402 C CA . LYS A 1 302 ? 35.918 6.319 -42.826 1.00 63.75 302 LYS A CA 1
ATOM 2403 C C . LYS A 1 302 ? 35.069 5.812 -43.994 1.00 63.75 302 LYS A C 1
ATOM 2405 O O . LYS A 1 302 ? 34.208 6.560 -44.456 1.00 63.75 302 LYS A O 1
ATOM 2410 N N . GLU A 1 303 ? 35.278 4.584 -44.467 1.00 70.12 303 GLU A N 1
ATOM 2411 C CA . GLU A 1 303 ? 34.488 3.996 -45.555 1.00 70.12 303 GLU A CA 1
ATOM 2412 C C . GLU A 1 303 ? 33.049 3.650 -45.126 1.00 70.12 303 GLU A C 1
ATOM 2414 O O . GLU A 1 303 ? 32.172 3.490 -45.974 1.00 70.12 303 GLU A O 1
ATOM 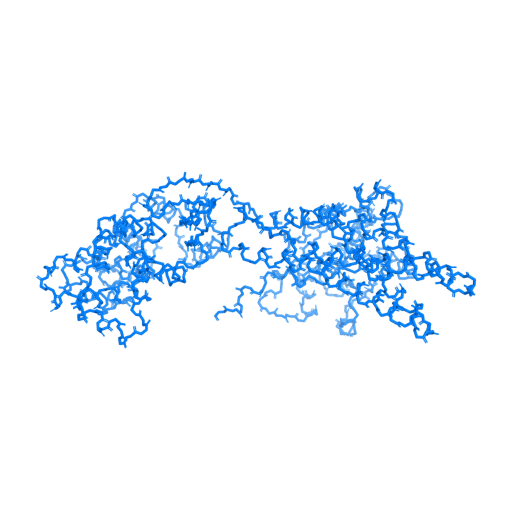2419 N N . HIS A 1 304 ? 32.765 3.610 -43.820 1.00 77.56 304 HIS A N 1
ATOM 2420 C CA . HIS A 1 304 ? 31.500 3.116 -43.273 1.00 77.56 304 HIS A CA 1
ATOM 2421 C C . HIS A 1 304 ? 30.547 4.203 -42.738 1.00 77.56 304 HIS A C 1
ATOM 2423 O O . HIS A 1 304 ? 29.494 3.878 -42.184 1.00 77.56 304 HIS A O 1
ATOM 2429 N N . MET A 1 305 ? 30.852 5.491 -42.931 1.00 79.56 305 MET A N 1
ATOM 2430 C CA . MET A 1 305 ? 30.093 6.609 -42.339 1.00 79.56 305 MET A CA 1
ATOM 2431 C C . MET A 1 305 ? 28.603 6.652 -42.719 1.00 79.56 305 MET A C 1
ATOM 2433 O O . MET A 1 305 ? 27.763 6.953 -41.870 1.00 79.56 305 MET A O 1
ATOM 2437 N N . ASP A 1 306 ? 28.243 6.321 -43.962 1.00 83.38 306 ASP A N 1
ATOM 2438 C CA . ASP A 1 306 ? 26.834 6.307 -44.392 1.00 83.38 306 ASP A CA 1
ATOM 2439 C C . ASP A 1 306 ? 26.047 5.140 -43.771 1.00 83.38 306 ASP A C 1
ATOM 2441 O O . ASP A 1 306 ? 24.867 5.279 -43.427 1.00 83.38 306 ASP A O 1
ATOM 2445 N N . ASN A 1 307 ? 26.717 4.008 -43.530 1.00 86.00 307 ASN A N 1
ATOM 2446 C CA . ASN A 1 307 ? 26.138 2.895 -42.782 1.00 86.00 307 ASN A CA 1
ATOM 2447 C C . ASN A 1 307 ? 25.969 3.258 -41.301 1.00 86.00 307 ASN A C 1
ATOM 2449 O O . ASN A 1 307 ? 24.913 2.981 -40.737 1.00 86.00 307 ASN A O 1
ATOM 2453 N N . ILE A 1 308 ? 26.952 3.931 -40.689 1.00 86.69 308 ILE A N 1
ATOM 2454 C CA . ILE A 1 308 ? 26.862 4.415 -39.301 1.00 86.69 308 ILE A CA 1
ATOM 2455 C C . ILE A 1 308 ? 25.659 5.353 -39.130 1.00 86.69 308 ILE A C 1
ATOM 2457 O O . ILE A 1 308 ? 24.870 5.155 -38.207 1.00 86.69 308 ILE A O 1
ATOM 2461 N N . ARG A 1 309 ? 25.451 6.308 -40.050 1.00 86.44 309 ARG A N 1
ATOM 2462 C CA . ARG A 1 309 ? 24.268 7.193 -40.041 1.00 86.44 309 ARG A CA 1
ATOM 2463 C C . ARG A 1 309 ? 22.959 6.414 -40.104 1.00 86.44 309 ARG A C 1
ATOM 2465 O O . ARG A 1 309 ? 22.047 6.675 -39.326 1.00 86.44 309 ARG A O 1
ATOM 2472 N N . THR A 1 310 ? 22.875 5.441 -41.008 1.00 89.12 310 THR A N 1
ATOM 2473 C CA . THR A 1 310 ? 21.661 4.635 -41.199 1.00 89.12 310 THR A CA 1
ATOM 2474 C C . THR A 1 310 ? 21.335 3.803 -39.953 1.00 89.12 310 THR A C 1
ATOM 2476 O O . THR A 1 310 ? 20.187 3.774 -39.503 1.00 89.12 310 THR A O 1
ATOM 2479 N N . LEU A 1 311 ? 22.342 3.153 -39.361 1.00 91.00 311 LEU A N 1
ATOM 2480 C CA . LEU A 1 311 ? 22.183 2.347 -38.148 1.00 91.00 311 LEU A CA 1
ATOM 2481 C C . LEU A 1 311 ? 21.815 3.211 -36.935 1.00 91.00 311 LEU A C 1
ATOM 2483 O O . LEU A 1 311 ? 20.944 2.822 -36.157 1.00 91.00 311 LEU A O 1
ATOM 2487 N N . LEU A 1 312 ? 22.435 4.387 -36.793 1.00 89.44 312 LEU A N 1
ATOM 2488 C CA . LEU A 1 312 ? 22.169 5.304 -35.687 1.00 89.44 312 LEU A CA 1
ATOM 2489 C C . LEU A 1 312 ? 20.765 5.903 -35.771 1.00 89.44 312 LEU A C 1
ATOM 2491 O O . LEU A 1 312 ? 20.037 5.871 -34.783 1.00 89.44 312 LEU A O 1
ATOM 2495 N N . SER A 1 313 ? 20.344 6.348 -36.957 1.00 89.50 313 SER A N 1
ATOM 2496 C CA . SER A 1 313 ? 18.984 6.851 -37.172 1.00 89.50 313 SER A CA 1
ATOM 2497 C C . SER A 1 313 ? 17.932 5.770 -36.880 1.00 89.50 313 SER A C 1
ATOM 2499 O O . SER A 1 313 ? 16.944 6.023 -36.191 1.00 89.50 313 SER A O 1
ATOM 2501 N N . THR A 1 314 ? 18.205 4.518 -37.277 1.00 91.44 314 THR A N 1
ATOM 2502 C CA . THR A 1 314 ? 17.359 3.363 -36.923 1.00 91.44 314 THR A CA 1
ATOM 2503 C C . THR A 1 314 ? 17.294 3.151 -35.403 1.00 91.44 314 THR A C 1
ATOM 2505 O O . THR A 1 314 ? 16.225 2.883 -34.858 1.00 91.44 314 THR A O 1
ATOM 2508 N N . ALA A 1 315 ? 18.418 3.272 -34.689 1.00 88.75 315 ALA A N 1
ATOM 2509 C CA . ALA A 1 315 ? 18.453 3.140 -33.232 1.00 88.75 315 ALA A CA 1
ATOM 2510 C C . ALA A 1 315 ? 17.667 4.263 -32.526 1.00 88.75 315 ALA A C 1
ATOM 2512 O O . ALA A 1 315 ? 16.937 3.990 -31.571 1.00 88.75 315 ALA A O 1
ATOM 2513 N N . VAL A 1 316 ? 17.768 5.505 -33.016 1.00 89.50 316 VAL A N 1
ATOM 2514 C CA . VAL A 1 316 ? 17.008 6.664 -32.515 1.00 89.50 316 VAL A CA 1
ATOM 2515 C C . VAL A 1 316 ? 15.505 6.476 -32.729 1.00 89.50 316 VAL A C 1
ATOM 2517 O O . VAL A 1 316 ? 14.721 6.755 -31.819 1.00 89.50 316 VAL A O 1
ATOM 2520 N N . GLU A 1 317 ? 15.085 5.969 -33.891 1.00 90.19 317 GLU A N 1
ATOM 2521 C CA . GLU A 1 317 ? 13.675 5.693 -34.186 1.00 90.19 317 GLU A CA 1
ATOM 2522 C C . GLU A 1 317 ? 13.092 4.637 -33.235 1.00 90.19 317 GLU A C 1
ATOM 2524 O O . GLU A 1 317 ? 12.063 4.883 -32.603 1.00 90.19 317 GLU A O 1
ATOM 2529 N N . ILE A 1 318 ? 13.797 3.518 -33.022 1.00 88.88 318 ILE A N 1
ATOM 2530 C CA . ILE A 1 318 ? 13.375 2.491 -32.052 1.00 88.88 318 ILE A CA 1
ATOM 2531 C C . ILE A 1 318 ? 13.356 3.068 -30.623 1.00 88.88 318 ILE A C 1
ATOM 2533 O O . ILE A 1 318 ? 12.460 2.755 -29.837 1.00 88.88 318 ILE A O 1
ATOM 2537 N N . GLY A 1 319 ? 14.309 3.939 -30.273 1.00 83.94 319 GLY A N 1
ATOM 2538 C CA . GLY A 1 319 ? 14.328 4.639 -28.985 1.00 83.94 319 GLY A CA 1
ATOM 2539 C C . GLY A 1 319 ? 13.101 5.536 -28.775 1.00 83.94 319 GLY A C 1
ATOM 2540 O O . GLY A 1 319 ? 12.528 5.559 -27.684 1.00 83.94 319 GLY A O 1
ATOM 2541 N N . ARG A 1 320 ? 12.642 6.216 -29.833 1.00 85.25 320 ARG A N 1
ATOM 2542 C CA . ARG A 1 320 ? 11.409 7.015 -29.817 1.00 85.25 320 ARG A CA 1
ATOM 2543 C C . ARG A 1 320 ? 10.173 6.135 -29.629 1.00 85.25 320 ARG A C 1
ATOM 2545 O O . ARG A 1 320 ? 9.356 6.439 -28.763 1.00 85.25 320 ARG A O 1
ATOM 2552 N N . GLU A 1 321 ? 10.070 5.027 -30.365 1.00 87.31 321 GLU A N 1
ATOM 2553 C CA . GLU A 1 321 ? 8.977 4.057 -30.198 1.00 87.31 321 GLU A CA 1
ATOM 2554 C C . GLU A 1 321 ? 8.892 3.529 -28.760 1.00 87.31 321 GLU A C 1
ATOM 2556 O O . GLU A 1 321 ? 7.803 3.415 -28.198 1.00 87.31 321 GLU A O 1
ATOM 2561 N N . LEU A 1 322 ? 10.039 3.221 -28.144 1.00 84.31 322 LEU A N 1
ATOM 2562 C CA . LEU A 1 322 ? 10.097 2.777 -26.752 1.00 84.31 322 LEU A CA 1
ATOM 2563 C C . LEU A 1 322 ? 9.625 3.868 -25.785 1.00 84.31 322 LEU A C 1
ATOM 2565 O O . LEU A 1 322 ? 8.889 3.570 -24.843 1.00 84.31 322 LEU A O 1
ATOM 2569 N N . SER A 1 323 ? 10.020 5.125 -26.013 1.00 81.56 323 SER A N 1
ATOM 2570 C CA . SER A 1 323 ? 9.564 6.260 -25.201 1.00 81.56 323 SER A CA 1
ATOM 2571 C C . SER A 1 323 ? 8.044 6.433 -25.276 1.00 81.56 323 SER A C 1
ATOM 2573 O O . SER A 1 323 ? 7.390 6.641 -24.252 1.00 81.56 323 SER A O 1
ATOM 2575 N N . ASP A 1 324 ? 7.458 6.292 -26.465 1.00 84.88 324 ASP A N 1
ATOM 2576 C CA . ASP A 1 324 ? 6.008 6.386 -26.648 1.00 84.88 324 ASP A CA 1
ATOM 2577 C C . ASP A 1 324 ? 5.267 5.197 -26.023 1.00 84.88 324 ASP A C 1
ATOM 2579 O O . ASP A 1 324 ? 4.241 5.389 -25.367 1.00 84.88 324 ASP A O 1
ATOM 2583 N N . LEU A 1 325 ? 5.827 3.988 -26.119 1.00 83.44 325 LEU A N 1
ATOM 2584 C CA . LEU A 1 325 ? 5.286 2.803 -25.455 1.00 83.44 325 LEU A CA 1
ATOM 2585 C C . LEU A 1 325 ? 5.249 2.977 -23.929 1.00 83.44 325 LEU A C 1
ATOM 2587 O O . LEU A 1 325 ? 4.239 2.652 -23.300 1.00 83.44 325 LEU A O 1
ATOM 2591 N N . TYR A 1 326 ? 6.304 3.558 -23.345 1.00 81.06 326 TYR A N 1
ATOM 2592 C CA . TYR A 1 326 ? 6.376 3.871 -21.915 1.00 81.06 326 TYR A CA 1
ATOM 2593 C C . TYR A 1 326 ? 5.306 4.884 -21.469 1.00 81.06 326 TYR A C 1
ATOM 2595 O O . TYR A 1 326 ? 4.722 4.730 -20.399 1.00 81.06 326 TYR A O 1
ATOM 2603 N N . LYS A 1 327 ? 4.954 5.879 -22.296 1.00 78.88 327 LYS A N 1
ATOM 2604 C CA . LYS A 1 327 ? 3.863 6.828 -21.972 1.00 78.88 327 LYS A CA 1
ATOM 2605 C C . LYS A 1 327 ? 2.494 6.152 -21.876 1.00 78.88 327 LYS A C 1
ATOM 2607 O O . LYS A 1 327 ? 1.628 6.621 -21.143 1.00 78.88 327 LYS A O 1
ATOM 2612 N N . THR A 1 328 ? 2.299 5.066 -22.621 1.00 77.12 328 THR A N 1
ATOM 2613 C CA . THR A 1 328 ? 1.063 4.265 -22.618 1.00 77.12 328 THR A CA 1
ATOM 2614 C C . THR A 1 328 ? 1.125 3.060 -21.681 1.00 77.12 328 THR A C 1
ATOM 2616 O O . THR A 1 328 ? 0.250 2.195 -21.729 1.00 77.12 328 THR A O 1
ATOM 2619 N N . TYR A 1 329 ? 2.162 2.978 -20.845 1.00 71.50 329 TYR A N 1
ATOM 2620 C CA . TYR A 1 329 ? 2.404 1.820 -20.002 1.00 71.50 329 TYR A CA 1
ATOM 2621 C C . TYR A 1 329 ? 1.244 1.612 -19.007 1.00 71.50 329 TYR A C 1
ATOM 2623 O O . TYR A 1 329 ? 0.820 2.578 -18.360 1.00 71.50 329 TYR A O 1
ATOM 2631 N N . PRO A 1 330 ? 0.675 0.393 -18.903 1.00 68.81 330 PRO A N 1
ATOM 2632 C CA . PRO A 1 330 ? -0.538 0.166 -18.125 1.00 68.81 330 PRO A CA 1
ATOM 2633 C C . PRO A 1 330 ? -0.365 0.547 -16.655 1.00 68.81 330 PRO A C 1
ATOM 2635 O O . PRO A 1 330 ? 0.637 0.220 -16.019 1.00 68.81 330 PRO A O 1
ATOM 2638 N N . ARG A 1 331 ? -1.385 1.205 -16.094 1.00 65.62 331 ARG A N 1
ATOM 2639 C CA . ARG A 1 331 ? -1.477 1.405 -14.645 1.00 65.62 331 ARG A CA 1
ATOM 2640 C C . ARG A 1 331 ? -1.811 0.074 -13.988 1.00 65.62 331 ARG A C 1
ATOM 2642 O O . ARG A 1 331 ? -2.734 -0.613 -14.424 1.00 65.62 331 ARG A O 1
ATOM 2649 N N . VAL A 1 332 ? -1.084 -0.253 -12.929 1.00 66.44 332 VAL A N 1
ATOM 2650 C CA . VAL A 1 332 ? -1.321 -1.476 -12.168 1.00 66.44 332 VAL A CA 1
ATOM 2651 C C . VAL A 1 332 ? -2.609 -1.341 -11.370 1.00 66.44 332 VAL A C 1
ATOM 2653 O O . VAL A 1 332 ? -2.810 -0.359 -10.655 1.00 66.44 332 VAL A O 1
ATOM 2656 N N . ASN A 1 333 ? -3.495 -2.317 -11.553 1.00 67.06 333 ASN A N 1
ATOM 2657 C CA . ASN A 1 333 ? -4.703 -2.472 -10.762 1.00 67.06 333 ASN A CA 1
ATOM 2658 C C . ASN A 1 333 ? -4.443 -3.553 -9.712 1.00 67.06 333 ASN A C 1
ATOM 2660 O O . ASN A 1 333 ? -4.010 -4.650 -10.061 1.00 67.06 333 ASN A O 1
ATOM 2664 N N . SER A 1 334 ? -4.705 -3.249 -8.447 1.00 78.56 334 SER A N 1
ATOM 2665 C CA . SER A 1 334 ? -4.416 -4.128 -7.315 1.00 78.56 334 SER A CA 1
ATOM 2666 C C . SER A 1 334 ? -5.679 -4.406 -6.493 1.00 78.56 334 SER A C 1
ATOM 2668 O O . SER A 1 334 ? -5.711 -4.137 -5.295 1.00 78.56 334 SER A O 1
ATOM 2670 N N . PRO A 1 335 ? -6.739 -4.982 -7.101 1.00 82.25 335 PRO A N 1
ATOM 2671 C CA . PRO A 1 335 ? -8.022 -5.165 -6.424 1.00 82.25 335 PRO A CA 1
ATOM 2672 C C . PRO A 1 335 ? -7.951 -6.155 -5.250 1.00 82.25 335 PRO A C 1
ATOM 2674 O O . PRO A 1 335 ? -8.869 -6.194 -4.442 1.00 82.25 335 PRO A O 1
ATOM 2677 N N . HIS A 1 336 ? -6.860 -6.918 -5.133 1.00 84.56 336 HIS A N 1
ATOM 2678 C CA . HIS A 1 336 ? -6.572 -7.833 -4.024 1.00 84.56 336 HIS A CA 1
ATOM 2679 C C . HIS A 1 336 ? -5.752 -7.209 -2.882 1.00 84.56 336 HIS A C 1
ATOM 2681 O O . HIS A 1 336 ? -5.457 -7.878 -1.894 1.00 84.56 336 HIS A O 1
ATOM 2687 N N . VAL A 1 337 ? -5.345 -5.945 -3.016 1.00 81.06 337 VAL A N 1
ATOM 2688 C CA . VAL A 1 337 ? -4.722 -5.161 -1.942 1.00 81.06 337 VAL A CA 1
ATOM 2689 C C . VAL A 1 337 ? -5.822 -4.403 -1.216 1.00 81.06 337 VAL A C 1
ATOM 2691 O O . VAL A 1 337 ? -6.688 -3.829 -1.877 1.00 81.06 337 VAL A O 1
ATOM 2694 N N . ALA A 1 338 ? -5.794 -4.383 0.117 1.00 78.06 338 ALA A N 1
ATOM 2695 C CA . ALA A 1 338 ? -6.715 -3.578 0.919 1.00 78.06 338 ALA A CA 1
ATOM 2696 C C . ALA A 1 338 ? -6.742 -2.125 0.406 1.00 78.06 338 ALA A C 1
ATOM 2698 O O . ALA A 1 338 ? -5.684 -1.571 0.098 1.00 78.06 338 ALA A O 1
ATOM 2699 N N . LEU A 1 339 ? -7.926 -1.522 0.264 1.00 81.25 339 LEU A N 1
ATOM 2700 C CA . LEU A 1 339 ? -8.110 -0.185 -0.321 1.00 81.25 339 LEU A CA 1
ATOM 2701 C C . LEU A 1 339 ? -7.169 0.852 0.293 1.00 81.25 339 LEU A C 1
ATOM 2703 O O . LEU A 1 339 ? -6.562 1.631 -0.447 1.00 81.25 339 LEU A O 1
ATOM 2707 N N . HIS A 1 340 ? -6.961 0.789 1.609 1.00 74.62 340 HIS A N 1
ATOM 2708 C CA . HIS A 1 340 ? -6.081 1.728 2.299 1.00 74.62 340 HIS A CA 1
ATOM 2709 C C . HIS A 1 340 ? -4.600 1.641 1.892 1.00 74.62 340 HIS A C 1
ATOM 2711 O O . HIS A 1 340 ? -3.885 2.629 2.032 1.00 74.62 340 HIS A O 1
ATOM 2717 N N . LEU A 1 341 ? -4.156 0.512 1.328 1.00 69.25 341 LEU A N 1
ATOM 2718 C CA . LEU A 1 341 ? -2.790 0.282 0.834 1.00 69.25 341 LEU A CA 1
ATOM 2719 C C . LEU A 1 341 ? -2.685 0.339 -0.698 1.00 69.25 341 LEU A C 1
ATOM 2721 O O . LEU A 1 341 ? -1.591 0.227 -1.256 1.00 69.25 341 LEU A O 1
ATOM 2725 N N . GLN A 1 342 ? -3.800 0.489 -1.424 1.00 75.62 342 GLN A N 1
ATOM 2726 C CA . GLN A 1 342 ? -3.775 0.459 -2.890 1.00 75.62 342 GLN A CA 1
ATOM 2727 C C . GLN A 1 342 ? -2.979 1.623 -3.482 1.00 75.62 342 GLN A C 1
ATOM 2729 O O . GLN A 1 342 ? -2.260 1.427 -4.466 1.00 75.62 342 GLN A O 1
ATOM 2734 N N . LYS A 1 343 ? -3.069 2.817 -2.882 1.00 73.00 343 LYS A N 1
ATOM 2735 C CA . LYS A 1 343 ? -2.296 3.988 -3.315 1.00 73.00 343 LYS A CA 1
ATOM 2736 C C . LYS A 1 343 ? -0.794 3.714 -3.210 1.00 73.00 343 LYS A C 1
ATOM 2738 O O . LYS A 1 343 ? -0.099 3.832 -4.218 1.00 73.00 343 LYS A O 1
ATOM 2743 N N . ASP A 1 344 ? -0.341 3.263 -2.047 1.00 61.34 344 ASP A N 1
ATOM 2744 C CA . ASP A 1 344 ? 1.066 2.958 -1.781 1.00 61.34 344 ASP A CA 1
ATOM 2745 C C . ASP A 1 344 ? 1.566 1.851 -2.712 1.00 61.34 344 ASP A C 1
ATOM 2747 O O . ASP A 1 344 ? 2.598 1.999 -3.364 1.00 61.34 344 ASP A O 1
ATOM 2751 N N . SER A 1 345 ? 0.775 0.783 -2.886 1.00 67.50 345 SER A N 1
ATOM 2752 C CA . SER A 1 345 ? 1.103 -0.300 -3.823 1.00 67.50 345 SER A CA 1
ATOM 2753 C C . SER A 1 345 ? 1.318 0.222 -5.243 1.00 67.50 345 SER A C 1
ATOM 2755 O O . SER A 1 345 ? 2.255 -0.175 -5.935 1.00 67.50 345 SER A O 1
ATOM 2757 N N . ARG A 1 346 ? 0.476 1.162 -5.682 1.00 73.56 346 ARG A N 1
ATOM 2758 C CA . ARG A 1 346 ? 0.554 1.744 -7.016 1.00 73.56 346 ARG A CA 1
ATOM 2759 C C . ARG A 1 346 ? 1.763 2.656 -7.153 1.00 73.56 346 ARG A C 1
ATOM 2761 O O . ARG A 1 346 ? 2.407 2.622 -8.197 1.00 73.56 346 ARG A O 1
ATOM 2768 N N . GLU A 1 347 ? 2.069 3.460 -6.144 1.00 65.50 347 GLU A N 1
ATOM 2769 C CA . GLU A 1 347 ? 3.252 4.321 -6.136 1.00 65.50 347 GLU A CA 1
ATOM 2770 C C . GLU A 1 3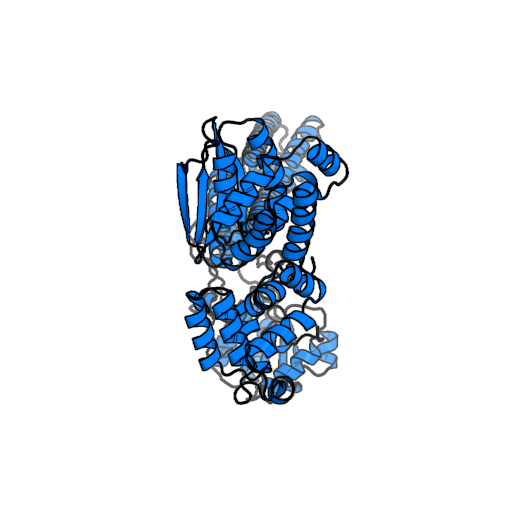47 ? 4.535 3.491 -6.183 1.00 65.50 347 GLU A C 1
ATOM 2772 O O . GLU A 1 347 ? 5.383 3.751 -7.035 1.00 65.50 347 GLU A O 1
ATOM 2777 N N . ILE A 1 348 ? 4.625 2.423 -5.384 1.00 60.03 348 ILE A N 1
ATOM 2778 C CA . ILE A 1 348 ? 5.756 1.486 -5.400 1.00 60.03 348 ILE A CA 1
ATOM 2779 C C . ILE A 1 348 ? 5.920 0.853 -6.783 1.00 60.03 348 ILE A C 1
ATOM 2781 O O . ILE A 1 348 ? 7.017 0.850 -7.341 1.00 60.03 348 ILE A O 1
ATOM 2785 N N . VAL A 1 349 ? 4.837 0.344 -7.376 1.00 69.12 349 VAL A N 1
ATOM 2786 C CA . VAL A 1 349 ? 4.913 -0.328 -8.680 1.00 69.12 349 VAL A CA 1
ATOM 2787 C C . VAL A 1 349 ? 5.177 0.663 -9.828 1.00 69.12 349 VAL A C 1
ATOM 2789 O O . VAL A 1 349 ? 5.839 0.318 -10.810 1.00 69.12 349 VAL A O 1
ATOM 2792 N N . MET A 1 350 ? 4.715 1.912 -9.719 1.00 69.50 350 MET A N 1
ATOM 2793 C CA . MET A 1 350 ? 5.053 2.972 -10.676 1.00 69.50 350 MET A CA 1
ATOM 2794 C C . MET A 1 350 ? 6.513 3.416 -10.553 1.00 69.50 350 MET A C 1
ATOM 2796 O O . MET A 1 350 ? 7.180 3.563 -11.576 1.00 69.50 350 MET A O 1
ATOM 2800 N N . GLN A 1 351 ? 7.013 3.598 -9.329 1.00 64.25 351 GLN A N 1
ATOM 2801 C CA . GLN A 1 351 ? 8.419 3.903 -9.073 1.00 64.25 351 GLN A CA 1
ATOM 2802 C C . GLN A 1 351 ? 9.305 2.781 -9.623 1.00 64.25 351 GLN A C 1
ATOM 2804 O O . GLN A 1 351 ? 10.242 3.045 -10.369 1.00 64.25 351 GLN A O 1
ATOM 2809 N N . TYR A 1 352 ? 8.918 1.526 -9.384 1.00 65.00 352 TYR A N 1
ATOM 2810 C CA . TYR A 1 352 ? 9.557 0.350 -9.966 1.00 65.00 352 TYR A CA 1
ATOM 2811 C C . TYR A 1 352 ? 9.612 0.402 -11.501 1.00 65.00 352 TYR A C 1
ATOM 2813 O O . TYR A 1 352 ? 10.679 0.232 -12.086 1.00 65.00 352 TYR A O 1
ATOM 2821 N N . ALA A 1 353 ? 8.490 0.676 -12.175 1.00 69.62 353 ALA A N 1
ATOM 2822 C CA . ALA A 1 353 ? 8.462 0.796 -13.635 1.00 69.62 353 ALA A CA 1
ATOM 2823 C C . ALA A 1 353 ? 9.367 1.932 -14.154 1.00 69.62 353 ALA A C 1
ATOM 2825 O O . ALA A 1 353 ? 10.007 1.799 -15.203 1.00 69.62 353 ALA A O 1
ATOM 2826 N N . SER A 1 354 ? 9.438 3.037 -13.407 1.00 70.06 354 SER A N 1
ATOM 2827 C CA . SER A 1 354 ? 10.308 4.170 -13.715 1.00 70.06 354 SER A CA 1
ATOM 2828 C C . SER A 1 354 ? 11.787 3.827 -13.557 1.00 70.06 354 SER A C 1
ATOM 2830 O O . SER A 1 354 ? 12.583 4.164 -14.431 1.00 70.06 354 SER A O 1
ATOM 2832 N N . ASP A 1 355 ? 12.163 3.127 -12.492 1.00 60.75 355 ASP A N 1
ATOM 2833 C CA . ASP A 1 355 ? 13.556 2.757 -12.226 1.00 60.75 355 ASP A CA 1
ATOM 2834 C C . ASP A 1 355 ? 14.039 1.628 -13.142 1.00 60.75 355 ASP A C 1
ATOM 2836 O O . ASP A 1 355 ? 15.194 1.613 -13.572 1.00 60.75 355 ASP A O 1
ATOM 2840 N N . LEU A 1 356 ? 13.141 0.705 -13.490 1.00 64.75 356 LEU A N 1
ATOM 2841 C CA . LEU A 1 356 ? 13.433 -0.405 -14.387 1.00 64.75 356 LEU A CA 1
ATOM 2842 C C . LEU A 1 356 ? 13.604 0.053 -15.840 1.00 64.75 356 LEU A C 1
ATOM 2844 O O . LEU A 1 356 ? 14.540 -0.380 -16.509 1.00 64.75 356 LEU A O 1
ATOM 2848 N N . ILE A 1 357 ? 12.695 0.899 -16.338 1.00 66.94 357 ILE A N 1
ATOM 2849 C CA . ILE A 1 357 ? 12.645 1.287 -17.755 1.00 66.94 357 ILE A CA 1
ATOM 2850 C C . ILE A 1 357 ? 12.731 2.797 -17.926 1.00 66.94 357 ILE A C 1
ATOM 2852 O O . ILE A 1 357 ? 13.536 3.253 -18.724 1.00 66.94 357 ILE A O 1
ATOM 2856 N N . GLY A 1 358 ? 11.912 3.580 -17.220 1.00 64.81 358 GLY A N 1
ATOM 2857 C CA . GLY A 1 358 ? 11.707 5.007 -17.503 1.00 64.81 358 GLY A CA 1
ATOM 2858 C C . GLY A 1 358 ? 12.985 5.853 -17.510 1.00 64.81 358 GLY A C 1
ATOM 2859 O O . GLY A 1 358 ? 13.335 6.453 -18.535 1.00 64.81 358 GLY A O 1
ATOM 2860 N N . SER A 1 359 ? 13.697 5.900 -16.384 1.00 64.94 359 SER A N 1
ATOM 2861 C CA . SER A 1 359 ? 14.911 6.714 -16.229 1.00 64.94 359 SER A CA 1
ATOM 2862 C C . SER A 1 359 ? 16.045 6.230 -17.144 1.00 64.94 359 SER A C 1
ATOM 2864 O O . SER A 1 359 ? 16.595 7.052 -17.886 1.00 64.94 359 SER A O 1
ATOM 2866 N N . PRO A 1 360 ? 16.366 4.920 -17.201 1.00 71.06 360 PRO A N 1
ATOM 2867 C CA . PRO A 1 360 ? 17.397 4.437 -18.114 1.00 71.06 360 PRO A CA 1
ATOM 2868 C C . PRO A 1 360 ? 17.029 4.593 -19.596 1.00 71.06 360 PRO A C 1
ATOM 2870 O O . PRO A 1 360 ? 17.884 4.952 -20.395 1.00 71.06 360 PRO A O 1
ATOM 2873 N N . LEU A 1 361 ? 15.769 4.385 -19.993 1.00 75.62 361 LEU A N 1
ATOM 2874 C CA . LEU A 1 361 ? 15.325 4.546 -21.383 1.00 75.62 361 LEU A CA 1
ATOM 2875 C C . LEU A 1 361 ? 15.447 5.999 -21.850 1.00 75.62 361 LEU A C 1
ATOM 2877 O O . LEU A 1 361 ? 15.850 6.253 -22.984 1.00 75.62 361 LEU A O 1
ATOM 2881 N N . THR A 1 362 ? 15.147 6.949 -20.963 1.00 75.75 362 THR A N 1
ATOM 2882 C CA . THR A 1 362 ? 15.362 8.378 -21.222 1.00 75.75 362 THR A CA 1
ATOM 2883 C C . THR A 1 362 ? 16.847 8.672 -21.444 1.00 75.75 362 THR A C 1
ATOM 2885 O O . THR A 1 362 ? 17.191 9.412 -22.367 1.00 75.75 362 THR A O 1
ATOM 2888 N N . ALA A 1 363 ? 17.734 8.048 -20.659 1.00 77.62 363 ALA A N 1
ATOM 2889 C CA . ALA A 1 363 ? 19.177 8.159 -20.849 1.00 77.62 363 ALA A CA 1
ATOM 2890 C C . ALA A 1 363 ? 19.627 7.542 -22.183 1.00 77.62 363 ALA A C 1
ATOM 2892 O O . ALA A 1 363 ? 20.322 8.208 -22.945 1.00 77.62 363 ALA A O 1
ATOM 2893 N N . VAL A 1 364 ? 19.179 6.328 -22.521 1.00 79.81 364 VAL A N 1
ATOM 2894 C CA . VAL A 1 364 ? 19.478 5.672 -23.809 1.00 79.81 364 VAL A CA 1
ATOM 2895 C C . VAL A 1 364 ? 19.060 6.563 -24.975 1.00 79.81 364 VAL A C 1
ATOM 2897 O O . VAL A 1 364 ? 19.866 6.829 -25.864 1.00 79.81 364 VAL A O 1
ATOM 2900 N N . PHE A 1 365 ? 17.826 7.069 -24.957 1.00 82.44 365 PHE A N 1
ATOM 2901 C CA . PHE A 1 365 ? 17.318 7.926 -26.023 1.00 82.44 365 PHE A CA 1
ATOM 2902 C C . PHE A 1 365 ? 18.107 9.236 -26.131 1.00 82.44 365 PHE A C 1
ATOM 2904 O O . PHE A 1 365 ? 18.552 9.587 -27.222 1.00 82.44 365 PHE A O 1
ATOM 2911 N N . GLY A 1 366 ? 18.355 9.917 -25.009 1.00 82.88 366 GLY A N 1
ATOM 2912 C CA . GLY A 1 366 ? 19.140 11.151 -24.993 1.00 82.88 366 GLY A CA 1
ATOM 2913 C C . GLY A 1 366 ? 20.566 10.954 -25.516 1.00 82.88 366 GLY A C 1
ATOM 2914 O O . GLY A 1 366 ? 21.043 11.758 -26.310 1.00 82.88 366 GLY A O 1
ATOM 2915 N N . GLN A 1 367 ? 21.235 9.862 -25.138 1.00 88.38 367 GLN A N 1
ATOM 2916 C CA . GLN A 1 367 ? 22.589 9.557 -25.611 1.00 88.38 367 GLN A CA 1
ATOM 2917 C C . GLN A 1 367 ? 22.620 9.210 -27.109 1.00 88.38 367 GLN A C 1
ATOM 2919 O O . GLN A 1 367 ? 23.530 9.647 -27.810 1.00 88.38 367 GLN A O 1
ATOM 2924 N N . LEU A 1 368 ? 21.616 8.494 -27.632 1.00 88.75 368 LEU A N 1
ATOM 2925 C CA . LEU A 1 368 ? 21.507 8.220 -29.071 1.00 88.75 368 LEU A CA 1
ATOM 2926 C C . LEU A 1 368 ? 21.253 9.498 -29.887 1.00 88.75 368 LEU A C 1
ATOM 2928 O O . LEU A 1 368 ? 21.856 9.666 -30.944 1.00 88.75 368 LEU A O 1
ATOM 2932 N N . GLN A 1 369 ? 20.425 10.422 -29.386 1.00 88.12 369 GLN A N 1
ATOM 2933 C CA . GLN A 1 369 ? 20.201 11.724 -30.029 1.00 88.12 369 GLN A CA 1
ATOM 2934 C C . GLN A 1 369 ? 21.457 12.604 -30.024 1.00 88.12 369 GLN A C 1
ATOM 2936 O O . GLN A 1 369 ? 21.744 13.277 -31.011 1.00 88.12 369 GLN A O 1
ATOM 2941 N N . LEU A 1 370 ? 22.222 12.595 -28.926 1.00 87.88 370 LEU A N 1
ATOM 2942 C CA . LEU A 1 370 ? 23.504 13.298 -28.860 1.00 87.88 370 LEU A CA 1
ATOM 2943 C C . LEU A 1 370 ? 24.510 12.692 -29.842 1.00 87.88 370 LEU A C 1
ATOM 2945 O O . LEU A 1 370 ? 25.156 13.433 -30.577 1.00 87.88 370 LEU A O 1
ATOM 2949 N N . ALA A 1 371 ? 24.598 11.360 -29.915 1.00 88.00 371 ALA A N 1
ATOM 2950 C CA . ALA A 1 371 ? 25.429 10.688 -30.907 1.00 88.00 371 ALA A CA 1
ATOM 2951 C C . ALA A 1 371 ? 25.029 11.081 -32.340 1.00 88.00 371 ALA A C 1
ATOM 2953 O O . ALA A 1 371 ? 25.903 11.327 -33.162 1.00 88.00 371 ALA A O 1
ATOM 2954 N N . GLU A 1 372 ? 23.732 11.183 -32.647 1.00 87.25 372 GLU A N 1
ATOM 2955 C CA . GLU A 1 372 ? 23.249 11.591 -33.975 1.00 87.25 372 GLU A CA 1
ATOM 2956 C C . GLU A 1 372 ? 23.671 13.032 -34.308 1.00 87.25 372 GLU A C 1
ATOM 2958 O O . GLU A 1 372 ? 24.260 13.275 -35.361 1.00 87.25 372 GLU A O 1
ATOM 2963 N N . LEU A 1 373 ? 23.481 13.966 -33.371 1.00 85.94 373 LEU A N 1
ATOM 2964 C CA . LEU A 1 373 ? 23.854 15.378 -33.521 1.00 85.94 373 LEU A CA 1
ATOM 2965 C C . LEU A 1 373 ? 25.370 15.585 -33.711 1.00 85.94 373 LEU A C 1
ATOM 2967 O O . LEU A 1 373 ? 25.815 16.368 -34.556 1.00 85.94 373 LEU A O 1
ATOM 2971 N N . PHE A 1 374 ? 26.186 14.889 -32.920 1.00 85.94 374 PHE A N 1
ATOM 2972 C CA . PHE A 1 374 ? 27.644 15.024 -32.968 1.00 85.94 374 PHE A CA 1
ATOM 2973 C C . PHE A 1 374 ? 28.277 14.266 -34.140 1.00 85.94 374 PHE A C 1
ATOM 2975 O O . PHE A 1 374 ? 29.307 14.703 -34.660 1.00 85.94 374 PHE A O 1
ATOM 2982 N N . LEU A 1 375 ? 27.618 13.215 -34.646 1.00 82.81 375 LEU A N 1
ATOM 2983 C CA . LEU A 1 375 ? 28.005 12.552 -35.893 1.00 82.81 375 LEU A CA 1
ATOM 2984 C C . LEU A 1 375 ? 27.904 13.509 -37.091 1.00 82.81 375 LEU A C 1
ATOM 2986 O O . LEU A 1 375 ? 28.776 13.502 -37.962 1.00 82.81 375 LEU A O 1
ATOM 2990 N N . GLU A 1 376 ? 26.868 14.353 -37.137 1.00 74.50 376 GLU A N 1
ATOM 2991 C CA . GLU A 1 376 ? 26.716 15.395 -38.167 1.00 74.50 376 GLU A CA 1
ATOM 2992 C C . GLU A 1 376 ? 27.793 16.485 -38.066 1.00 74.50 376 GLU A C 1
ATOM 2994 O O . GLU A 1 376 ? 28.189 17.070 -39.077 1.00 74.50 376 GLU A O 1
ATOM 2999 N N . SER A 1 377 ? 28.305 16.708 -36.855 1.00 78.19 377 SER A N 1
ATOM 3000 C CA . SER A 1 377 ? 29.333 17.706 -36.536 1.00 78.19 377 SER A CA 1
ATOM 3001 C C . SER A 1 377 ? 30.768 17.206 -36.778 1.00 78.19 377 SER A C 1
ATOM 3003 O O . SER A 1 377 ? 31.708 18.000 -36.773 1.00 78.19 377 SER A O 1
ATOM 3005 N N . GLY A 1 378 ? 30.945 15.901 -37.023 1.00 69.75 378 GLY A N 1
ATOM 3006 C CA . GLY A 1 378 ? 32.248 15.257 -37.223 1.00 69.75 378 GLY A CA 1
ATOM 3007 C C . GLY A 1 378 ? 33.028 14.980 -35.932 1.00 69.75 378 GLY A C 1
ATOM 3008 O O . GLY A 1 378 ? 34.235 14.743 -35.997 1.00 69.75 378 GLY A O 1
ATOM 3009 N N . GLU A 1 379 ? 32.362 15.029 -34.778 1.00 80.38 379 GLU A N 1
ATOM 3010 C CA . GLU A 1 379 ? 32.955 14.760 -33.466 1.00 80.38 379 GLU A CA 1
ATOM 3011 C C . GLU A 1 379 ? 32.938 13.255 -33.130 1.00 80.38 379 GLU A C 1
ATOM 3013 O O . GLU A 1 379 ? 32.220 12.469 -33.752 1.00 80.38 379 GLU A O 1
ATOM 3018 N N . ASP A 1 380 ? 33.751 12.832 -32.154 1.00 79.75 380 ASP A N 1
ATOM 3019 C CA . ASP A 1 380 ? 33.780 11.435 -31.703 1.00 79.75 380 ASP A CA 1
ATOM 3020 C C . ASP A 1 380 ? 32.521 11.100 -30.891 1.00 79.75 380 ASP A C 1
ATOM 3022 O O . ASP A 1 380 ? 32.295 11.626 -29.800 1.00 79.75 380 ASP A O 1
ATOM 3026 N N . ILE A 1 381 ? 31.714 10.177 -31.415 1.00 85.19 381 ILE A N 1
ATOM 3027 C CA . ILE A 1 381 ? 30.449 9.759 -30.804 1.00 85.19 381 ILE A CA 1
ATOM 3028 C C . ILE A 1 381 ? 30.587 8.564 -29.847 1.00 85.19 381 ILE A C 1
ATOM 3030 O O . ILE A 1 381 ? 29.604 8.144 -29.233 1.00 85.19 381 ILE A O 1
ATOM 3034 N N . SER A 1 382 ? 31.798 8.010 -29.700 1.00 82.75 382 SER A N 1
ATOM 3035 C CA . SER A 1 382 ? 32.079 6.782 -28.942 1.00 82.75 382 SER A CA 1
ATOM 3036 C C . SER A 1 382 ? 31.551 6.812 -27.515 1.00 82.75 382 SER A C 1
ATOM 3038 O O . SER A 1 382 ? 30.948 5.838 -27.065 1.00 82.75 382 SER A O 1
ATOM 3040 N N . GLN A 1 383 ? 31.765 7.927 -26.813 1.00 86.06 383 GLN A N 1
ATOM 3041 C CA . GLN A 1 383 ? 31.361 8.073 -25.418 1.00 86.06 383 GLN A CA 1
ATOM 3042 C C . GLN A 1 383 ? 29.837 8.008 -25.274 1.00 86.06 383 GLN A C 1
ATOM 3044 O O . GLN A 1 383 ? 29.330 7.339 -24.379 1.00 86.06 383 GLN A O 1
ATOM 3049 N N . TYR A 1 384 ? 29.096 8.654 -26.178 1.00 86.19 384 TYR A N 1
ATOM 3050 C CA . TYR A 1 384 ? 27.633 8.652 -26.149 1.00 86.19 384 TYR A CA 1
ATOM 3051 C C . TYR A 1 384 ? 27.073 7.249 -26.424 1.00 86.19 384 TYR A C 1
ATOM 3053 O O . TYR A 1 384 ? 26.171 6.786 -25.727 1.00 86.19 384 TYR A O 1
ATOM 3061 N N . LEU A 1 385 ? 27.655 6.524 -27.384 1.00 85.81 385 LEU A N 1
ATOM 3062 C CA . LEU A 1 385 ? 27.262 5.144 -27.688 1.00 85.81 385 LEU A CA 1
ATOM 3063 C C . LEU A 1 385 ? 27.591 4.172 -26.540 1.00 85.81 385 LEU A C 1
ATOM 3065 O O . LEU A 1 385 ? 26.797 3.275 -26.253 1.00 85.81 385 LEU A O 1
ATOM 3069 N N . GLN A 1 386 ? 28.725 4.360 -25.858 1.00 86.19 386 GLN A N 1
ATOM 3070 C CA . GLN A 1 386 ? 29.087 3.588 -24.664 1.00 86.19 386 GLN A CA 1
ATOM 3071 C C . GLN A 1 386 ? 28.123 3.859 -23.506 1.00 86.19 386 GLN A C 1
ATOM 3073 O O . GLN A 1 386 ? 27.575 2.911 -22.950 1.00 86.19 386 GLN A O 1
ATOM 3078 N N . ASN A 1 387 ? 27.813 5.126 -23.223 1.00 82.81 387 ASN A N 1
ATOM 3079 C CA . ASN A 1 387 ? 26.838 5.501 -22.196 1.00 82.81 387 ASN A CA 1
ATOM 3080 C C . ASN A 1 387 ? 25.435 4.928 -22.497 1.00 82.81 387 ASN A C 1
ATOM 3082 O O . ASN A 1 387 ? 24.717 4.503 -21.587 1.00 82.81 387 ASN A O 1
ATOM 3086 N N . ALA A 1 388 ? 25.033 4.899 -23.775 1.00 81.75 388 ALA A N 1
ATOM 3087 C CA . ALA A 1 388 ? 23.779 4.282 -24.203 1.00 81.75 388 ALA A CA 1
ATOM 3088 C C . ALA A 1 388 ? 23.785 2.762 -23.960 1.00 81.75 388 ALA A C 1
ATOM 3090 O O . ALA A 1 388 ? 22.799 2.219 -23.462 1.00 81.75 388 ALA A O 1
ATOM 3091 N N . LEU A 1 389 ? 24.890 2.072 -24.266 1.00 80.75 389 LEU A N 1
ATOM 3092 C CA . LEU A 1 389 ? 25.048 0.646 -23.964 1.00 80.75 389 LEU A CA 1
ATOM 3093 C C . LEU A 1 389 ? 25.018 0.366 -22.466 1.00 80.75 389 LEU A C 1
ATOM 3095 O O . LEU A 1 389 ? 24.280 -0.522 -22.055 1.00 80.75 389 LEU A O 1
ATOM 3099 N N . GLU A 1 390 ? 25.760 1.116 -21.655 1.00 76.50 390 GLU A N 1
ATOM 3100 C CA . GLU A 1 390 ? 25.758 0.975 -20.194 1.00 76.50 390 GLU A CA 1
ATOM 3101 C C . GLU A 1 390 ? 24.352 1.153 -19.615 1.00 76.50 390 GLU A C 1
ATOM 3103 O O . GLU A 1 390 ? 23.907 0.339 -18.810 1.00 76.50 390 GLU A O 1
ATOM 3108 N N . SER A 1 391 ? 23.602 2.145 -20.103 1.00 77.69 391 SER A N 1
ATOM 3109 C CA . SER A 1 391 ? 22.212 2.373 -19.691 1.00 77.69 391 SER A CA 1
ATOM 3110 C C . SER A 1 391 ? 21.286 1.216 -20.101 1.00 77.69 391 SER A C 1
ATOM 3112 O O . SER A 1 391 ? 20.442 0.796 -19.312 1.00 77.69 391 SER A O 1
ATOM 3114 N N . MET A 1 392 ? 21.456 0.637 -21.299 1.00 76.50 392 MET A N 1
ATOM 3115 C CA . MET A 1 392 ? 20.704 -0.558 -21.725 1.00 76.50 392 MET A CA 1
ATOM 3116 C C . MET A 1 392 ? 21.099 -1.817 -20.942 1.00 76.50 392 MET A C 1
ATOM 3118 O O . MET A 1 392 ? 20.241 -2.641 -20.619 1.00 76.50 392 MET A O 1
ATOM 3122 N N . HIS A 1 393 ? 22.382 -1.966 -20.610 1.00 68.69 393 HIS A N 1
ATOM 3123 C CA . HIS A 1 393 ? 22.863 -3.026 -19.732 1.00 68.69 393 HIS A CA 1
ATOM 3124 C C . HIS A 1 393 ? 22.275 -2.878 -18.327 1.00 68.69 393 HIS A C 1
ATOM 3126 O O . HIS A 1 393 ? 21.837 -3.887 -17.788 1.00 68.69 393 HIS A O 1
ATOM 3132 N N . ALA A 1 394 ? 22.162 -1.658 -17.793 1.00 66.88 394 ALA A N 1
ATOM 3133 C CA . ALA A 1 394 ? 21.530 -1.385 -16.504 1.00 66.88 394 ALA A CA 1
ATOM 3134 C C . ALA A 1 394 ? 20.034 -1.750 -16.489 1.00 66.88 394 ALA A C 1
ATOM 3136 O O . ALA A 1 394 ? 19.571 -2.334 -15.514 1.00 66.88 394 ALA A O 1
ATOM 3137 N N . ILE A 1 395 ? 19.283 -1.498 -17.573 1.00 66.31 395 ILE A N 1
ATOM 3138 C CA . ILE A 1 395 ? 17.877 -1.947 -17.705 1.00 66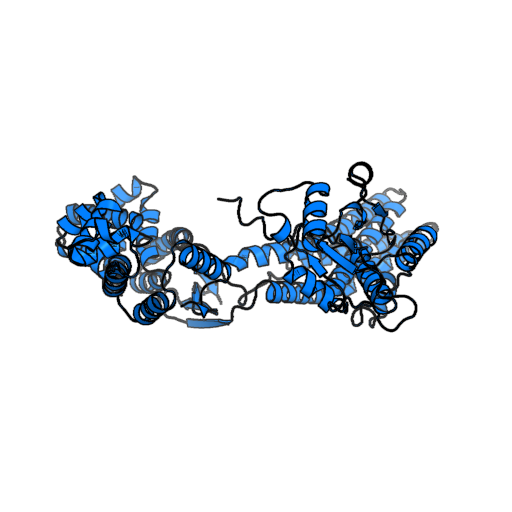.31 395 ILE A CA 1
ATOM 3139 C C . ILE A 1 395 ? 17.785 -3.468 -17.567 1.00 66.31 395 ILE A C 1
ATOM 3141 O O . ILE A 1 395 ? 16.990 -3.990 -16.783 1.00 66.31 395 ILE A O 1
ATOM 3145 N N . ARG A 1 396 ? 18.620 -4.192 -18.324 1.00 62.75 396 ARG A N 1
ATOM 3146 C CA . ARG A 1 396 ? 18.629 -5.660 -18.306 1.00 62.75 396 ARG A CA 1
ATOM 3147 C C . ARG A 1 396 ? 19.091 -6.206 -16.970 1.00 62.75 396 ARG A C 1
ATOM 3149 O O . ARG A 1 396 ? 18.436 -7.073 -16.406 1.00 62.75 396 ARG A O 1
ATOM 3156 N N . GLU A 1 397 ? 20.177 -5.670 -16.447 1.00 60.16 397 GLU A N 1
ATOM 3157 C CA . GLU A 1 397 ? 20.721 -6.042 -15.156 1.00 60.16 397 GLU A CA 1
ATOM 3158 C C . GLU A 1 397 ? 19.700 -5.809 -14.035 1.00 60.16 397 GLU A C 1
ATOM 3160 O O . GLU A 1 397 ? 19.476 -6.716 -13.243 1.00 60.16 397 GLU A O 1
ATOM 3165 N N . ASN A 1 398 ? 18.998 -4.673 -14.010 1.00 57.22 398 ASN A N 1
ATOM 3166 C CA . ASN A 1 398 ? 17.924 -4.428 -13.048 1.00 57.22 398 ASN A CA 1
ATOM 3167 C C . ASN A 1 398 ? 16.779 -5.439 -13.220 1.00 57.22 398 ASN A C 1
ATOM 3169 O O . ASN A 1 398 ? 16.340 -6.031 -12.237 1.00 57.22 398 ASN A O 1
ATOM 3173 N N . SER A 1 399 ? 16.347 -5.724 -14.453 1.00 57.28 399 SER A N 1
ATOM 3174 C CA . SER A 1 399 ? 15.286 -6.713 -14.715 1.00 57.28 399 SER A CA 1
ATOM 3175 C C . SER A 1 399 ? 15.639 -8.127 -14.236 1.00 57.28 399 SER A C 1
ATOM 3177 O O . SER A 1 399 ? 14.783 -8.830 -13.699 1.00 57.28 399 SER A O 1
ATOM 3179 N N . VAL A 1 400 ? 16.908 -8.523 -14.372 1.00 52.53 400 VAL A N 1
ATOM 3180 C CA . VAL A 1 400 ? 17.436 -9.817 -13.926 1.00 52.53 400 VAL A CA 1
ATOM 3181 C C . VAL A 1 400 ? 17.592 -9.820 -12.402 1.00 52.53 400 VAL A C 1
ATOM 3183 O O . VAL A 1 400 ? 17.085 -10.723 -11.743 1.00 52.53 400 VAL A O 1
ATOM 3186 N N . ARG A 1 401 ? 18.178 -8.765 -11.820 1.00 51.09 401 ARG A N 1
ATOM 3187 C CA . ARG A 1 401 ? 18.355 -8.591 -10.367 1.00 51.09 401 ARG A CA 1
ATOM 3188 C C . ARG A 1 401 ? 17.036 -8.646 -9.596 1.00 51.09 401 ARG A C 1
ATOM 3190 O O . ARG A 1 401 ? 17.002 -9.228 -8.521 1.00 51.09 401 ARG A O 1
ATOM 3197 N N . PHE A 1 402 ? 15.945 -8.103 -10.135 1.00 51.50 402 PHE A N 1
ATOM 3198 C CA . PHE A 1 402 ? 14.632 -8.174 -9.484 1.00 51.50 402 PHE A CA 1
ATOM 3199 C C . PHE A 1 402 ? 13.972 -9.556 -9.593 1.00 51.50 402 PHE A C 1
ATOM 3201 O O . PHE A 1 402 ? 13.321 -9.978 -8.641 1.00 51.50 402 PHE A O 1
ATOM 3208 N N . ARG A 1 403 ? 14.187 -10.305 -10.686 1.00 51.06 403 ARG A N 1
ATOM 3209 C CA . ARG A 1 403 ? 13.771 -11.723 -10.767 1.00 51.06 403 ARG A CA 1
ATOM 3210 C C . ARG A 1 403 ? 14.547 -12.600 -9.779 1.00 51.06 403 ARG A C 1
ATOM 3212 O O . ARG A 1 403 ? 13.992 -13.535 -9.214 1.00 51.06 403 ARG A O 1
ATOM 3219 N N . MET A 1 404 ? 15.807 -12.254 -9.519 1.00 46.78 404 MET A N 1
ATOM 3220 C CA . MET A 1 404 ? 16.689 -12.965 -8.587 1.00 46.78 404 MET A CA 1
ATOM 3221 C C . MET A 1 404 ? 16.274 -12.838 -7.108 1.00 46.78 404 MET A C 1
ATOM 3223 O O . MET A 1 404 ? 16.607 -13.732 -6.331 1.00 46.78 404 MET A O 1
ATOM 3227 N N . ILE A 1 405 ? 15.519 -11.796 -6.722 1.00 46.38 405 ILE A N 1
ATOM 3228 C CA . ILE A 1 405 ? 15.000 -11.599 -5.346 1.00 46.38 405 ILE A CA 1
ATOM 3229 C C . ILE A 1 405 ? 14.110 -12.772 -4.896 1.00 46.38 405 ILE A C 1
ATOM 3231 O O . ILE A 1 405 ? 14.059 -13.100 -3.714 1.00 46.38 405 ILE A O 1
ATOM 3235 N N . ASP A 1 406 ? 13.478 -13.457 -5.847 1.00 42.41 406 ASP A N 1
ATOM 3236 C CA . ASP A 1 406 ? 12.519 -14.534 -5.602 1.00 42.41 406 ASP A CA 1
ATOM 3237 C C . ASP A 1 406 ? 13.092 -15.949 -5.742 1.00 42.41 406 ASP A C 1
ATOM 3239 O O . ASP A 1 406 ? 12.404 -16.931 -5.448 1.00 42.41 406 ASP A O 1
ATOM 3243 N N . GLU A 1 407 ? 14.328 -16.068 -6.226 1.00 43.34 407 GLU A N 1
ATOM 3244 C CA . GLU A 1 407 ? 14.906 -17.342 -6.668 1.00 43.34 407 GLU A CA 1
ATOM 3245 C C . GLU A 1 407 ? 16.198 -17.712 -5.953 1.00 43.34 407 GLU A C 1
ATOM 3247 O O . GLU A 1 407 ? 16.782 -18.750 -6.260 1.00 43.34 407 GLU A O 1
ATOM 3252 N N . TYR A 1 408 ? 16.653 -16.886 -5.015 1.00 41.41 408 TYR A N 1
ATOM 3253 C CA . TYR A 1 408 ? 17.910 -17.138 -4.336 1.00 41.41 408 TYR A CA 1
ATOM 3254 C C . TYR A 1 408 ? 17.856 -18.477 -3.581 1.00 41.41 408 TYR A C 1
ATOM 3256 O O . TYR A 1 408 ? 16.996 -18.731 -2.740 1.00 41.41 408 TYR A O 1
ATOM 3264 N N . ARG A 1 409 ? 18.790 -19.366 -3.911 1.00 44.72 409 ARG A N 1
ATOM 3265 C CA . ARG A 1 409 ? 19.098 -20.562 -3.124 1.00 44.72 409 ARG A CA 1
ATOM 3266 C C . ARG A 1 409 ? 20.594 -20.624 -2.941 1.00 44.72 409 ARG A C 1
ATOM 3268 O O . ARG A 1 409 ? 21.321 -20.539 -3.925 1.00 44.72 409 ARG A O 1
ATOM 3275 N N . ILE A 1 410 ? 21.077 -20.804 -1.720 1.00 44.03 410 ILE A N 1
ATOM 3276 C CA . ILE A 1 410 ? 22.489 -21.134 -1.542 1.00 44.03 410 ILE A CA 1
ATOM 3277 C C . ILE A 1 410 ? 22.641 -22.622 -1.879 1.00 44.03 410 ILE A C 1
ATOM 3279 O O . ILE A 1 410 ? 21.943 -23.464 -1.320 1.00 44.03 410 ILE A O 1
ATOM 3283 N N . SER A 1 411 ? 23.504 -22.949 -2.843 1.00 46.47 411 SER A N 1
ATOM 3284 C CA . SER A 1 411 ? 23.886 -24.323 -3.167 1.00 46.47 411 SER A CA 1
ATOM 3285 C C . SER A 1 411 ? 24.446 -24.977 -1.911 1.00 46.47 411 SER A C 1
ATOM 3287 O O . SER A 1 411 ? 25.544 -24.643 -1.466 1.00 46.47 411 SER A O 1
ATOM 3289 N N . VAL A 1 412 ? 23.663 -25.879 -1.331 1.00 41.56 412 VAL A N 1
ATOM 3290 C CA . VAL A 1 412 ? 24.003 -26.628 -0.116 1.00 41.56 412 VAL A CA 1
ATOM 3291 C C . VAL A 1 412 ? 24.788 -27.911 -0.416 1.00 41.56 412 VAL A C 1
ATOM 3293 O O . VAL A 1 412 ? 25.388 -28.474 0.494 1.00 41.56 412 VAL A O 1
ATOM 3296 N N . ASP A 1 413 ? 24.854 -28.331 -1.686 1.00 43.00 413 ASP A N 1
ATOM 3297 C CA . ASP A 1 413 ? 25.413 -29.628 -2.103 1.00 43.00 413 ASP A CA 1
ATOM 3298 C C . ASP A 1 413 ? 26.790 -29.535 -2.802 1.00 43.00 413 ASP A C 1
ATOM 3300 O O . ASP A 1 413 ? 27.314 -30.545 -3.276 1.00 43.00 413 ASP A O 1
ATOM 3304 N N . THR A 1 414 ? 27.394 -28.343 -2.903 1.00 41.91 414 THR A N 1
ATOM 3305 C CA . THR A 1 414 ? 28.688 -28.127 -3.584 1.00 41.91 414 THR A CA 1
ATOM 3306 C C . THR A 1 414 ? 29.817 -27.816 -2.595 1.00 41.91 414 THR A C 1
ATOM 3308 O O . THR A 1 414 ? 29.597 -27.128 -1.604 1.00 41.91 414 THR A O 1
ATOM 3311 N N . GLU A 1 415 ? 31.046 -28.290 -2.868 1.00 43.47 415 GLU A N 1
ATOM 3312 C CA . GLU A 1 415 ? 32.245 -28.022 -2.035 1.00 43.47 415 GLU A CA 1
ATOM 3313 C C . GLU A 1 415 ? 32.540 -26.518 -1.858 1.00 43.47 415 GLU A C 1
ATOM 3315 O O . GLU A 1 415 ? 33.149 -26.119 -0.866 1.00 43.47 415 GLU A O 1
ATOM 3320 N N . GLU A 1 416 ? 32.069 -25.683 -2.789 1.00 44.44 416 GLU A N 1
ATOM 3321 C CA . GLU A 1 416 ? 32.048 -24.223 -2.684 1.00 44.44 416 GLU A CA 1
ATOM 3322 C C . GLU A 1 416 ? 30.580 -23.746 -2.661 1.00 44.44 416 GLU A C 1
ATOM 3324 O O . GLU A 1 416 ? 29.844 -24.029 -3.616 1.00 44.44 416 GLU A O 1
ATOM 3329 N N . PRO A 1 417 ? 30.109 -23.059 -1.601 1.00 42.75 417 PRO A N 1
ATOM 3330 C CA . PRO A 1 417 ? 28.755 -22.518 -1.563 1.00 42.75 417 PRO A CA 1
ATOM 3331 C C . PRO A 1 417 ? 28.603 -21.436 -2.637 1.00 42.75 417 PRO A C 1
ATOM 3333 O O . PRO A 1 417 ? 29.359 -20.469 -2.682 1.00 42.75 417 PRO A O 1
ATOM 3336 N N . MET A 1 418 ? 27.612 -21.597 -3.512 1.00 46.12 418 MET A N 1
ATOM 3337 C CA . MET A 1 418 ? 27.275 -20.617 -4.548 1.00 46.12 418 MET A CA 1
ATOM 3338 C C . MET A 1 418 ? 25.842 -20.132 -4.362 1.00 46.12 418 MET A C 1
ATOM 3340 O O . MET A 1 418 ? 24.986 -20.919 -3.974 1.00 46.12 418 MET A O 1
ATOM 3344 N N . ILE A 1 419 ? 25.537 -18.877 -4.693 1.00 44.19 419 ILE A N 1
ATOM 3345 C CA . ILE A 1 419 ? 24.141 -18.435 -4.816 1.00 44.19 419 ILE A CA 1
ATOM 3346 C C . ILE A 1 419 ? 23.630 -18.881 -6.194 1.00 44.19 419 ILE A C 1
ATOM 3348 O O . ILE A 1 419 ? 24.191 -18.509 -7.223 1.00 44.19 419 ILE A O 1
ATOM 3352 N N . LEU A 1 420 ? 22.592 -19.712 -6.208 1.00 43.47 420 LEU A N 1
ATOM 3353 C CA . LEU A 1 420 ? 21.917 -20.234 -7.391 1.00 43.47 420 LEU A CA 1
ATOM 3354 C C . LEU A 1 420 ? 20.622 -19.453 -7.647 1.00 43.47 420 LEU A C 1
ATOM 3356 O O . LEU A 1 420 ? 19.894 -19.133 -6.708 1.00 43.47 420 LEU A O 1
ATOM 3360 N N . PHE A 1 421 ? 20.310 -19.230 -8.927 1.00 50.81 421 PHE A N 1
ATOM 3361 C CA . PHE A 1 421 ? 19.065 -18.609 -9.403 1.00 50.81 421 PHE A CA 1
ATOM 3362 C C . PHE A 1 421 ? 18.381 -19.548 -10.415 1.00 50.81 421 PHE A C 1
ATOM 3364 O O . PHE A 1 421 ? 18.474 -19.329 -11.622 1.00 50.81 421 PHE A O 1
ATOM 3371 N N . PRO A 1 422 ? 17.787 -20.667 -9.963 1.00 41.50 422 PRO A N 1
ATOM 3372 C CA . PRO A 1 422 ? 17.510 -21.833 -10.799 1.00 41.50 422 PRO A CA 1
ATOM 3373 C C . PRO A 1 422 ? 16.533 -21.617 -11.965 1.00 41.50 422 PRO A C 1
ATOM 3375 O O . PRO A 1 422 ? 16.601 -22.403 -12.898 1.00 41.50 422 PRO A O 1
ATOM 3378 N N . LYS A 1 423 ? 15.671 -20.585 -11.986 1.00 44.59 423 LYS A N 1
ATOM 3379 C CA . LYS A 1 423 ? 14.820 -20.308 -13.168 1.00 44.59 423 LYS A CA 1
ATOM 3380 C C . LYS A 1 423 ? 15.382 -19.181 -14.041 1.00 44.59 423 LYS A C 1
ATOM 3382 O O . LYS A 1 423 ? 15.205 -19.194 -15.254 1.00 44.59 423 LYS A O 1
ATOM 3387 N N . THR A 1 424 ? 16.108 -18.236 -13.450 1.00 44.22 424 THR A N 1
ATOM 3388 C CA . THR A 1 424 ? 16.788 -17.141 -14.159 1.00 44.22 424 THR A CA 1
ATOM 3389 C C . THR A 1 424 ? 18.042 -17.632 -14.901 1.00 44.22 424 THR A C 1
ATOM 3391 O O . THR A 1 424 ? 18.388 -17.077 -15.943 1.00 44.22 424 THR A O 1
ATOM 3394 N N . PHE A 1 425 ? 18.691 -18.691 -14.399 1.00 38.75 425 PHE A N 1
ATOM 3395 C CA . PHE A 1 425 ? 19.889 -19.327 -14.966 1.00 38.75 425 PHE A CA 1
ATOM 3396 C C . PHE A 1 425 ? 19.607 -20.233 -16.179 1.00 38.75 425 PHE A C 1
ATOM 3398 O O . PHE A 1 425 ? 20.487 -20.404 -17.018 1.00 38.75 425 PHE A O 1
ATOM 3405 N N . GLU A 1 426 ? 18.402 -20.802 -16.299 1.00 38.91 426 GLU A N 1
ATOM 3406 C CA . GLU A 1 426 ? 18.037 -21.693 -17.416 1.00 38.91 426 GLU A CA 1
ATOM 3407 C C . GLU A 1 426 ? 17.833 -20.952 -18.753 1.00 38.91 426 GLU A C 1
ATOM 3409 O O . GLU A 1 426 ? 17.883 -21.574 -19.815 1.00 38.91 426 GLU A O 1
ATOM 3414 N N . ASP A 1 427 ? 17.657 -19.626 -18.732 1.00 47.00 427 ASP A N 1
ATOM 3415 C CA . ASP A 1 427 ? 17.606 -18.800 -19.942 1.00 47.00 427 ASP A CA 1
ATOM 3416 C C . ASP A 1 427 ? 19.025 -18.327 -20.312 1.00 47.00 427 ASP A C 1
ATOM 3418 O O . ASP A 1 427 ? 19.599 -17.448 -19.663 1.00 47.00 427 ASP A O 1
ATOM 3422 N N . GLU A 1 428 ? 19.601 -18.909 -21.372 1.00 47.31 428 GLU A N 1
ATOM 3423 C CA . GLU A 1 428 ? 20.962 -18.639 -21.879 1.00 47.31 428 GLU A CA 1
ATOM 3424 C C . GLU A 1 428 ? 21.260 -17.133 -22.034 1.00 47.31 428 GLU A C 1
ATOM 3426 O O . GLU A 1 428 ? 22.400 -16.690 -21.872 1.00 47.31 428 GLU A O 1
ATOM 3431 N N . LYS A 1 429 ? 20.224 -16.323 -22.293 1.00 44.59 429 LYS A N 1
ATOM 3432 C CA . LYS A 1 429 ? 20.310 -14.862 -22.438 1.00 44.59 429 LYS A CA 1
ATOM 3433 C C . LYS A 1 429 ? 20.711 -14.136 -21.149 1.00 44.59 429 LYS A C 1
ATOM 3435 O O . LYS A 1 429 ? 21.246 -13.029 -21.229 1.00 44.59 429 LYS A O 1
ATOM 3440 N N . ASN A 1 430 ? 20.489 -14.745 -19.984 1.00 43.84 430 ASN A N 1
ATOM 3441 C CA . ASN A 1 430 ? 20.794 -14.160 -18.678 1.00 43.84 430 ASN A CA 1
ATOM 3442 C C . ASN A 1 430 ? 22.189 -14.539 -18.166 1.00 43.84 430 ASN A C 1
ATOM 3444 O O . ASN A 1 430 ? 22.685 -13.876 -17.256 1.00 43.84 430 ASN A O 1
ATOM 3448 N N . SER A 1 431 ? 22.848 -15.543 -18.769 1.00 46.19 431 SER A N 1
ATOM 3449 C CA . SER A 1 431 ? 24.174 -16.061 -18.379 1.00 46.19 431 SER A CA 1
ATOM 3450 C C . SER A 1 431 ? 25.224 -14.974 -18.057 1.00 46.19 431 SER A C 1
ATOM 3452 O O . SER A 1 431 ? 25.850 -15.082 -17.000 1.00 46.19 431 SER A O 1
ATOM 3454 N N . PRO A 1 432 ? 25.374 -13.879 -18.839 1.00 48.25 432 PRO A N 1
ATOM 3455 C CA . PRO A 1 432 ? 26.353 -12.823 -18.547 1.00 48.25 432 PRO A CA 1
ATOM 3456 C C . PRO A 1 432 ? 26.122 -12.082 -17.221 1.00 48.25 432 PRO A C 1
ATOM 3458 O O . PRO A 1 432 ? 27.045 -11.461 -16.703 1.00 48.25 432 PRO A O 1
ATOM 3461 N N . TYR A 1 433 ? 24.897 -12.133 -16.694 1.00 44.78 433 TYR A N 1
ATOM 3462 C CA . TYR A 1 433 ? 24.448 -11.402 -15.510 1.00 44.78 433 TYR A CA 1
ATOM 3463 C C . TYR A 1 433 ? 24.283 -12.306 -14.274 1.00 44.78 433 TYR A C 1
ATOM 3465 O O . TYR A 1 433 ? 24.139 -11.793 -13.168 1.00 44.78 433 TYR A O 1
ATOM 3473 N N . VAL A 1 434 ? 24.309 -13.637 -14.446 1.00 42.81 434 VAL A N 1
ATOM 3474 C CA . VAL A 1 434 ? 24.024 -14.624 -13.379 1.00 42.81 434 VAL A CA 1
ATOM 3475 C C . VAL A 1 434 ? 25.192 -15.557 -13.042 1.00 42.81 434 VAL A C 1
ATOM 3477 O O . VAL A 1 434 ? 25.179 -16.168 -11.978 1.00 42.81 434 VAL A O 1
ATOM 3480 N N . SER A 1 435 ? 26.219 -15.683 -13.893 1.00 40.97 435 SER A N 1
ATOM 3481 C CA . SER A 1 435 ? 27.398 -16.514 -13.599 1.00 40.97 435 SER A CA 1
ATOM 3482 C C . SER A 1 435 ? 28.588 -15.662 -13.156 1.00 40.97 435 SER A C 1
ATOM 3484 O O . SER A 1 435 ? 29.399 -15.226 -13.976 1.00 40.97 435 SER A O 1
ATOM 3486 N N . ILE A 1 436 ? 28.713 -15.435 -11.848 1.00 43.38 436 ILE A N 1
ATOM 3487 C CA . ILE A 1 436 ? 29.819 -14.676 -11.260 1.00 43.38 436 ILE A CA 1
ATOM 3488 C C . ILE A 1 436 ? 30.522 -15.553 -10.221 1.00 43.38 436 ILE A C 1
ATOM 3490 O O . ILE A 1 436 ? 29.948 -15.891 -9.191 1.00 43.38 436 ILE A O 1
ATOM 3494 N N . LYS A 1 437 ? 31.781 -15.926 -10.486 1.00 40.50 437 LYS A N 1
ATOM 3495 C CA . LYS A 1 437 ? 32.624 -16.616 -9.497 1.00 40.50 437 LYS A CA 1
ATOM 3496 C C . LYS A 1 437 ? 32.928 -15.675 -8.331 1.00 40.50 437 LYS A C 1
ATOM 3498 O O . LYS A 1 437 ? 33.374 -14.549 -8.564 1.00 40.50 437 LYS A O 1
ATOM 3503 N N . PHE A 1 438 ? 32.740 -16.159 -7.105 1.00 44.50 438 PHE A N 1
ATOM 3504 C CA . PHE A 1 438 ? 33.189 -15.485 -5.892 1.00 44.50 438 PHE A CA 1
ATOM 3505 C C . PHE A 1 438 ? 34.710 -15.326 -5.956 1.00 44.50 438 PHE A C 1
ATOM 3507 O O . PHE A 1 438 ? 35.453 -16.302 -5.940 1.00 44.50 438 PHE A O 1
ATOM 3514 N N . THR A 1 439 ? 35.202 -14.096 -6.059 1.00 44.69 439 THR A N 1
ATOM 3515 C CA . THR A 1 439 ? 36.585 -13.803 -5.674 1.00 44.69 439 THR A CA 1
ATOM 3516 C C . THR A 1 439 ? 36.577 -13.540 -4.178 1.00 44.69 439 THR A C 1
ATOM 3518 O O . THR A 1 439 ? 36.484 -12.391 -3.753 1.00 44.69 439 THR A O 1
ATOM 3521 N N . GLU A 1 440 ? 36.587 -14.615 -3.386 1.00 50.84 440 GLU A N 1
ATOM 3522 C CA . GLU A 1 440 ? 36.810 -14.529 -1.942 1.00 50.84 440 GLU A CA 1
ATOM 3523 C C . GLU A 1 440 ? 38.192 -13.916 -1.679 1.00 50.84 440 GLU A C 1
ATOM 3525 O O . GLU A 1 440 ? 39.183 -14.268 -2.328 1.00 50.84 440 GLU A O 1
ATOM 3530 N N . ASN A 1 441 ? 38.291 -13.018 -0.697 1.00 57.69 441 ASN A N 1
ATOM 3531 C CA . ASN A 1 441 ? 39.593 -12.671 -0.142 1.00 57.69 441 ASN A CA 1
ATOM 3532 C C . ASN A 1 441 ? 40.112 -13.901 0.622 1.00 57.69 441 ASN A C 1
ATOM 3534 O O . ASN A 1 441 ? 39.639 -14.207 1.721 1.00 57.69 441 ASN A O 1
ATOM 3538 N N . ALA A 1 442 ? 41.049 -14.629 0.010 1.00 58.84 442 ALA A N 1
ATOM 3539 C CA . ALA A 1 442 ? 41.563 -15.894 0.529 1.00 58.84 442 ALA A CA 1
ATOM 3540 C C . ALA A 1 442 ? 42.187 -15.759 1.931 1.00 58.84 442 ALA A C 1
ATOM 3542 O O . ALA A 1 442 ? 42.068 -16.676 2.740 1.00 58.84 442 ALA A O 1
ATOM 3543 N N . GLU A 1 443 ? 42.805 -14.616 2.246 1.00 55.47 443 GLU A N 1
ATOM 3544 C CA . GLU A 1 443 ? 43.434 -14.371 3.550 1.00 55.47 443 GLU A CA 1
ATOM 3545 C C . GLU A 1 443 ? 42.393 -14.164 4.656 1.00 55.47 443 GLU A C 1
ATOM 3547 O O . GLU A 1 443 ? 42.488 -14.780 5.719 1.00 55.47 443 GLU A O 1
ATOM 3552 N N . LEU A 1 444 ? 41.357 -13.359 4.396 1.00 61.81 444 LEU A N 1
ATOM 3553 C CA . LEU A 1 444 ? 40.269 -13.138 5.355 1.00 61.81 444 LEU A CA 1
ATOM 3554 C C . LEU A 1 444 ? 39.440 -14.408 5.574 1.00 61.81 444 LEU A C 1
ATOM 3556 O O . LEU A 1 444 ? 39.108 -14.751 6.707 1.00 61.81 444 LEU A O 1
ATOM 3560 N N . SER A 1 445 ? 39.176 -15.153 4.502 1.00 66.94 445 SER A N 1
ATOM 3561 C CA . SER A 1 445 ? 38.436 -16.417 4.569 1.00 66.94 445 SER A CA 1
ATOM 3562 C C . SER A 1 445 ? 39.213 -17.483 5.348 1.00 66.94 445 SER A C 1
ATOM 3564 O O . SER A 1 445 ? 38.636 -18.196 6.169 1.00 66.94 445 SER A O 1
ATOM 3566 N N . ALA A 1 446 ? 40.535 -17.560 5.160 1.00 66.31 446 ALA A N 1
ATOM 3567 C CA . ALA A 1 446 ? 41.402 -18.413 5.970 1.00 66.31 446 ALA A CA 1
ATOM 3568 C C . ALA A 1 446 ? 41.426 -17.980 7.447 1.00 66.31 446 ALA A C 1
ATOM 3570 O O . ALA A 1 446 ? 41.447 -18.837 8.330 1.00 66.31 446 ALA A O 1
ATOM 3571 N N . SER A 1 447 ? 41.380 -16.673 7.723 1.00 66.75 447 SER A N 1
ATOM 3572 C CA . SER A 1 447 ? 41.322 -16.130 9.085 1.00 66.75 447 SER A CA 1
ATOM 3573 C C . SER A 1 447 ? 40.033 -16.528 9.811 1.00 66.75 447 SER A C 1
ATOM 3575 O O . SER A 1 447 ? 40.099 -17.003 10.942 1.00 66.75 447 SER A O 1
ATOM 3577 N N . ILE A 1 448 ? 38.874 -16.409 9.152 1.00 71.56 448 ILE A N 1
ATOM 3578 C CA . ILE A 1 448 ? 37.577 -16.822 9.716 1.00 71.56 448 ILE A CA 1
ATOM 3579 C C . ILE A 1 448 ? 37.562 -18.332 9.975 1.00 71.56 448 ILE A C 1
ATOM 3581 O O . ILE A 1 448 ? 37.230 -18.756 11.079 1.00 71.56 448 ILE A O 1
ATOM 3585 N N . ARG A 1 449 ? 37.998 -19.152 9.006 1.00 76.00 449 ARG A N 1
ATOM 3586 C CA . ARG A 1 449 ? 38.063 -20.616 9.182 1.00 76.00 449 ARG A CA 1
ATOM 3587 C C . ARG A 1 449 ? 38.959 -21.012 10.351 1.00 76.00 449 ARG A C 1
ATOM 3589 O O . ARG A 1 449 ? 38.561 -21.832 11.170 1.00 76.00 449 ARG A O 1
ATOM 3596 N N . LYS A 1 450 ? 40.140 -20.397 10.463 1.00 76.38 450 LYS A N 1
ATOM 3597 C CA . LYS A 1 450 ? 41.052 -20.640 11.584 1.00 76.38 450 LYS A CA 1
ATOM 3598 C C . LYS A 1 450 ? 40.405 -20.271 12.921 1.00 76.38 450 LYS A C 1
ATOM 3600 O O . LYS A 1 450 ? 40.546 -21.034 13.867 1.00 76.38 450 LYS A O 1
ATOM 3605 N N . GLN A 1 451 ? 39.685 -19.148 12.988 1.00 77.56 451 GLN A N 1
ATOM 3606 C CA . GLN A 1 451 ? 38.986 -18.726 14.203 1.00 77.56 451 GLN A CA 1
ATOM 3607 C C . GLN A 1 451 ? 37.902 -19.733 14.615 1.00 77.56 451 GLN A C 1
ATOM 3609 O O . GLN A 1 451 ? 37.823 -20.094 15.785 1.00 77.56 451 GLN A O 1
ATOM 3614 N N . VAL A 1 452 ? 37.115 -20.227 13.653 1.00 79.50 452 VAL A N 1
ATOM 3615 C CA . VAL A 1 452 ? 36.090 -21.262 13.874 1.00 79.50 452 VAL A CA 1
ATOM 3616 C C . VAL A 1 452 ? 36.716 -22.578 14.345 1.00 79.50 452 VAL A C 1
ATOM 3618 O O . VAL A 1 452 ? 36.208 -23.211 15.264 1.00 79.50 452 VAL A O 1
ATOM 3621 N N . GLU A 1 453 ? 37.848 -22.984 13.765 1.00 81.12 453 GLU A N 1
ATOM 3622 C CA . GLU A 1 453 ? 38.567 -24.199 14.170 1.00 81.12 453 GLU A CA 1
ATOM 3623 C C . GLU A 1 453 ? 39.144 -24.125 15.590 1.00 81.12 453 GLU A C 1
ATOM 3625 O O . GLU A 1 453 ? 39.294 -25.162 16.239 1.00 81.12 453 GLU A O 1
ATOM 3630 N N . THR A 1 454 ? 39.480 -22.924 16.066 1.00 81.31 454 THR A N 1
ATOM 3631 C CA . THR A 1 454 ? 40.031 -22.692 17.409 1.00 81.31 454 THR A CA 1
ATOM 3632 C C . THR A 1 454 ? 38.994 -22.248 18.441 1.00 81.31 454 THR A C 1
ATOM 3634 O O . THR A 1 454 ? 39.384 -21.923 19.563 1.00 81.31 454 THR A O 1
ATOM 3637 N N . ALA A 1 455 ? 37.709 -22.218 18.076 1.00 79.75 455 ALA A N 1
ATOM 3638 C CA . ALA A 1 455 ? 36.632 -21.753 18.942 1.00 79.75 455 ALA A CA 1
ATOM 3639 C C . ALA A 1 455 ? 36.478 -22.616 20.209 1.00 79.75 455 ALA A C 1
ATOM 3641 O O . ALA A 1 455 ? 36.664 -23.837 20.180 1.00 79.75 455 ALA A O 1
ATOM 3642 N N . GLN A 1 456 ? 36.123 -21.976 21.321 1.00 81.62 456 GLN A N 1
ATOM 3643 C CA . GLN A 1 456 ? 35.813 -22.591 22.614 1.00 81.62 456 GLN A CA 1
ATOM 3644 C C . GLN A 1 456 ? 34.296 -22.695 22.839 1.00 81.62 456 GLN A C 1
ATOM 3646 O O . GLN A 1 456 ? 33.541 -21.957 22.222 1.00 81.62 456 GLN A O 1
ATOM 3651 N N . GLU A 1 457 ? 33.860 -23.548 23.783 1.00 78.38 457 GLU A N 1
ATOM 3652 C CA . GLU A 1 457 ? 32.440 -23.878 24.076 1.00 78.38 457 GLU A CA 1
ATOM 3653 C C . GLU A 1 457 ? 31.514 -22.665 24.320 1.00 78.38 457 GLU A C 1
ATOM 3655 O O . GLU A 1 457 ? 30.295 -22.746 24.143 1.00 78.38 457 GLU A O 1
ATOM 3660 N N . ASN A 1 458 ? 32.095 -21.532 24.721 1.00 80.69 458 ASN A N 1
ATOM 3661 C CA . ASN A 1 458 ? 31.382 -20.296 25.034 1.00 80.69 458 ASN A CA 1
ATOM 3662 C C . ASN A 1 458 ? 31.527 -19.211 23.957 1.00 80.69 458 ASN A C 1
ATOM 3664 O O . ASN A 1 458 ? 30.968 -18.129 24.134 1.00 80.69 458 ASN A O 1
ATOM 3668 N N . ASP A 1 459 ? 32.252 -19.479 22.868 1.00 86.19 459 ASP A N 1
ATOM 3669 C CA . ASP A 1 459 ? 32.433 -18.518 21.784 1.00 86.19 459 ASP A CA 1
ATOM 3670 C C . ASP A 1 459 ? 31.156 -18.430 20.945 1.00 86.19 459 ASP A C 1
ATOM 3672 O O . ASP A 1 459 ? 30.611 -19.438 20.474 1.00 86.19 459 ASP A O 1
ATOM 3676 N N . VAL A 1 460 ? 30.686 -17.203 20.731 1.00 87.31 460 VAL A N 1
ATOM 3677 C CA . VAL A 1 460 ? 29.516 -16.921 19.896 1.00 87.31 460 VAL A CA 1
ATOM 3678 C C . VAL A 1 460 ? 29.942 -16.046 18.726 1.00 87.31 460 VAL A C 1
ATOM 3680 O O . VAL A 1 460 ? 30.377 -14.906 18.894 1.00 87.31 460 VAL A O 1
ATOM 3683 N N . PHE A 1 461 ? 29.789 -16.591 17.523 1.00 88.31 461 PHE A N 1
ATOM 3684 C CA . PHE A 1 461 ? 29.968 -15.871 16.270 1.00 88.31 461 PHE A CA 1
ATOM 3685 C C . PHE A 1 461 ? 28.688 -15.090 15.995 1.00 88.31 461 PHE A C 1
ATOM 3687 O O . PHE A 1 461 ? 27.635 -15.692 15.806 1.00 88.31 461 PHE A O 1
ATOM 3694 N N . VAL A 1 462 ? 28.761 -13.764 15.988 1.00 87.25 462 VAL A N 1
ATOM 3695 C CA . VAL A 1 462 ? 27.611 -12.886 15.748 1.00 87.25 462 VAL A CA 1
ATOM 3696 C C . VAL A 1 462 ? 27.751 -12.282 14.361 1.00 87.25 462 VAL A C 1
ATOM 3698 O O . VAL A 1 462 ? 28.635 -11.458 14.142 1.00 87.25 462 VAL A O 1
ATOM 3701 N N . VAL A 1 463 ? 26.894 -12.676 13.422 1.00 86.50 463 VAL A N 1
ATOM 3702 C CA . VAL A 1 463 ? 26.861 -12.086 12.079 1.00 86.50 463 VAL A CA 1
ATOM 3703 C C . VAL A 1 463 ? 25.817 -10.980 12.032 1.00 86.50 463 VAL A C 1
ATOM 3705 O O . VAL A 1 463 ? 24.632 -11.234 12.255 1.00 86.50 463 VAL A O 1
ATOM 3708 N N . TYR A 1 464 ? 26.244 -9.764 11.697 1.00 81.69 464 TYR A N 1
ATOM 3709 C CA . TYR A 1 464 ? 25.319 -8.668 11.435 1.00 81.69 464 TYR A CA 1
ATOM 3710 C C . TYR A 1 464 ? 24.643 -8.835 10.070 1.00 81.69 464 TYR A C 1
ATOM 3712 O O . TYR A 1 464 ? 25.297 -8.989 9.028 1.00 81.69 464 TYR A O 1
ATOM 3720 N N . PHE A 1 465 ? 23.315 -8.797 10.084 1.00 78.06 465 PHE A N 1
ATOM 3721 C CA . PHE A 1 465 ? 22.466 -8.950 8.920 1.00 78.06 465 PHE A CA 1
ATOM 3722 C C . PHE A 1 465 ? 21.471 -7.793 8.828 1.00 78.06 465 PHE A C 1
ATOM 3724 O O . PHE A 1 465 ? 20.446 -7.746 9.503 1.00 78.06 465 PHE A O 1
ATOM 3731 N N . ASN A 1 466 ? 21.757 -6.869 7.922 1.00 66.50 466 ASN A N 1
ATOM 3732 C CA . ASN A 1 466 ? 20.906 -5.726 7.599 1.00 66.50 466 ASN A CA 1
ATOM 3733 C C . ASN A 1 466 ? 19.723 -6.081 6.667 1.00 66.50 466 ASN A C 1
ATOM 3735 O O . ASN A 1 466 ? 18.986 -5.201 6.234 1.00 66.50 466 ASN A O 1
ATOM 3739 N N . GLY A 1 467 ? 19.537 -7.360 6.315 1.00 58.50 467 GLY A N 1
ATOM 3740 C CA . GLY A 1 467 ? 18.403 -7.793 5.499 1.00 58.50 467 GLY A CA 1
ATOM 3741 C C . GLY A 1 467 ? 18.561 -7.638 3.987 1.00 58.50 467 GLY A C 1
ATOM 3742 O O . GLY A 1 467 ? 17.593 -7.918 3.269 1.00 58.50 467 GLY A O 1
ATOM 3743 N N . ASP A 1 468 ? 19.715 -7.167 3.505 1.00 53.34 468 ASP A N 1
ATOM 3744 C CA . ASP A 1 468 ? 19.951 -6.910 2.079 1.00 53.34 468 ASP A CA 1
ATOM 3745 C C . ASP A 1 468 ? 21.334 -7.346 1.566 1.00 53.34 468 ASP A C 1
ATOM 3747 O O . ASP A 1 468 ? 21.558 -7.340 0.356 1.00 53.34 468 ASP A O 1
ATOM 3751 N N . ASN A 1 469 ? 22.241 -7.780 2.451 1.00 59.75 469 ASN A N 1
ATOM 3752 C CA . ASN A 1 469 ? 23.586 -8.202 2.076 1.00 59.75 469 ASN A CA 1
ATOM 3753 C C . ASN A 1 469 ? 23.665 -9.722 1.797 1.00 59.75 469 ASN A C 1
ATOM 3755 O O . ASN A 1 469 ? 23.715 -10.519 2.742 1.00 59.75 469 ASN A O 1
ATOM 3759 N N . PRO A 1 470 ? 23.757 -10.173 0.527 1.00 58.81 470 PRO A N 1
ATOM 3760 C CA . PRO A 1 470 ? 23.839 -11.598 0.212 1.00 58.81 470 PRO A CA 1
ATOM 3761 C C . PRO A 1 470 ? 25.189 -12.210 0.622 1.00 58.81 470 PRO A C 1
ATOM 3763 O O . PRO A 1 470 ? 25.287 -13.429 0.763 1.00 58.81 470 PRO A O 1
ATOM 3766 N N . ALA A 1 471 ? 26.218 -11.385 0.873 1.00 64.62 471 ALA A N 1
ATOM 3767 C CA . ALA A 1 471 ? 27.465 -11.857 1.464 1.00 64.62 471 ALA A CA 1
ATOM 3768 C C . ALA A 1 471 ? 27.248 -12.338 2.902 1.00 64.62 471 ALA A C 1
ATOM 3770 O O . ALA A 1 471 ? 27.736 -13.409 3.255 1.00 64.62 471 ALA A O 1
ATOM 3771 N N . SER A 1 472 ? 26.458 -11.614 3.704 1.00 71.44 472 SER A N 1
ATOM 3772 C CA . SER A 1 472 ? 26.106 -12.050 5.059 1.00 71.44 472 SER A CA 1
ATOM 3773 C C . SER A 1 472 ? 25.385 -13.399 5.032 1.00 71.44 472 SER A C 1
ATOM 3775 O O . SER A 1 472 ? 25.766 -14.288 5.780 1.00 71.44 472 SER A O 1
ATOM 3777 N N . LEU A 1 473 ? 24.424 -13.610 4.124 1.00 71.81 473 LEU A N 1
ATOM 3778 C CA . LEU A 1 473 ? 23.711 -14.894 3.996 1.00 71.81 473 LEU A CA 1
ATOM 3779 C C . LEU A 1 473 ? 24.644 -16.062 3.644 1.00 71.81 473 LEU A C 1
ATOM 3781 O O . LEU A 1 473 ? 24.548 -17.136 4.238 1.00 71.81 473 LEU A O 1
ATOM 3785 N N . MET A 1 474 ? 25.582 -15.851 2.718 1.00 72.88 474 MET A N 1
ATOM 3786 C CA . MET A 1 474 ? 26.591 -16.856 2.372 1.00 72.88 474 MET A CA 1
ATOM 3787 C C . MET A 1 474 ? 27.461 -17.222 3.583 1.00 72.88 474 MET A C 1
ATOM 3789 O O . MET A 1 474 ? 27.661 -18.405 3.864 1.00 72.88 474 MET A O 1
ATOM 3793 N N . TRP A 1 475 ? 27.942 -16.218 4.322 1.00 75.56 475 TRP A N 1
ATOM 3794 C CA . TRP A 1 475 ? 28.773 -16.426 5.508 1.00 75.56 475 TRP A CA 1
ATOM 3795 C C . TRP A 1 475 ? 28.008 -17.080 6.656 1.00 75.56 475 TRP A C 1
ATOM 3797 O O . TRP A 1 475 ? 28.547 -17.980 7.296 1.00 75.56 475 TRP A O 1
ATOM 3807 N N . ILE A 1 476 ? 26.746 -16.704 6.875 1.00 82.81 476 ILE A N 1
ATOM 3808 C CA . ILE A 1 476 ? 25.861 -17.366 7.842 1.00 82.81 476 ILE A CA 1
ATOM 3809 C C . ILE A 1 476 ? 25.742 -18.848 7.493 1.00 82.81 476 ILE A C 1
ATOM 3811 O O . ILE A 1 476 ? 25.950 -19.688 8.364 1.00 82.81 476 ILE A O 1
ATOM 3815 N N . ASN A 1 477 ? 25.491 -19.187 6.224 1.00 77.31 477 ASN A N 1
ATOM 3816 C CA . ASN A 1 477 ? 25.407 -20.583 5.798 1.00 77.31 477 ASN A CA 1
ATOM 3817 C C . ASN A 1 477 ? 26.724 -21.339 6.030 1.00 77.31 477 ASN A C 1
ATOM 3819 O O . ASN A 1 477 ? 26.735 -22.427 6.602 1.00 77.31 477 ASN A O 1
ATOM 3823 N N . GLN A 1 478 ? 27.851 -20.759 5.611 1.00 77.56 478 GLN A N 1
ATOM 3824 C CA . GLN A 1 478 ? 29.164 -21.387 5.752 1.00 77.56 478 GLN A CA 1
ATOM 3825 C C . GLN A 1 478 ? 29.521 -21.641 7.222 1.00 77.56 478 GLN A C 1
ATOM 3827 O O . GLN A 1 478 ? 29.997 -22.728 7.557 1.00 77.56 478 GLN A O 1
ATOM 3832 N N . LEU A 1 479 ? 29.260 -20.670 8.101 1.00 81.19 479 LEU A N 1
ATOM 3833 C CA . LEU A 1 479 ? 29.474 -20.800 9.541 1.00 81.19 479 LEU A CA 1
ATOM 3834 C C . LEU A 1 479 ? 28.513 -21.816 10.162 1.00 81.19 479 LEU A C 1
ATOM 3836 O O . LEU A 1 479 ? 28.956 -22.659 10.938 1.00 81.19 479 LEU A O 1
ATOM 3840 N N . ALA A 1 480 ? 27.231 -21.797 9.784 1.00 81.81 480 ALA A N 1
ATOM 3841 C CA . ALA A 1 480 ? 26.235 -22.751 10.268 1.00 81.81 480 ALA A CA 1
ATOM 3842 C C . ALA A 1 480 ? 26.638 -24.195 9.930 1.00 81.81 480 ALA A C 1
ATOM 3844 O O . ALA A 1 480 ? 26.608 -25.073 10.795 1.00 81.81 480 ALA A O 1
ATOM 3845 N N . VAL A 1 481 ? 27.095 -24.440 8.695 1.00 77.38 481 VAL A N 1
ATOM 3846 C CA . VAL A 1 481 ? 27.591 -25.753 8.261 1.00 77.38 481 VAL A CA 1
ATOM 3847 C C . VAL A 1 481 ? 28.853 -26.146 9.033 1.00 77.38 481 VAL A C 1
ATOM 3849 O O . VAL A 1 481 ? 28.912 -27.253 9.570 1.00 77.38 481 VAL A O 1
ATOM 3852 N N . GLN A 1 482 ? 29.847 -25.261 9.148 1.00 77.56 482 GLN A N 1
ATOM 3853 C CA . GLN A 1 482 ? 31.102 -25.567 9.850 1.00 77.56 482 GLN A CA 1
ATOM 3854 C C . GLN A 1 482 ? 30.883 -25.873 11.338 1.00 77.56 482 GLN A C 1
ATOM 3856 O O . GLN A 1 482 ? 31.403 -26.869 11.845 1.00 77.56 482 GLN A O 1
ATOM 3861 N N . LEU A 1 483 ? 30.067 -25.067 12.019 1.00 79.06 483 LEU A N 1
ATOM 3862 C CA . LEU A 1 483 ? 29.746 -25.245 13.435 1.00 79.06 483 LEU A CA 1
ATOM 3863 C C . LEU A 1 483 ? 28.865 -26.481 13.673 1.00 79.06 483 LEU A C 1
ATOM 3865 O O . LEU A 1 483 ? 29.024 -27.149 14.692 1.00 79.06 483 LEU A O 1
ATOM 3869 N N . SER A 1 484 ? 28.022 -26.871 12.708 1.00 75.75 484 SER A N 1
ATOM 3870 C CA . SER A 1 484 ? 27.264 -28.131 12.784 1.00 75.75 484 SER A CA 1
ATOM 3871 C C . SER A 1 484 ? 28.154 -29.382 12.728 1.00 75.75 484 SER A C 1
ATOM 3873 O O . SER A 1 484 ? 27.831 -30.404 13.333 1.00 75.75 484 SER A O 1
ATOM 3875 N N . GLN A 1 485 ? 29.286 -29.311 12.018 1.00 73.56 485 GLN A N 1
ATOM 3876 C CA . GLN A 1 485 ? 30.224 -30.427 11.857 1.00 73.56 485 GLN A CA 1
ATOM 3877 C C . GLN A 1 485 ? 31.222 -30.536 13.022 1.00 73.56 485 GLN A C 1
ATOM 3879 O O . GLN A 1 485 ? 31.740 -31.625 13.284 1.00 73.56 485 GLN A O 1
ATOM 3884 N N . LYS A 1 486 ? 31.502 -29.427 13.723 1.00 66.56 486 LYS A N 1
ATOM 3885 C CA . LYS A 1 486 ? 32.391 -29.354 14.896 1.00 66.56 486 LYS A CA 1
ATOM 3886 C C . LYS A 1 486 ? 31.830 -28.358 15.932 1.00 66.56 486 LYS A C 1
ATOM 3888 O O . LYS A 1 486 ? 32.197 -27.184 15.900 1.00 66.56 486 LYS A O 1
ATOM 3893 N N . PRO A 1 487 ? 30.969 -28.803 16.864 1.00 62.69 487 PRO A N 1
ATOM 3894 C CA . PRO A 1 487 ? 30.193 -27.912 17.726 1.00 62.69 487 PRO A CA 1
ATOM 3895 C C . PRO A 1 487 ? 30.998 -27.448 18.946 1.00 62.69 487 PRO A C 1
ATOM 3897 O O . PRO A 1 487 ? 30.772 -27.917 20.059 1.00 62.69 487 PRO A O 1
ATOM 3900 N N . LEU A 1 488 ? 31.968 -26.556 18.742 1.00 69.62 488 LEU A N 1
ATOM 3901 C CA . LEU A 1 488 ? 32.607 -25.844 19.854 1.00 69.62 488 LEU A CA 1
ATOM 3902 C C . LEU A 1 488 ? 32.096 -24.404 19.983 1.00 69.62 488 LEU A C 1
ATOM 3904 O O . LEU A 1 488 ? 31.977 -23.944 21.098 1.00 69.62 488 LEU A O 1
ATOM 3908 N N . GLY A 1 489 ? 31.700 -23.722 18.907 1.00 76.25 489 GLY A N 1
ATOM 3909 C CA . GLY A 1 489 ? 31.086 -22.386 18.983 1.00 76.25 489 GLY A CA 1
ATOM 3910 C C . GLY A 1 489 ? 29.586 -22.388 18.675 1.00 76.25 489 GLY A C 1
ATOM 3911 O O . GLY A 1 489 ? 29.048 -23.371 18.161 1.00 76.25 489 GLY A O 1
ATOM 3912 N N . ARG A 1 490 ? 28.911 -21.264 18.937 1.00 85.56 490 ARG A N 1
ATOM 3913 C CA . ARG A 1 490 ? 27.512 -21.017 18.529 1.00 85.56 490 ARG A CA 1
ATOM 3914 C C . ARG A 1 490 ? 27.446 -19.903 17.486 1.00 85.56 490 ARG A C 1
ATOM 3916 O O . ARG A 1 490 ? 28.315 -19.035 17.460 1.00 85.56 490 ARG A O 1
ATOM 3923 N N . LEU A 1 491 ? 26.412 -19.916 16.647 1.00 89.25 491 LEU A N 1
ATOM 3924 C CA . LEU A 1 491 ? 26.159 -18.872 15.653 1.00 89.25 491 LEU A CA 1
ATOM 3925 C C . LEU A 1 491 ? 24.918 -18.070 16.034 1.00 89.25 491 LEU A C 1
ATOM 3927 O O . LEU A 1 491 ? 23.850 -18.638 16.259 1.00 89.25 491 LEU A O 1
ATOM 3931 N N . ALA A 1 492 ? 25.067 -16.752 16.056 1.00 88.50 492 ALA A N 1
ATOM 3932 C CA . ALA A 1 492 ? 23.980 -15.803 16.177 1.00 88.50 492 ALA A CA 1
ATOM 3933 C C . ALA A 1 492 ? 23.891 -14.933 14.918 1.00 88.50 492 ALA A C 1
ATOM 3935 O O . ALA A 1 492 ? 24.911 -14.502 14.374 1.00 88.50 492 ALA A O 1
ATOM 3936 N N . VAL A 1 493 ? 22.671 -14.652 14.470 1.00 87.81 493 VAL A N 1
ATOM 3937 C CA . VAL A 1 493 ? 22.388 -13.689 13.402 1.00 87.81 493 VAL A CA 1
ATOM 3938 C C . VAL A 1 493 ? 21.645 -12.525 14.020 1.00 87.81 493 VAL A C 1
ATOM 3940 O O . VAL A 1 493 ? 20.564 -12.710 14.572 1.00 87.81 493 VAL A O 1
ATOM 3943 N N . PHE A 1 494 ? 22.233 -11.339 13.927 1.00 86.31 494 PHE A N 1
ATOM 3944 C CA . PHE A 1 494 ? 21.695 -10.132 14.534 1.00 86.31 494 PHE A CA 1
ATOM 3945 C C . PHE A 1 494 ? 21.238 -9.133 13.469 1.00 86.31 494 PHE A C 1
ATOM 3947 O O . PHE A 1 494 ? 21.987 -8.843 12.534 1.00 86.31 494 PHE A O 1
ATOM 3954 N N . SER A 1 495 ? 20.038 -8.576 13.634 1.00 80.31 495 SER A N 1
ATOM 3955 C CA . SER A 1 495 ? 19.519 -7.482 12.815 1.00 80.31 495 SER A CA 1
ATOM 3956 C C . SER A 1 495 ? 18.946 -6.370 13.688 1.00 80.31 495 SER A C 1
ATOM 3958 O O . SER A 1 495 ? 18.064 -6.617 14.502 1.00 80.31 495 SER A O 1
ATOM 3960 N N . SER A 1 496 ? 19.394 -5.134 13.468 1.00 71.44 496 SER A N 1
ATOM 3961 C CA . SER A 1 496 ? 18.793 -3.927 14.059 1.00 71.44 496 SER A CA 1
ATOM 3962 C C . SER A 1 496 ? 17.581 -3.415 13.272 1.00 71.44 496 SER A C 1
ATOM 3964 O O . SER A 1 496 ? 16.876 -2.517 13.712 1.00 71.44 496 SER A O 1
ATOM 3966 N N . GLN A 1 497 ? 17.331 -3.955 12.076 1.00 68.25 497 GLN A N 1
ATOM 3967 C CA . GLN A 1 497 ? 16.302 -3.439 11.165 1.00 68.25 497 GLN A CA 1
ATOM 3968 C C . GLN A 1 497 ? 15.114 -4.385 11.000 1.00 68.25 497 GLN A C 1
ATOM 3970 O O . GLN A 1 497 ? 14.044 -3.952 10.573 1.00 68.25 497 GLN A O 1
ATOM 3975 N N . LEU A 1 498 ? 15.304 -5.673 11.286 1.00 65.06 498 LEU A N 1
ATOM 3976 C CA . LEU A 1 498 ? 14.323 -6.717 11.024 1.00 65.06 498 LEU A CA 1
ATOM 3977 C C . LEU A 1 498 ? 13.911 -7.420 12.310 1.00 65.06 498 LEU A C 1
ATOM 3979 O O . LEU A 1 498 ? 14.752 -7.691 13.165 1.00 65.06 498 LEU A O 1
ATOM 3983 N N . ASP A 1 499 ? 12.629 -7.760 12.400 1.00 68.88 499 ASP A N 1
ATOM 3984 C CA . ASP A 1 499 ? 12.092 -8.634 13.443 1.00 68.88 499 ASP A CA 1
ATOM 3985 C C . ASP A 1 499 ? 12.677 -10.047 13.324 1.00 68.88 499 ASP A C 1
ATOM 3987 O O . ASP A 1 499 ? 13.060 -10.496 12.238 1.00 68.88 499 ASP A O 1
ATOM 3991 N N . THR A 1 500 ? 12.732 -10.761 14.444 1.00 75.56 500 THR A N 1
ATOM 3992 C CA . THR A 1 500 ? 13.330 -12.100 14.551 1.00 75.56 500 THR A CA 1
ATOM 3993 C C . THR A 1 500 ? 12.661 -13.070 13.578 1.00 75.56 500 THR A C 1
ATOM 3995 O O . THR A 1 500 ? 13.352 -13.724 12.797 1.00 75.56 500 THR A O 1
ATOM 3998 N N . ASP A 1 501 ? 11.326 -13.057 13.524 1.00 66.44 501 ASP A N 1
ATOM 3999 C CA . ASP A 1 501 ? 10.521 -13.890 12.620 1.00 66.44 501 ASP A CA 1
ATOM 4000 C C . ASP A 1 501 ? 10.826 -13.601 11.137 1.00 66.44 501 ASP A C 1
ATOM 4002 O O . ASP A 1 501 ? 10.821 -14.496 10.287 1.00 66.44 501 ASP A O 1
ATOM 4006 N N . VAL A 1 502 ? 11.132 -12.341 10.803 1.00 62.56 502 VAL A N 1
ATOM 4007 C CA . VAL A 1 502 ? 11.491 -11.933 9.437 1.00 62.56 502 VAL A CA 1
ATOM 4008 C C . VAL A 1 502 ? 12.890 -12.430 9.083 1.00 62.56 502 VAL A C 1
ATOM 4010 O O . VAL A 1 502 ? 13.097 -12.930 7.976 1.00 62.56 502 VAL A O 1
ATOM 4013 N N . VAL A 1 503 ? 13.847 -12.329 10.011 1.00 69.56 503 VAL A N 1
ATOM 4014 C CA . VAL A 1 503 ? 15.201 -12.870 9.826 1.00 69.56 503 VAL A CA 1
ATOM 4015 C C . VAL A 1 503 ? 15.145 -14.386 9.634 1.00 69.56 503 VAL A C 1
ATOM 4017 O O . VAL A 1 503 ? 15.720 -14.888 8.670 1.00 69.56 503 VAL A O 1
ATOM 4020 N N . GLU A 1 504 ? 14.413 -15.107 10.485 1.00 76.19 504 GLU A N 1
ATOM 4021 C CA . GLU A 1 504 ? 14.217 -16.558 10.373 1.00 76.19 504 GLU A CA 1
ATOM 4022 C C . GLU A 1 504 ? 13.611 -16.951 9.026 1.00 76.19 504 GLU A C 1
ATOM 4024 O O . GLU A 1 504 ? 14.178 -17.783 8.317 1.00 76.19 504 GLU A O 1
ATOM 4029 N N . SER A 1 505 ? 12.527 -16.284 8.614 1.00 60.91 505 SER A N 1
ATOM 4030 C CA . SER A 1 505 ? 11.890 -16.548 7.322 1.00 60.91 505 SER A CA 1
ATOM 4031 C C . SER A 1 505 ? 12.838 -16.323 6.142 1.00 60.91 505 SER A C 1
ATOM 4033 O O . SER A 1 505 ? 12.724 -17.030 5.138 1.00 60.91 505 SER A O 1
ATOM 4035 N N . ILE A 1 506 ? 13.735 -15.336 6.211 1.00 62.94 506 ILE A N 1
ATOM 4036 C CA . ILE A 1 506 ? 14.741 -15.109 5.168 1.00 62.94 506 ILE A CA 1
ATOM 4037 C C . ILE A 1 506 ? 15.760 -16.254 5.187 1.00 62.94 506 ILE A C 1
ATOM 4039 O O . ILE A 1 506 ? 16.013 -16.866 4.157 1.00 62.94 506 ILE A O 1
ATOM 4043 N N . LEU A 1 507 ? 16.317 -16.612 6.342 1.00 72.19 507 LEU A N 1
ATOM 4044 C CA . LEU A 1 507 ? 17.302 -17.697 6.425 1.00 72.19 507 LEU A CA 1
ATOM 4045 C C . LEU A 1 507 ? 16.738 -19.040 5.926 1.00 72.19 507 LEU A C 1
ATOM 4047 O O . LEU A 1 507 ? 17.403 -19.736 5.157 1.00 72.19 507 LEU A O 1
ATOM 4051 N N . GLU A 1 508 ? 15.495 -19.378 6.268 1.00 68.75 508 GLU A N 1
ATOM 4052 C CA . GLU A 1 508 ? 14.842 -20.598 5.780 1.00 68.75 508 GLU A CA 1
ATOM 4053 C C . GLU A 1 508 ? 14.619 -20.581 4.263 1.00 68.75 508 GLU A C 1
ATOM 4055 O O . GLU A 1 508 ? 14.893 -21.572 3.581 1.00 68.75 508 GLU A O 1
ATOM 4060 N N . GLN A 1 509 ? 14.172 -19.448 3.707 1.00 58.72 509 GLN A N 1
ATOM 4061 C CA . GLN A 1 509 ? 14.024 -19.277 2.256 1.00 58.72 509 GLN A CA 1
ATOM 4062 C C . GLN A 1 509 ? 15.368 -19.391 1.525 1.00 58.72 509 GLN A C 1
ATOM 4064 O O . GLN A 1 509 ? 15.414 -19.924 0.415 1.00 58.72 509 GLN A O 1
ATOM 4069 N N . ALA A 1 510 ? 16.458 -18.970 2.172 1.00 59.88 510 ALA A N 1
ATOM 4070 C CA . ALA A 1 510 ? 17.826 -19.115 1.680 1.00 59.88 510 ALA A CA 1
ATOM 4071 C C . ALA A 1 510 ? 18.311 -20.571 1.619 1.00 59.88 510 ALA A C 1
ATOM 4073 O O . ALA A 1 510 ? 19.330 -20.849 0.977 1.00 59.88 510 ALA A O 1
ATOM 4074 N N . GLY A 1 511 ? 17.607 -21.486 2.294 1.00 61.81 511 GLY A N 1
ATOM 4075 C CA . GLY A 1 511 ? 18.030 -22.866 2.516 1.00 61.81 511 GLY A CA 1
ATOM 4076 C C . GLY A 1 511 ? 19.002 -23.033 3.688 1.00 61.81 511 GLY A C 1
ATOM 4077 O O . GLY A 1 511 ? 19.659 -24.069 3.773 1.00 61.81 511 GLY A O 1
ATOM 4078 N N . ILE A 1 512 ? 19.114 -22.039 4.577 1.00 72.25 512 ILE A N 1
ATOM 4079 C CA . ILE A 1 512 ? 19.979 -22.094 5.760 1.00 72.25 512 ILE A CA 1
ATOM 4080 C C . ILE A 1 512 ? 19.200 -22.757 6.903 1.00 72.25 512 ILE A C 1
ATOM 4082 O O . ILE A 1 512 ? 18.143 -22.260 7.293 1.00 72.25 512 ILE A O 1
ATOM 4086 N N . PRO A 1 513 ? 19.692 -23.869 7.471 1.00 71.62 513 PRO A N 1
ATOM 4087 C CA . PRO A 1 513 ? 18.999 -24.541 8.558 1.00 71.62 513 PRO A CA 1
ATOM 4088 C C . PRO A 1 513 ? 19.140 -23.751 9.870 1.00 71.62 513 PRO A C 1
ATOM 4090 O O . PRO A 1 513 ? 20.248 -23.457 10.316 1.00 71.62 513 PRO A O 1
ATOM 4093 N N . LEU A 1 514 ? 18.011 -23.450 10.518 1.00 77.69 514 LEU A N 1
ATOM 4094 C CA . LEU A 1 514 ? 17.962 -22.685 11.775 1.00 77.69 514 LEU A CA 1
ATOM 4095 C C . LEU A 1 514 ? 18.383 -23.485 13.017 1.00 77.69 514 LEU A C 1
ATOM 4097 O O . LEU A 1 514 ? 18.580 -22.927 14.088 1.00 77.69 514 LEU A O 1
ATOM 4101 N N . ASN A 1 515 ? 18.550 -24.802 12.900 1.00 74.00 515 ASN A N 1
ATOM 4102 C CA . ASN A 1 515 ? 18.834 -25.692 14.031 1.00 74.00 515 ASN A CA 1
ATOM 4103 C C . ASN A 1 515 ? 20.101 -25.336 14.833 1.00 74.00 515 ASN A C 1
ATOM 4105 O O . ASN A 1 515 ? 20.190 -25.707 16.000 1.00 74.00 515 ASN A O 1
ATOM 4109 N N . ASN A 1 516 ? 21.059 -24.638 14.219 1.00 69.62 516 ASN A N 1
ATOM 4110 C CA . ASN A 1 516 ? 22.305 -24.193 14.851 1.00 69.62 516 ASN A CA 1
ATOM 4111 C C . ASN A 1 516 ? 22.490 -22.667 14.791 1.00 69.62 516 ASN A C 1
ATOM 4113 O O . ASN A 1 516 ? 23.608 -22.181 14.969 1.00 69.62 516 ASN A O 1
ATOM 4117 N N . VAL A 1 517 ? 21.418 -21.924 14.509 1.00 82.75 517 VAL A N 1
ATOM 4118 C CA . VAL A 1 517 ? 21.436 -20.469 14.354 1.00 82.75 517 VAL A CA 1
ATOM 4119 C C . VAL A 1 517 ? 20.462 -19.862 15.347 1.00 82.75 517 VAL A C 1
ATOM 4121 O O . VAL A 1 517 ? 19.290 -20.217 15.364 1.00 82.75 517 VAL A O 1
ATOM 4124 N N . VAL A 1 518 ? 20.941 -18.932 16.163 1.00 86.75 518 VAL A N 1
ATOM 4125 C CA . VAL A 1 518 ? 20.077 -18.122 17.024 1.00 86.75 518 VAL A CA 1
ATOM 4126 C C . VAL A 1 518 ? 19.876 -16.760 16.376 1.00 86.75 518 VAL A C 1
ATOM 4128 O O . VAL A 1 518 ? 20.823 -16.019 16.123 1.00 86.75 518 VAL A O 1
ATOM 4131 N N . THR A 1 519 ? 18.634 -16.443 16.076 1.00 85.00 519 THR A N 1
ATOM 4132 C CA . THR A 1 519 ? 18.183 -15.231 15.393 1.00 85.00 519 THR A CA 1
ATOM 4133 C C . THR A 1 519 ? 17.779 -14.181 16.416 1.00 85.00 519 THR A C 1
ATOM 4135 O O . THR A 1 519 ? 17.079 -14.460 17.384 1.00 85.00 519 THR A O 1
ATOM 4138 N N . LEU A 1 520 ? 18.272 -12.962 16.221 1.00 83.69 520 LEU A N 1
ATOM 4139 C CA . LEU A 1 520 ? 18.119 -11.845 17.143 1.00 83.69 520 LEU A CA 1
ATOM 4140 C C . LEU A 1 520 ? 17.701 -10.614 16.329 1.00 83.69 520 LEU A C 1
ATOM 4142 O O . LEU A 1 520 ? 18.533 -10.006 15.653 1.00 83.69 520 LEU A O 1
ATOM 4146 N N . GLY A 1 521 ? 16.407 -10.294 16.337 1.00 74.62 521 GLY A N 1
ATOM 4147 C CA . GLY A 1 521 ? 15.841 -9.152 15.613 1.00 74.62 521 GLY A CA 1
ATOM 4148 C C . GLY A 1 521 ? 15.802 -7.846 16.413 1.00 74.62 521 GLY A C 1
ATOM 4149 O O . GLY A 1 521 ? 16.254 -7.782 17.560 1.00 74.62 521 GLY A O 1
ATOM 4150 N N . ARG A 1 522 ? 15.205 -6.807 15.815 1.00 71.00 522 ARG A N 1
ATOM 4151 C CA . ARG A 1 522 ? 15.130 -5.443 16.375 1.00 71.00 522 ARG A CA 1
ATOM 4152 C C . ARG A 1 522 ? 14.425 -5.361 17.729 1.00 71.00 522 ARG A C 1
ATOM 4154 O O . ARG A 1 522 ? 14.707 -4.448 18.494 1.00 71.00 522 ARG A O 1
ATOM 4161 N N . GLU A 1 523 ? 13.567 -6.325 18.074 1.00 66.75 523 GLU A N 1
ATOM 4162 C CA . GLU A 1 523 ? 12.927 -6.396 19.402 1.00 66.75 523 GLU A CA 1
ATOM 4163 C C . GLU A 1 523 ? 13.941 -6.376 20.558 1.00 66.75 523 GLU A C 1
ATOM 4165 O O . GLU A 1 523 ? 13.597 -5.985 21.673 1.00 66.75 523 GLU A O 1
ATOM 4170 N N . LEU A 1 524 ? 15.189 -6.786 20.310 1.00 64.69 524 LEU A N 1
ATOM 4171 C CA . LEU A 1 524 ? 16.254 -6.761 21.310 1.00 64.69 524 LEU A CA 1
ATOM 4172 C C . LEU A 1 524 ? 16.849 -5.369 21.549 1.00 64.69 524 LEU A C 1
ATOM 4174 O O . LEU A 1 524 ? 17.502 -5.195 22.572 1.00 64.69 524 LEU A O 1
ATOM 4178 N N . GLN A 1 525 ? 16.629 -4.387 20.668 1.00 58.69 525 GLN A N 1
ATOM 4179 C CA . GLN A 1 525 ? 17.091 -3.006 20.872 1.00 58.69 525 GLN A CA 1
ATOM 4180 C C . GLN A 1 525 ? 16.201 -2.202 21.833 1.00 58.69 525 GLN A C 1
ATOM 4182 O O . GLN A 1 525 ? 16.675 -1.255 22.454 1.00 58.69 525 GLN A O 1
ATOM 4187 N N . GLY A 1 526 ? 14.928 -2.573 22.008 1.00 53.56 526 GLY A N 1
ATOM 4188 C CA . GLY A 1 526 ? 13.959 -1.698 22.679 1.00 53.56 526 GLY A CA 1
ATOM 4189 C C . GLY A 1 526 ? 13.660 -0.428 21.863 1.00 53.56 526 GLY A C 1
ATOM 4190 O O . GLY A 1 526 ? 13.927 -0.377 20.669 1.00 53.56 526 GLY A O 1
ATOM 4191 N N . ASN A 1 527 ? 13.078 0.599 22.496 1.00 47.09 527 ASN A N 1
ATOM 4192 C CA . ASN A 1 527 ? 12.744 1.881 21.843 1.00 47.09 527 ASN A CA 1
ATOM 4193 C C . ASN A 1 527 ? 13.944 2.836 21.689 1.00 47.09 527 ASN A C 1
ATOM 4195 O O . ASN A 1 527 ? 13.760 3.960 21.225 1.00 47.09 527 ASN A O 1
ATOM 4199 N N . ASP A 1 528 ? 15.138 2.434 22.123 1.00 48.06 528 ASP A N 1
ATOM 4200 C CA . ASP A 1 528 ? 16.339 3.256 22.029 1.00 48.06 528 ASP A CA 1
ATOM 4201 C C . ASP A 1 528 ? 17.150 2.834 20.797 1.00 48.06 528 ASP A C 1
ATOM 4203 O O . ASP A 1 528 ? 17.472 1.656 20.627 1.00 48.06 528 ASP A O 1
ATOM 4207 N N . ASP A 1 529 ? 17.524 3.807 19.960 1.00 50.47 529 ASP A N 1
ATOM 4208 C CA . ASP A 1 529 ? 18.536 3.665 18.901 1.00 50.47 529 ASP A CA 1
ATOM 4209 C C . ASP A 1 529 ? 19.929 3.473 19.543 1.00 50.47 529 ASP A C 1
ATOM 4211 O O . ASP A 1 529 ? 20.813 4.330 19.468 1.00 50.47 529 ASP A O 1
ATOM 4215 N N . GLY A 1 530 ? 20.102 2.363 20.262 1.00 50.44 530 GLY A N 1
ATOM 4216 C CA . GLY A 1 530 ? 21.309 2.043 21.013 1.00 50.44 530 GLY A CA 1
ATOM 4217 C C . GLY A 1 530 ? 22.513 1.832 20.099 1.00 50.44 530 GLY A C 1
ATOM 4218 O O . GLY A 1 530 ? 22.407 1.298 18.988 1.00 50.44 530 GLY A O 1
ATOM 4219 N N . ALA A 1 531 ? 23.691 2.229 20.577 1.00 59.84 531 ALA A N 1
ATOM 4220 C CA . ALA A 1 531 ? 24.935 2.034 19.843 1.00 59.84 531 ALA A CA 1
ATOM 4221 C C . ALA A 1 531 ? 25.283 0.531 19.751 1.00 59.84 531 ALA A C 1
ATOM 4223 O O . ALA A 1 531 ? 25.000 -0.246 20.662 1.00 59.84 531 ALA A O 1
ATOM 4224 N N . VAL A 1 532 ? 25.960 0.103 18.675 1.00 64.25 532 VAL A N 1
ATOM 4225 C CA . VAL A 1 532 ? 26.365 -1.308 18.450 1.00 64.25 532 VAL A CA 1
ATOM 4226 C C . VAL A 1 532 ? 27.031 -1.987 19.669 1.00 64.25 532 VAL A C 1
ATOM 4228 O O . VAL A 1 532 ? 26.737 -3.160 19.909 1.00 64.25 532 VAL A O 1
ATOM 4231 N N . PRO A 1 533 ? 27.869 -1.310 20.484 1.00 65.94 533 PRO A N 1
ATOM 4232 C CA . PRO A 1 533 ? 28.415 -1.893 21.713 1.00 65.94 533 PRO A CA 1
ATOM 4233 C C . PRO A 1 533 ? 27.358 -2.308 22.752 1.00 65.94 533 PRO A C 1
ATOM 4235 O O . PRO A 1 533 ? 27.474 -3.387 23.326 1.00 65.94 533 PRO A O 1
ATOM 4238 N N . GLU A 1 534 ? 26.317 -1.499 22.964 1.00 69.56 534 GLU A N 1
ATOM 4239 C CA . GLU A 1 534 ? 25.247 -1.768 23.942 1.00 69.56 534 GLU A CA 1
ATOM 4240 C C . GLU A 1 534 ? 24.406 -2.976 23.506 1.00 69.56 534 GLU A C 1
ATOM 4242 O O . GLU A 1 534 ? 24.026 -3.823 24.314 1.00 69.56 534 GLU A O 1
ATOM 4247 N N . MET A 1 535 ? 24.202 -3.127 22.196 1.00 71.62 535 MET A N 1
ATOM 4248 C CA . MET A 1 535 ? 23.517 -4.290 21.630 1.00 71.62 535 MET A CA 1
ATOM 4249 C C . MET A 1 535 ? 24.299 -5.587 21.838 1.00 71.62 535 MET A C 1
ATOM 4251 O O . MET A 1 535 ? 23.715 -6.633 22.114 1.00 71.62 535 MET A O 1
ATOM 4255 N N . LEU A 1 536 ? 25.627 -5.543 21.743 1.00 75.06 536 LEU A N 1
ATOM 4256 C CA . LEU A 1 536 ? 26.461 -6.724 21.961 1.00 75.06 536 LEU A CA 1
ATOM 4257 C C . LEU A 1 536 ? 26.489 -7.150 23.432 1.00 75.06 536 LEU A C 1
ATOM 4259 O O . LEU A 1 536 ? 26.580 -8.344 23.708 1.00 75.06 536 LEU A O 1
ATOM 4263 N N . GLU A 1 537 ? 26.322 -6.223 24.377 1.00 77.12 537 GLU A N 1
ATOM 4264 C CA . GLU A 1 537 ? 26.102 -6.566 25.788 1.00 77.12 537 GLU A CA 1
ATOM 4265 C C . GLU A 1 537 ? 24.781 -7.320 25.991 1.00 77.12 537 GLU A C 1
ATOM 4267 O O . GLU A 1 537 ? 24.747 -8.315 26.719 1.00 77.12 537 GLU A O 1
ATOM 4272 N N . LEU A 1 538 ? 23.714 -6.915 25.297 1.00 75.38 538 LEU A N 1
ATOM 4273 C CA . LEU A 1 538 ? 22.423 -7.611 25.330 1.00 75.38 538 LEU A CA 1
ATOM 4274 C C . LEU A 1 538 ? 22.511 -9.011 24.712 1.00 75.38 538 LEU A C 1
ATOM 4276 O O . LEU A 1 538 ? 21.960 -9.965 25.262 1.00 75.38 538 LEU A O 1
ATOM 4280 N N . ILE A 1 539 ? 23.258 -9.160 23.615 1.00 80.19 539 ILE A N 1
ATOM 4281 C CA . ILE A 1 539 ? 23.523 -10.464 22.993 1.00 80.19 539 ILE A CA 1
ATOM 4282 C C . ILE A 1 539 ? 24.335 -11.352 23.948 1.00 80.19 539 ILE A C 1
ATOM 4284 O O . ILE A 1 539 ? 23.965 -12.502 24.185 1.00 80.19 539 ILE A O 1
ATOM 4288 N N . ALA A 1 540 ? 25.400 -10.829 24.560 1.00 82.38 540 ALA A N 1
ATOM 4289 C CA . ALA A 1 540 ? 26.189 -11.564 25.548 1.00 82.38 540 ALA A CA 1
ATOM 4290 C C . ALA A 1 540 ? 25.326 -12.023 26.739 1.00 82.38 540 ALA A C 1
ATOM 4292 O O . ALA A 1 540 ? 25.397 -13.185 27.150 1.00 82.38 540 ALA A O 1
ATOM 4293 N N . ALA A 1 541 ? 24.448 -11.145 27.237 1.00 80.81 541 ALA A N 1
ATOM 4294 C CA . ALA A 1 541 ? 23.496 -11.460 28.297 1.00 80.81 541 ALA A CA 1
ATOM 4295 C C . ALA A 1 541 ? 22.495 -12.549 27.876 1.00 80.81 541 ALA A C 1
ATOM 4297 O O . ALA A 1 541 ? 22.254 -13.479 28.648 1.00 80.81 541 ALA A O 1
ATOM 4298 N N . HIS A 1 542 ? 21.974 -12.491 26.645 1.00 81.06 542 HIS A N 1
ATOM 4299 C CA . HIS A 1 542 ? 21.076 -13.510 26.091 1.00 81.06 542 HIS A CA 1
ATOM 4300 C C . HIS A 1 542 ? 21.722 -14.904 26.102 1.00 81.06 542 HIS A C 1
ATOM 4302 O O . HIS A 1 542 ? 21.096 -15.886 26.501 1.00 81.06 542 HIS A O 1
ATOM 4308 N N . PHE A 1 543 ? 23.005 -14.991 25.742 1.00 81.56 543 PHE A N 1
ATOM 4309 C CA . PHE A 1 543 ? 23.758 -16.247 25.753 1.00 81.56 543 PHE A CA 1
ATOM 4310 C C . PHE A 1 543 ? 24.369 -16.613 27.112 1.00 81.56 543 PHE A C 1
ATOM 4312 O O . PHE A 1 543 ? 24.942 -17.697 27.237 1.00 81.56 543 PHE A O 1
ATOM 4319 N N . SER A 1 544 ? 24.220 -15.761 28.133 1.00 84.06 544 SER A N 1
ATOM 4320 C CA . SER A 1 544 ? 24.849 -15.916 29.453 1.00 84.06 544 SER A CA 1
ATOM 4321 C C . SER A 1 544 ? 26.379 -16.043 29.385 1.00 84.06 544 SER A C 1
ATOM 4323 O O . SER A 1 544 ? 26.975 -16.875 30.072 1.00 84.06 544 SER A O 1
ATOM 4325 N N . ILE A 1 545 ? 27.016 -15.219 28.548 1.00 84.50 545 ILE A N 1
ATOM 4326 C CA . ILE A 1 545 ? 28.472 -15.166 28.354 1.00 84.50 545 ILE A CA 1
ATOM 4327 C C . ILE A 1 545 ? 29.015 -13.751 28.578 1.00 84.50 545 ILE A C 1
ATOM 4329 O O . ILE A 1 545 ? 28.267 -12.779 28.632 1.00 84.50 545 ILE A O 1
ATOM 4333 N N . ASN A 1 546 ? 30.338 -13.636 28.678 1.00 84.06 546 ASN A N 1
ATOM 4334 C CA . ASN A 1 546 ? 31.025 -12.349 28.647 1.00 84.06 546 ASN A CA 1
ATOM 4335 C C . ASN A 1 546 ? 31.146 -11.835 27.204 1.00 84.06 546 ASN A C 1
ATOM 4337 O O . ASN A 1 546 ? 31.303 -12.623 26.270 1.00 84.06 546 ASN A O 1
ATOM 4341 N N . THR A 1 547 ? 31.171 -10.513 27.031 1.00 82.06 547 THR A N 1
ATOM 4342 C CA . THR A 1 547 ? 31.360 -9.847 25.728 1.00 82.06 547 THR A CA 1
ATOM 4343 C C . THR A 1 547 ? 32.691 -10.191 25.049 1.00 82.06 547 THR A C 1
ATOM 4345 O O . THR A 1 547 ? 32.780 -10.146 23.827 1.00 82.06 547 THR A O 1
ATOM 4348 N N . GLU A 1 548 ? 33.709 -10.603 25.809 1.00 81.38 548 GLU A N 1
ATOM 4349 C CA . GLU A 1 548 ? 35.009 -11.069 25.293 1.00 81.38 548 GLU A CA 1
ATOM 4350 C C . GLU A 1 548 ? 34.928 -12.387 24.498 1.00 81.38 548 GLU A C 1
ATOM 4352 O O . GLU A 1 548 ? 35.809 -12.662 23.682 1.00 81.38 548 GLU A O 1
ATOM 4357 N N . ASN A 1 549 ? 33.864 -13.172 24.712 1.00 83.75 549 ASN A N 1
ATOM 4358 C CA . ASN A 1 549 ? 33.583 -14.410 23.978 1.00 83.75 549 ASN A CA 1
ATOM 4359 C C . ASN A 1 549 ? 32.716 -14.158 22.728 1.00 83.75 549 ASN A C 1
ATOM 4361 O O . ASN A 1 549 ? 32.339 -15.099 22.027 1.00 83.75 549 ASN A O 1
ATOM 4365 N N . LEU A 1 550 ? 32.367 -12.896 22.446 1.00 85.25 550 LEU A N 1
ATOM 4366 C CA . LEU A 1 550 ? 31.700 -12.521 21.206 1.00 85.25 550 LEU A CA 1
ATOM 4367 C C . LEU A 1 550 ? 32.728 -12.267 20.107 1.00 85.25 550 LEU A C 1
ATOM 4369 O O . LEU A 1 550 ? 33.650 -11.460 20.253 1.00 85.25 550 LEU A O 1
ATOM 4373 N N . ILE A 1 551 ? 32.507 -12.921 18.971 1.00 86.31 551 ILE A N 1
ATOM 4374 C CA . ILE A 1 551 ? 33.245 -12.696 17.734 1.00 86.31 551 ILE A CA 1
ATOM 4375 C C . ILE A 1 551 ? 32.263 -12.059 16.756 1.00 86.31 551 ILE A C 1
ATOM 4377 O O . ILE A 1 551 ? 31.405 -12.737 16.194 1.00 86.31 551 ILE A O 1
ATOM 4381 N N . PHE A 1 552 ? 32.358 -10.745 16.580 1.00 82.50 552 PHE A N 1
ATOM 4382 C CA . PHE A 1 552 ? 31.449 -9.978 15.737 1.00 82.50 552 PHE A CA 1
ATOM 4383 C C . PHE A 1 552 ? 31.933 -9.959 14.285 1.00 82.50 552 PHE A C 1
ATOM 4385 O O . PHE A 1 552 ? 33.059 -9.548 14.000 1.00 82.50 552 PHE A O 1
ATOM 4392 N N . LEU A 1 553 ? 31.077 -10.395 13.362 1.00 80.88 553 LEU A N 1
ATOM 4393 C CA . LEU A 1 553 ? 31.330 -10.422 11.928 1.00 80.88 553 LEU A CA 1
ATOM 4394 C C . LEU A 1 553 ? 30.399 -9.446 11.210 1.00 80.88 553 LEU A C 1
ATOM 4396 O O . LEU A 1 553 ? 29.176 -9.586 11.254 1.00 80.88 553 LEU A O 1
ATOM 4400 N N . THR A 1 554 ? 30.975 -8.472 10.511 1.00 74.19 554 THR A N 1
ATOM 4401 C CA . THR A 1 554 ? 30.211 -7.463 9.764 1.00 74.19 554 THR A CA 1
ATOM 4402 C C . THR A 1 554 ? 30.941 -7.029 8.490 1.00 74.19 554 THR A C 1
ATOM 4404 O O . THR A 1 554 ? 32.171 -7.085 8.413 1.00 74.19 554 THR A O 1
ATOM 4407 N N . GLY A 1 555 ? 30.173 -6.623 7.474 1.00 63.56 555 GLY A N 1
ATOM 4408 C CA . GLY A 1 555 ? 30.680 -5.972 6.260 1.00 63.56 555 GLY A CA 1
ATOM 4409 C C . GLY A 1 555 ? 30.724 -4.438 6.355 1.00 63.56 555 GLY A C 1
ATOM 4410 O O . GLY A 1 555 ? 31.215 -3.785 5.440 1.00 63.56 555 GLY A O 1
ATOM 4411 N N . GLU A 1 556 ? 30.216 -3.844 7.438 1.00 62.88 556 GLU A N 1
ATOM 4412 C CA . GLU A 1 556 ? 30.122 -2.388 7.604 1.00 62.88 556 GLU A CA 1
ATOM 4413 C C . GLU A 1 556 ? 31.348 -1.827 8.322 1.00 62.88 556 GLU A C 1
ATOM 4415 O O . GLU A 1 556 ? 31.521 -2.028 9.515 1.00 62.88 556 GLU A O 1
ATOM 4420 N N . THR A 1 557 ? 32.207 -1.088 7.621 1.00 53.72 557 THR A N 1
ATOM 4421 C CA . THR A 1 557 ? 33.477 -0.590 8.184 1.00 53.72 557 THR A CA 1
ATOM 4422 C C . THR A 1 557 ? 33.321 0.515 9.239 1.00 53.72 557 THR A C 1
ATOM 4424 O O . THR A 1 557 ? 34.269 0.798 9.977 1.00 53.72 557 THR A O 1
ATOM 4427 N N . GLU A 1 558 ? 32.156 1.166 9.307 1.00 51.00 558 GLU A N 1
ATOM 4428 C CA . GLU A 1 558 ? 31.851 2.200 10.303 1.00 51.00 558 GLU A CA 1
ATOM 4429 C C . GLU A 1 558 ? 31.612 1.541 11.675 1.00 51.00 558 GLU A C 1
ATOM 4431 O O . GLU A 1 558 ? 30.851 0.592 11.797 1.00 51.00 558 GLU A O 1
ATOM 4436 N N . GLY A 1 559 ? 32.323 1.987 12.716 1.00 54.66 559 GLY A N 1
ATOM 4437 C CA . GLY A 1 559 ? 32.207 1.427 14.075 1.00 54.66 559 GLY A CA 1
ATOM 4438 C C . GLY A 1 559 ? 33.219 0.329 14.445 1.00 54.66 559 GLY A C 1
ATOM 4439 O O . GLY A 1 559 ? 33.391 0.041 15.628 1.00 54.66 559 GLY A O 1
ATOM 4440 N N . PHE A 1 560 ? 33.996 -0.212 13.496 1.00 59.12 560 PHE A N 1
ATOM 4441 C CA . PHE A 1 560 ? 35.039 -1.226 13.770 1.00 59.12 560 PHE A CA 1
ATOM 4442 C C . PHE A 1 560 ? 36.017 -0.810 14.878 1.00 59.12 560 PHE A C 1
ATOM 4444 O O . PHE A 1 560 ? 36.324 -1.577 15.789 1.00 59.12 560 PHE A O 1
ATOM 4451 N N . ALA A 1 561 ? 36.522 0.424 14.799 1.00 55.44 561 ALA A N 1
ATOM 4452 C CA . ALA A 1 561 ? 37.499 0.937 15.754 1.00 55.44 561 ALA A CA 1
ATOM 4453 C C . ALA A 1 561 ? 36.905 1.152 17.155 1.00 55.44 561 ALA A C 1
ATOM 4455 O O . ALA A 1 561 ? 37.645 1.133 18.134 1.00 55.44 561 ALA A O 1
ATOM 4456 N N . GLU A 1 562 ? 35.596 1.375 17.253 1.00 62.78 562 GLU A N 1
ATOM 4457 C CA . GLU A 1 562 ? 34.881 1.547 18.516 1.00 62.78 562 GLU A CA 1
ATOM 4458 C C . GLU A 1 562 ? 34.620 0.193 19.181 1.00 62.78 562 GLU A C 1
ATOM 4460 O O . GLU A 1 562 ? 34.968 0.009 20.343 1.00 62.78 562 GLU A O 1
ATOM 4465 N N . LEU A 1 563 ? 34.168 -0.796 18.407 1.00 65.56 563 LEU A N 1
ATOM 4466 C CA . LEU A 1 563 ? 33.974 -2.172 18.869 1.00 65.56 563 LEU A CA 1
ATOM 4467 C C . LEU A 1 563 ? 35.273 -2.818 19.374 1.00 65.56 563 LEU A C 1
ATOM 4469 O O . LEU A 1 563 ? 35.295 -3.410 20.453 1.00 65.56 563 LEU A O 1
ATOM 4473 N N . ILE A 1 564 ? 36.383 -2.628 18.652 1.00 65.88 564 ILE A N 1
ATOM 4474 C CA . ILE A 1 564 ? 37.703 -3.118 19.082 1.00 65.88 564 ILE A CA 1
ATOM 4475 C C . ILE A 1 564 ? 38.157 -2.428 20.381 1.00 65.88 564 ILE A C 1
ATOM 4477 O O . ILE A 1 564 ? 38.753 -3.071 21.246 1.00 65.88 564 ILE A O 1
ATOM 4481 N N . ARG A 1 565 ? 37.877 -1.125 20.556 1.00 64.75 565 ARG A N 1
ATOM 4482 C CA . ARG A 1 565 ? 38.206 -0.391 21.798 1.00 64.75 565 ARG A CA 1
ATOM 4483 C C . ARG A 1 565 ? 37.404 -0.887 23.000 1.00 64.75 565 ARG A C 1
ATOM 4485 O O . ARG A 1 565 ? 37.923 -0.821 24.111 1.00 64.75 565 ARG A O 1
ATOM 4492 N N . SER A 1 566 ? 36.204 -1.412 22.774 1.00 62.41 566 SER A N 1
ATOM 4493 C CA . SER A 1 566 ? 35.352 -2.036 23.793 1.00 62.41 566 SER A CA 1
ATOM 4494 C C . SER A 1 566 ? 35.743 -3.484 24.125 1.00 62.41 566 SER A C 1
ATOM 4496 O O . SER A 1 566 ? 35.058 -4.139 24.903 1.00 62.41 566 SER A O 1
ATOM 4498 N N . GLY A 1 567 ? 36.850 -3.994 23.569 1.00 64.81 567 GLY A N 1
ATOM 4499 C CA . GLY A 1 567 ? 37.368 -5.334 23.865 1.00 64.81 567 GLY A CA 1
ATOM 4500 C C . GLY A 1 567 ? 36.673 -6.470 23.109 1.00 64.81 567 GLY A C 1
ATOM 4501 O O . GLY A 1 567 ? 36.966 -7.634 23.372 1.00 64.81 567 GLY A O 1
ATOM 4502 N N . ILE A 1 568 ? 35.790 -6.147 22.161 1.00 72.69 568 ILE A N 1
ATOM 4503 C CA . ILE A 1 568 ? 35.082 -7.127 21.333 1.00 72.69 568 ILE A CA 1
ATOM 4504 C C . ILE A 1 568 ? 35.979 -7.550 20.168 1.00 72.69 568 ILE A C 1
ATOM 4506 O O . ILE A 1 568 ? 36.612 -6.717 19.509 1.00 72.69 568 ILE A O 1
ATOM 4510 N N . GLN A 1 569 ? 36.021 -8.853 19.884 1.00 76.62 569 GLN A N 1
ATOM 4511 C CA . GLN A 1 569 ? 36.727 -9.363 18.713 1.00 76.62 569 GLN A CA 1
ATOM 4512 C C . GLN A 1 569 ? 35.892 -9.080 17.464 1.00 76.62 569 GLN A C 1
ATOM 4514 O O . GLN A 1 569 ? 34.759 -9.539 17.360 1.00 76.62 569 GLN A O 1
ATOM 4519 N N . VAL A 1 570 ? 36.450 -8.337 16.507 1.00 75.06 570 VAL A N 1
ATOM 4520 C CA . VAL A 1 570 ? 35.768 -8.004 15.250 1.00 75.06 570 VAL A CA 1
ATOM 4521 C C . VAL A 1 570 ? 36.519 -8.619 14.079 1.00 75.06 570 VAL A C 1
ATOM 4523 O O . VAL A 1 570 ? 37.722 -8.399 13.920 1.00 75.06 570 VAL A O 1
ATOM 4526 N N . LEU A 1 571 ? 35.801 -9.360 13.239 1.00 73.06 571 LEU A N 1
ATOM 4527 C CA . LEU A 1 571 ? 36.301 -9.891 11.978 1.00 73.06 571 LEU A CA 1
ATOM 4528 C C . LEU A 1 571 ? 35.528 -9.253 10.816 1.00 73.06 571 LEU A C 1
ATOM 4530 O O . LEU A 1 571 ? 34.300 -9.339 10.782 1.00 73.06 571 LEU A O 1
ATOM 4534 N N . PRO A 1 572 ? 36.205 -8.627 9.838 1.00 66.81 572 PRO A N 1
ATOM 4535 C CA . PRO A 1 572 ? 35.519 -8.149 8.650 1.00 66.81 572 PRO A CA 1
ATOM 4536 C C . PRO A 1 572 ? 35.036 -9.330 7.816 1.00 66.81 572 PRO A C 1
ATOM 4538 O O . PRO A 1 572 ? 35.811 -10.240 7.505 1.00 66.81 572 PRO A O 1
ATOM 4541 N N . LEU A 1 573 ? 33.764 -9.293 7.423 1.00 67.69 573 LEU A N 1
ATOM 4542 C CA . LEU A 1 573 ? 33.261 -10.196 6.401 1.00 67.69 573 LEU A CA 1
ATOM 4543 C C . LEU A 1 573 ? 33.922 -9.831 5.068 1.00 67.69 573 LEU A C 1
ATOM 4545 O O . LEU A 1 573 ? 33.912 -8.659 4.685 1.00 67.69 573 LEU A O 1
ATOM 4549 N N . PRO A 1 574 ? 34.512 -10.801 4.350 1.00 58.56 574 PRO A N 1
ATOM 4550 C CA . PRO A 1 574 ? 35.025 -10.571 3.013 1.00 58.56 574 PRO A CA 1
ATOM 4551 C C . PRO A 1 574 ? 33.941 -9.986 2.116 1.00 58.56 574 PRO A C 1
ATOM 4553 O O . PRO A 1 574 ? 32.927 -10.637 1.852 1.00 58.56 574 PRO A O 1
ATOM 4556 N N . ASP A 1 575 ? 34.191 -8.777 1.617 1.00 51.34 575 ASP A N 1
ATOM 4557 C CA . ASP A 1 575 ? 33.394 -8.194 0.550 1.00 51.34 575 ASP A CA 1
ATOM 4558 C C . ASP A 1 575 ? 33.433 -9.121 -0.661 1.00 51.34 575 ASP A C 1
ATOM 4560 O O . ASP A 1 575 ? 34.495 -9.441 -1.208 1.00 51.34 575 ASP A O 1
ATOM 4564 N N . ILE A 1 576 ? 32.259 -9.522 -1.126 1.00 49.84 576 ILE A N 1
ATOM 4565 C CA . ILE A 1 576 ? 32.147 -10.298 -2.350 1.00 49.84 576 ILE A CA 1
ATOM 4566 C C . ILE A 1 576 ? 32.091 -9.289 -3.495 1.00 49.84 576 ILE A C 1
ATOM 4568 O O . ILE A 1 576 ? 31.026 -8.789 -3.851 1.00 49.84 576 ILE A O 1
ATOM 4572 N N . GLN A 1 577 ? 33.262 -8.969 -4.057 1.00 39.16 577 GLN A N 1
ATOM 4573 C CA . GLN A 1 577 ? 33.501 -7.850 -4.990 1.00 39.16 577 GLN A CA 1
ATOM 4574 C C . GLN A 1 577 ? 32.706 -7.864 -6.312 1.00 39.16 577 GLN A C 1
ATOM 4576 O O . GLN A 1 577 ? 32.990 -7.074 -7.210 1.00 39.16 577 GLN A O 1
ATOM 4581 N N . ARG A 1 578 ? 31.731 -8.755 -6.487 1.00 40.91 578 ARG A N 1
ATOM 4582 C CA . ARG A 1 578 ? 30.975 -8.897 -7.735 1.00 40.91 578 ARG A CA 1
ATOM 4583 C C . ARG A 1 578 ? 29.522 -9.322 -7.547 1.00 40.91 578 ARG A C 1
ATOM 4585 O O . ARG A 1 578 ? 28.863 -9.620 -8.537 1.00 40.91 578 ARG A O 1
ATOM 4592 N N . LEU A 1 579 ? 29.010 -9.361 -6.318 1.00 42.50 579 LEU A N 1
ATOM 4593 C CA . LEU A 1 579 ? 27.569 -9.509 -6.147 1.00 42.50 579 LEU A CA 1
ATOM 4594 C C . LEU A 1 579 ? 26.893 -8.178 -6.485 1.00 42.50 579 LEU A C 1
ATOM 4596 O O . LEU A 1 579 ? 27.363 -7.133 -6.023 1.00 42.50 579 LEU A O 1
ATOM 4600 N N . PRO A 1 580 ? 25.795 -8.192 -7.259 1.00 39.06 580 PRO A N 1
ATOM 4601 C CA . PRO A 1 580 ? 24.855 -7.088 -7.281 1.00 39.06 580 PRO A CA 1
ATOM 4602 C C . PRO A 1 580 ? 24.571 -6.635 -5.851 1.00 39.06 580 PRO A C 1
ATOM 4604 O O . PRO A 1 580 ? 23.989 -7.382 -5.066 1.00 39.06 580 PRO A O 1
ATOM 4607 N N . ARG A 1 581 ? 25.013 -5.427 -5.488 1.00 35.59 581 ARG A N 1
ATOM 4608 C CA . ARG A 1 581 ? 24.534 -4.803 -4.257 1.00 35.59 581 ARG A CA 1
ATOM 4609 C C . ARG A 1 581 ? 23.033 -4.616 -4.433 1.00 35.59 581 ARG A C 1
ATOM 4611 O O . ARG A 1 581 ? 22.603 -4.144 -5.491 1.00 35.59 581 ARG A O 1
ATOM 4618 N N . TYR A 1 582 ? 22.254 -4.996 -3.423 1.00 35.69 582 TYR A N 1
ATOM 4619 C CA . TYR A 1 582 ? 20.871 -4.549 -3.33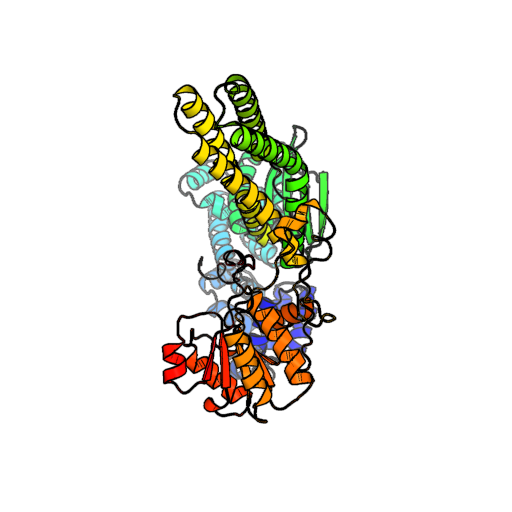6 1.00 35.69 582 TYR A CA 1
ATOM 4620 C C . TYR A 1 582 ? 20.870 -3.034 -3.571 1.00 35.69 582 TYR A C 1
ATOM 4622 O O . TYR A 1 582 ? 21.708 -2.312 -3.020 1.00 35.69 582 TYR A O 1
ATOM 4630 N N . LEU A 1 583 ? 19.952 -2.530 -4.398 1.00 30.84 583 LEU A N 1
ATOM 4631 C CA . LEU A 1 583 ? 19.544 -1.147 -4.185 1.00 30.84 583 LEU A CA 1
ATOM 4632 C C . LEU A 1 583 ? 19.059 -1.105 -2.731 1.00 30.84 583 LEU A C 1
ATOM 4634 O O . LEU A 1 583 ? 18.256 -1.975 -2.374 1.00 30.84 583 LEU A O 1
ATOM 4638 N N . PRO A 1 584 ? 19.568 -0.184 -1.889 1.00 30.83 584 PRO A N 1
ATOM 4639 C CA . PRO A 1 584 ? 19.138 -0.110 -0.504 1.00 30.83 584 PRO A CA 1
ATOM 4640 C C . PRO A 1 584 ? 17.616 -0.114 -0.494 1.00 30.83 584 PRO A C 1
ATOM 4642 O O . PRO A 1 584 ? 16.993 0.593 -1.294 1.00 30.83 584 PRO A O 1
ATOM 4645 N N . LYS A 1 585 ? 17.033 -0.946 0.373 1.00 35.06 585 LYS A N 1
ATOM 4646 C CA . LYS A 1 585 ? 15.597 -1.041 0.652 1.00 35.06 585 LYS A CA 1
ATOM 4647 C C . LYS A 1 585 ? 15.038 0.301 1.160 1.00 35.06 585 LYS A C 1
ATOM 4649 O O . LYS A 1 585 ? 14.451 0.375 2.228 1.00 35.06 585 LYS A O 1
ATOM 4654 N N . ARG A 1 586 ? 15.106 1.379 0.381 1.00 30.81 586 ARG A N 1
ATOM 4655 C CA . ARG A 1 586 ? 14.277 2.570 0.597 1.00 30.81 586 ARG A CA 1
ATOM 4656 C C . ARG A 1 586 ? 12.822 2.350 0.165 1.00 30.81 586 ARG A C 1
ATOM 4658 O O . ARG A 1 586 ? 12.041 3.285 0.196 1.00 30.81 586 ARG A O 1
ATOM 4665 N N . ILE A 1 587 ? 12.449 1.117 -0.192 1.00 33.44 587 ILE A N 1
ATOM 4666 C CA . ILE A 1 587 ? 11.065 0.712 -0.490 1.00 33.44 587 ILE A CA 1
ATOM 4667 C C . ILE A 1 587 ? 10.539 -0.330 0.526 1.00 33.44 587 ILE A C 1
ATOM 4669 O O . ILE A 1 587 ? 9.366 -0.673 0.508 1.00 33.44 587 ILE A O 1
ATOM 4673 N N . PHE A 1 588 ? 11.364 -0.789 1.477 1.00 33.38 588 PHE A N 1
ATOM 4674 C CA . PHE A 1 588 ? 10.939 -1.745 2.512 1.00 33.38 588 PHE A CA 1
ATOM 4675 C C . PHE A 1 588 ? 11.331 -1.284 3.921 1.00 33.38 588 PHE A C 1
ATOM 4677 O O . PHE A 1 588 ? 11.800 -2.082 4.727 1.00 33.38 588 PHE A O 1
ATOM 4684 N N . GLN A 1 589 ? 11.144 0.003 4.222 1.00 24.81 589 GLN A N 1
ATOM 4685 C CA . GLN A 1 589 ? 11.020 0.434 5.611 1.00 24.81 589 GLN A CA 1
ATOM 4686 C C . GLN A 1 589 ? 9.544 0.455 5.987 1.00 24.81 589 GLN A C 1
ATOM 4688 O O . GLN A 1 589 ? 8.762 1.246 5.467 1.00 24.81 589 GLN A O 1
ATOM 4693 N N . HIS A 1 590 ? 9.200 -0.391 6.951 1.00 30.59 590 HIS A N 1
ATOM 4694 C CA . HIS A 1 590 ? 7.937 -0.405 7.681 1.00 30.59 590 HIS A CA 1
ATOM 4695 C C . HIS A 1 590 ? 7.754 0.847 8.581 1.00 30.59 590 HIS A C 1
ATOM 4697 O O . HIS A 1 590 ? 7.005 0.792 9.548 1.00 30.59 590 HIS A O 1
ATOM 4703 N N . THR A 1 591 ? 8.421 1.971 8.278 1.00 28.72 591 THR A N 1
ATOM 4704 C CA . THR A 1 591 ? 8.582 3.124 9.188 1.00 28.72 591 THR A CA 1
ATOM 4705 C C . THR A 1 591 ? 8.255 4.495 8.584 1.00 28.72 591 THR A C 1
ATOM 4707 O O . THR A 1 591 ? 8.391 5.494 9.276 1.00 28.72 591 THR A O 1
ATOM 4710 N N . VAL A 1 592 ? 7.750 4.596 7.346 1.00 27.95 592 VAL A N 1
ATOM 4711 C CA . VAL A 1 592 ? 7.226 5.887 6.816 1.00 27.95 592 VAL A CA 1
ATOM 4712 C C . VAL A 1 592 ? 5.704 6.029 7.028 1.00 27.95 592 VAL A C 1
ATOM 4714 O O . VAL A 1 592 ? 5.078 6.940 6.502 1.00 27.95 592 VAL A O 1
ATOM 4717 N N . LEU A 1 593 ? 5.098 5.154 7.841 1.00 27.36 593 LEU A N 1
ATOM 4718 C CA . LEU A 1 593 ? 3.683 5.234 8.233 1.00 27.36 593 LEU A CA 1
ATOM 4719 C C . LEU A 1 593 ? 3.435 5.818 9.638 1.00 27.36 593 LEU A C 1
ATOM 472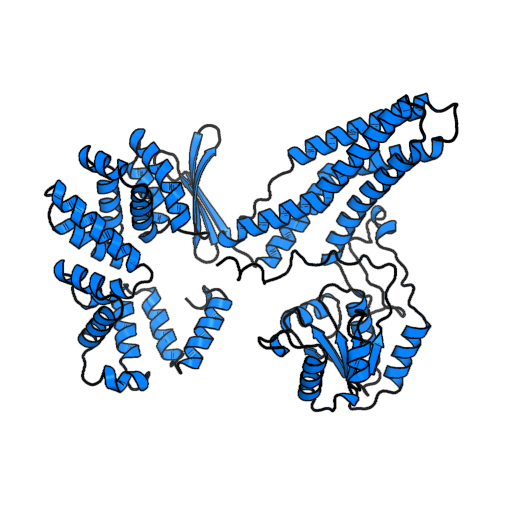1 O O . LEU A 1 593 ? 2.279 5.883 10.037 1.00 27.36 593 LEU A O 1
ATOM 4725 N N . GLU A 1 594 ? 4.451 6.301 10.367 1.00 24.62 594 GLU A N 1
ATOM 4726 C CA . GLU A 1 594 ? 4.226 6.907 11.701 1.00 24.62 594 GLU A CA 1
ATOM 4727 C C . GLU A 1 594 ? 4.598 8.398 11.835 1.00 24.62 594 GLU A C 1
ATOM 4729 O O . GLU A 1 594 ? 4.130 9.041 12.769 1.00 24.62 594 GLU A O 1
ATOM 4734 N N . GLU A 1 595 ? 5.301 9.019 10.877 1.00 22.47 595 GLU A N 1
ATOM 4735 C CA . GLU A 1 595 ? 5.624 10.466 10.923 1.00 22.47 595 GLU A CA 1
ATOM 4736 C C . GLU A 1 595 ? 5.046 11.288 9.755 1.00 22.47 595 GLU A C 1
ATOM 4738 O O . GLU A 1 595 ? 5.661 12.216 9.230 1.00 22.47 595 GLU A O 1
ATOM 4743 N N . ALA A 1 596 ? 3.808 10.987 9.375 1.00 21.09 596 ALA A N 1
ATOM 4744 C CA . ALA A 1 596 ? 2.924 11.977 8.756 1.00 21.09 596 ALA A CA 1
ATOM 4745 C C . ALA A 1 596 ? 1.580 11.983 9.498 1.00 21.09 596 ALA A C 1
ATOM 4747 O O . ALA A 1 596 ? 0.526 11.732 8.914 1.00 21.09 596 ALA A O 1
ATOM 4748 N N . ALA A 1 597 ? 1.677 12.192 10.815 1.00 25.73 597 ALA A N 1
ATOM 4749 C CA . ALA A 1 597 ? 0.580 12.603 11.685 1.00 25.73 597 ALA A CA 1
ATOM 4750 C C . ALA A 1 597 ? 0.012 13.971 11.276 1.00 25.73 597 ALA A C 1
ATOM 4752 O O . ALA A 1 597 ? 0.806 14.836 10.827 1.00 25.73 597 ALA A O 1
#

Sequence (597 aa):
FFRGMMEQERAHLLEVLRRENVDQYQFALLLEKGLTAGTEEIFTAVVNYVGNPAVYPRFAESTRGKSGVEIAVLVADNSFPELAEKLRSQGMNEVSVSALVVSPPAVKIMLGLDFLDFLESDKGRAVDSALQFPAAMLSGSQEGLLELISLYYESSEKEKEYISKRPSYRQEWAQLFSLYGVESVPLLLEAAHEIPERIAMMQELIDDLNKQLGTQAYAGFHQHEGAEILRIAFEKNQQNVIRTYSIQGKLITEELHEIFPYNTVLRQLIIDQTILTEKLFGDKLSRIMALTKQILDMKDDKEHMDNIRTLLSTAVEIGRELSDLYKTYPRVNSPHVALHLQKDSREIVMQYASDLIGSPLTAVFGQLQLAELFLESGEDISQYLQNALESMHAIRENSVRFRMIDEYRISVDTEEPMILFPKTFEDEKNSPYVSIKFTENAELSASIRKQVETAQENDVFVVYFNGDNPASLMWINQLAVQLSQKPLGRLAVFSSQLDTDVVESILEQAGIPLNNVVTLGRELQGNDDGAVPEMLELIAAHFSINTENLIFLTGETEGFAELIRSGIQVLPLPDIQRLPRYLPKRIFQHTVLEEAA

Radius of gyration: 33.08 Å; chains: 1; bounding box: 85×63×91 Å

pLDDT: mean 70.28, std 15.36, range [21.09, 93.81]

Foldseek 3Di:
DLVQDDPVVNVVVVVVCVVQVAPVVLVVVLVVVVVPDFLLVSLLSVLVRCLPCVGRVVCVVVSPPPDSLRSLLVQLCPQPVVQLVLLVVLPDRSSLSSSLSPDPCVVLLVLLLVVVVVVCVVPVPDSVLSNVLSVCLRRLHPVNLLVLLVPLVPDDVVSVVVCVVDPCPLLSSLSSLCSSPLVSLLSQLQSCAPPVVSLVSSQVSQVSNCVSNDQQKHWHWDADPNAIWIWIWGDDPQWIWIWIGHSNSHTPDIDIAHADDPVVLLLVLLVVLLVLCCVQCVVLLVLLLVLLVVLLVCVVDPVCLVVNLVSLVVSLVSLVVLQVCLVVPDQDDRNNHRSNCRVVSRVVSVVSSCQLDNVLSVLLNVLSVVLNVVSVVVDDSNVSSVSNNVSSVSNVLSSLVSLQVQQWAFPPPDPQTDTDRPVSCVPPVCCVNGDDDFPFPPVLVVVVVVCLVPAAQLAEEEQEDQPFDVLSLSVLQVSLVSCVVPVGYAYEYEYLQDDQVRVVVVSVSRVRDCPRYHYHYNVLVPPDPDDPVVSLVSVCVVSVHDQLSYEYEYQDPPCPVVCVVVNHHYRYRTDRPDDPGPPPPPVPRPPPVPPPD